Protein AF-A0A948ZBV7-F1 (afdb_monomer_lite)

Foldseek 3Di:
DKKKKKWQDDFDWDFDDDDPDDDDDFDFDDDPPDDDWDWDQDPVGGTITIDMGDGDDDPPDPDDDGDGDGDPPDDDDIDIDDTDDDDFDCLDVVDTFRKDWDFVPDLDDPDQWDADLVRDTTHTFIWTQNDADDPVDDRSHRPDTGTDLDDVPGFDFPVWDQDDDPFWKAQLEKEDFPKAKKFADAKDFQAWDWPPDQQRPFKDKDKPPRDRGLADRPQWDKDWAFADDPPPTGTITIITGGDPVQDALQPRIGGDPQMFMWIDGDRDTDTRVVVAMWMARRVPSDTHHLQCVQQPMFRFKMFGAAANSGQHFFQSQAQDVQHPDAQPPLRFPQPAQAGGRFIWDAWPVRHDQQQLFQDQPPVPRTGSRGAGAWGDPDNVVRNVDGHNGDYQAYDDPLVFWAAKPPNRTIAGHNDHDDDDDDDDDRPRNCGHPHPPPIDRPDRSPRQPSVRSVLRVCNGGVWTPFMWGDPPTGTDTDPPSTGAQALAAAVNPLDDDQDDPPRNRHHRAKDKADWDKQNHQAEAEAEFKDKIKTWIFIGGPSRQADWAKKKKDFLLNDIDIDGSYGHHGGNDPVDTDIDMDMDGFVSLVVSQCDQPDSPPDFRSKFWDAAQAFTAGNVRDGPVDGHHNVFIKIKGKMFMWTATSSGAINPRHRNGRDDPDDTHIRNYIHIYTHD

Structure (mmCIF, N/CA/C/O backbone):
data_AF-A0A948ZBV7-F1
#
_entry.id   AF-A0A948ZBV7-F1
#
loop_
_atom_site.group_PDB
_atom_site.id
_atom_site.type_symbol
_atom_site.label_atom_id
_atom_site.label_alt_id
_atom_site.label_comp_id
_atom_site.label_asym_id
_atom_site.label_entity_id
_atom_site.label_seq_id
_atom_site.pdbx_PDB_ins_code
_atom_site.Cartn_x
_atom_site.Cartn_y
_atom_site.Cartn_z
_atom_site.occupancy
_atom_site.B_iso_or_equiv
_atom_site.auth_seq_id
_atom_site.auth_comp_id
_atom_site.auth_asym_id
_atom_site.auth_atom_id
_atom_site.pdbx_PDB_model_num
ATOM 1 N N . GLY A 1 1 ? -1.376 -25.090 22.538 1.00 29.19 1 GLY A N 1
ATOM 2 C CA . GLY A 1 1 ? -1.210 -23.803 23.245 1.00 29.19 1 GLY A CA 1
ATOM 3 C C . GLY A 1 1 ? -0.607 -24.062 24.604 1.00 29.19 1 GLY A C 1
ATOM 4 O O . GLY A 1 1 ? -0.369 -25.227 24.921 1.00 29.19 1 GLY A O 1
ATOM 5 N N . ILE A 1 2 ? -0.354 -23.006 25.374 1.00 29.78 2 ILE A N 1
ATOM 6 C CA . ILE A 1 2 ? 0.236 -23.113 26.708 1.00 29.78 2 ILE A CA 1
ATOM 7 C C . ILE A 1 2 ? -0.680 -22.495 27.767 1.00 29.78 2 ILE A C 1
ATOM 9 O O . ILE A 1 2 ? -1.201 -21.413 27.514 1.00 29.78 2 ILE A O 1
ATOM 13 N N . ILE A 1 3 ? -0.891 -23.175 28.903 1.00 31.34 3 ILE A N 1
ATOM 14 C CA . ILE A 1 3 ? -1.724 -22.705 30.030 1.00 31.34 3 ILE A CA 1
ATOM 15 C C . ILE A 1 3 ? -0.840 -22.223 31.185 1.00 31.34 3 ILE A C 1
ATOM 17 O O . ILE A 1 3 ? 0.122 -22.906 31.536 1.00 31.34 3 ILE A O 1
ATOM 21 N N . TYR A 1 4 ? -1.203 -21.072 31.754 1.00 33.53 4 TYR A N 1
ATOM 22 C CA . TYR A 1 4 ? -0.563 -20.416 32.898 1.00 33.53 4 TYR A CA 1
ATOM 23 C C . TYR A 1 4 ? -1.325 -20.765 34.182 1.00 33.53 4 TYR A C 1
ATOM 25 O O . TYR A 1 4 ? -2.555 -20.681 34.189 1.00 33.53 4 TYR A O 1
ATOM 33 N N . LEU A 1 5 ? -0.628 -21.158 35.249 1.00 32.19 5 LEU A N 1
ATOM 34 C CA . LEU A 1 5 ? -1.220 -21.305 36.585 1.00 32.19 5 LEU A CA 1
ATOM 35 C C . LEU A 1 5 ? -0.276 -20.723 37.640 1.00 32.19 5 LEU A C 1
ATOM 37 O O . LEU A 1 5 ? 0.931 -20.937 37.564 1.00 32.19 5 LEU A O 1
ATOM 41 N N . PHE A 1 6 ? -0.831 -20.014 38.621 1.00 32.81 6 PHE A N 1
ATOM 42 C CA . PHE A 1 6 ? -0.108 -19.569 39.808 1.00 32.81 6 PHE A CA 1
ATOM 43 C C . PHE A 1 6 ? -0.562 -20.382 41.032 1.00 32.81 6 PHE A C 1
ATOM 45 O O . PHE A 1 6 ? -1.764 -20.501 41.261 1.00 32.81 6 PHE A O 1
ATOM 52 N N . GLU A 1 7 ? 0.366 -20.978 41.794 1.00 37.44 7 GLU A N 1
ATOM 53 C CA . GLU A 1 7 ? 0.036 -21.891 42.908 1.00 37.44 7 GLU A CA 1
ATOM 54 C C . GLU A 1 7 ? 0.831 -21.589 44.196 1.00 37.44 7 GLU A C 1
ATOM 56 O O . GLU A 1 7 ? 1.955 -21.088 44.133 1.00 37.44 7 GLU A O 1
ATOM 61 N N . HIS A 1 8 ? 0.257 -21.919 45.363 1.00 30.12 8 HIS A N 1
ATOM 62 C CA . HIS A 1 8 ? 0.851 -21.699 46.691 1.00 30.12 8 HIS A CA 1
ATOM 63 C C . HIS A 1 8 ? 1.314 -22.994 47.417 1.00 30.12 8 HIS A C 1
ATOM 65 O O . HIS A 1 8 ? 1.961 -22.884 48.459 1.00 30.12 8 HIS A O 1
ATOM 71 N N . LYS A 1 9 ? 1.040 -24.218 46.912 1.00 27.92 9 LYS A N 1
ATOM 72 C CA . LYS A 1 9 ? 1.627 -25.520 47.349 1.00 27.92 9 LYS A CA 1
ATOM 73 C C . LYS A 1 9 ? 1.418 -26.632 46.306 1.00 27.92 9 LYS A C 1
ATOM 75 O O . LYS A 1 9 ? 0.358 -26.676 45.716 1.00 27.92 9 LYS A O 1
ATOM 80 N N . TRP A 1 10 ? 2.369 -27.569 46.207 1.00 25.72 10 TRP A N 1
ATOM 81 C CA . TRP A 1 10 ? 2.420 -28.706 45.267 1.00 25.72 10 TRP A CA 1
ATOM 82 C C . TRP A 1 10 ? 1.099 -29.483 45.062 1.00 25.72 10 TRP A C 1
ATOM 84 O O . TRP A 1 10 ? 0.679 -30.218 45.961 1.00 25.72 10 TRP A O 1
ATOM 94 N N . ILE A 1 11 ? 0.526 -29.411 43.851 1.00 25.36 11 ILE A N 1
ATOM 95 C CA . ILE A 1 11 ? -0.490 -30.339 43.317 1.00 25.36 11 ILE A CA 1
ATOM 96 C C . ILE A 1 11 ? -0.170 -30.709 41.860 1.00 25.36 11 ILE A C 1
ATOM 98 O O . ILE A 1 11 ? 0.235 -29.876 41.055 1.00 25.36 11 ILE A O 1
ATOM 102 N N . ASP A 1 12 ? -0.413 -31.970 41.493 1.00 29.27 12 ASP A N 1
ATOM 103 C CA . ASP A 1 12 ? -0.405 -32.411 40.096 1.00 29.27 12 ASP A CA 1
ATOM 104 C C . ASP A 1 12 ? -1.666 -31.922 39.356 1.00 29.27 12 ASP A C 1
ATOM 106 O O . ASP A 1 12 ? -2.793 -32.312 39.680 1.00 29.27 12 ASP A O 1
ATOM 110 N N . VAL A 1 13 ? -1.486 -31.104 38.318 1.00 32.44 13 VAL A N 1
ATOM 111 C CA . VAL A 1 13 ? -2.573 -30.603 37.463 1.00 32.44 13 VAL A CA 1
ATOM 112 C C . VAL A 1 13 ? -2.845 -31.592 36.324 1.00 32.44 13 VAL A C 1
ATOM 114 O O . VAL A 1 13 ? -2.001 -31.786 35.450 1.00 32.44 13 VAL A O 1
ATOM 117 N N . PHE A 1 14 ? -4.043 -32.187 36.277 1.00 31.95 14 PHE A N 1
ATOM 118 C CA . PHE A 1 14 ? -4.480 -33.008 35.137 1.00 31.95 14 PHE A CA 1
ATOM 119 C C . PHE A 1 14 ? -5.470 -32.247 34.249 1.00 31.95 14 PHE A C 1
ATOM 121 O O . PHE A 1 14 ? -6.342 -31.517 34.719 1.00 31.95 14 PHE A O 1
ATOM 128 N N . PHE A 1 15 ? -5.399 -32.479 32.940 1.00 33.28 15 PHE A N 1
ATOM 129 C CA . PHE A 1 15 ? -6.343 -31.929 31.967 1.00 33.28 15 PHE A CA 1
ATOM 130 C C . PHE A 1 15 ? -7.401 -32.983 31.624 1.00 33.28 15 PHE A C 1
ATOM 132 O O . PHE A 1 15 ? -7.061 -34.090 31.209 1.00 33.28 15 PHE A O 1
ATOM 139 N N . LYS A 1 16 ? -8.693 -32.663 31.782 1.00 30.70 16 LYS A N 1
ATOM 140 C CA . LYS A 1 16 ? -9.795 -33.584 31.453 1.00 30.70 16 LYS A CA 1
ATOM 141 C C . LYS A 1 16 ? -10.760 -32.950 30.449 1.00 30.70 16 LYS A C 1
ATOM 143 O O . LYS A 1 16 ? -11.452 -31.985 30.764 1.00 30.70 16 LYS A O 1
ATOM 148 N N . CYS A 1 17 ? -10.829 -33.513 29.244 1.00 30.52 17 CYS A N 1
ATOM 149 C CA . CYS A 1 17 ? -11.824 -33.168 28.227 1.00 30.52 17 CYS A CA 1
ATOM 150 C C . CYS A 1 17 ? -13.082 -34.022 28.448 1.00 30.52 17 CYS A C 1
ATOM 152 O O . CYS A 1 17 ? -12.991 -35.245 28.465 1.00 30.52 17 CYS A O 1
ATOM 154 N N . ASN A 1 18 ? -14.250 -33.400 28.621 1.00 25.91 18 ASN A N 1
ATOM 155 C CA . ASN A 1 18 ? -15.523 -34.117 28.756 1.00 25.91 18 ASN A CA 1
ATOM 156 C C . ASN A 1 18 ? -16.397 -33.898 27.513 1.00 25.91 18 ASN A C 1
ATOM 158 O O . ASN A 1 18 ? -16.680 -32.752 27.165 1.00 25.91 18 ASN A O 1
ATOM 162 N N . TYR A 1 19 ? -16.904 -34.991 26.935 1.00 31.80 19 TYR A N 1
ATOM 163 C CA . TYR A 1 19 ? -18.207 -35.021 26.269 1.00 31.80 19 TYR A CA 1
ATOM 164 C C . TYR A 1 19 ? -18.965 -36.285 26.679 1.00 31.80 19 TYR A C 1
ATOM 166 O O . TYR A 1 19 ? -18.375 -37.309 27.019 1.00 31.80 19 TYR A O 1
ATOM 174 N N . SER A 1 20 ? -20.287 -36.172 26.700 1.00 36.53 20 SER A N 1
ATOM 175 C CA . SER A 1 20 ? -21.220 -37.248 27.003 1.00 36.53 20 SER A CA 1
ATOM 176 C C . SER A 1 20 ? -21.166 -38.340 25.931 1.00 36.53 20 SER A C 1
ATOM 178 O O . SER A 1 20 ? -21.392 -38.051 24.760 1.00 36.53 20 SER A O 1
ATOM 180 N N . TYR A 1 21 ? -20.961 -39.572 26.402 1.00 33.84 21 TYR A N 1
ATOM 181 C CA . TYR A 1 21 ? -20.968 -40.862 25.703 1.00 33.84 21 TYR A CA 1
ATOM 182 C C . TYR A 1 21 ? -19.701 -41.231 24.901 1.00 33.84 21 TYR A C 1
ATOM 184 O O . TYR A 1 21 ? -19.419 -40.691 23.841 1.00 33.84 21 TYR A O 1
ATOM 192 N N . ALA A 1 22 ? -19.029 -42.265 25.426 1.00 30.27 22 ALA A N 1
ATOM 193 C CA . ALA A 1 22 ? -17.912 -43.046 24.884 1.00 30.27 22 ALA A CA 1
ATOM 194 C C . ALA A 1 22 ? -16.509 -42.393 24.859 1.00 30.27 22 ALA A C 1
ATOM 196 O O . ALA A 1 22 ? -16.306 -41.238 24.513 1.00 30.27 22 ALA A O 1
ATOM 197 N N . PHE A 1 23 ? -15.545 -43.193 25.317 1.00 34.72 23 PHE A N 1
ATOM 198 C CA . PHE A 1 23 ? -14.182 -42.861 25.729 1.00 34.72 23 PHE A CA 1
ATOM 199 C C . PHE A 1 23 ? -13.270 -42.257 24.632 1.00 34.72 23 PHE A C 1
ATOM 201 O O . PHE A 1 23 ? -13.202 -42.779 23.526 1.00 34.72 23 PHE A O 1
ATOM 208 N N . LEU A 1 24 ? -12.472 -41.262 25.067 1.00 37.62 24 LEU A N 1
ATOM 209 C CA . LEU A 1 24 ? -11.233 -40.668 24.506 1.00 37.62 24 LEU A CA 1
ATOM 210 C C . LEU A 1 24 ? -11.342 -39.746 23.274 1.00 37.62 24 LEU A C 1
ATOM 212 O O . LEU A 1 24 ? -11.604 -40.199 22.164 1.00 37.62 24 LEU A O 1
ATOM 216 N N . PRO A 1 25 ? -10.992 -38.452 23.454 1.00 36.47 25 PRO A N 1
ATOM 217 C CA . PRO A 1 25 ? -9.933 -37.872 22.616 1.00 36.47 25 PRO A CA 1
ATOM 218 C C . PRO A 1 25 ? -9.145 -36.728 23.303 1.00 36.47 25 PRO A C 1
ATOM 220 O O . PRO A 1 25 ? -9.623 -35.598 23.338 1.00 36.47 25 PRO A O 1
ATOM 223 N N . CYS A 1 26 ? -7.949 -37.016 23.831 1.00 31.11 26 CYS A N 1
ATOM 224 C CA . CYS A 1 26 ? -6.810 -36.093 24.033 1.00 31.11 26 CYS A CA 1
ATOM 225 C C . CYS A 1 26 ? -5.651 -36.886 24.674 1.00 31.11 26 CYS A C 1
ATOM 227 O O . CYS A 1 26 ? -5.839 -37.459 25.745 1.00 31.11 26 CYS A O 1
ATOM 229 N N . GLN A 1 27 ? -4.466 -36.922 24.053 1.00 32.69 27 GLN A N 1
ATOM 230 C CA . GLN A 1 27 ? -3.232 -37.355 24.724 1.00 32.69 27 GLN A CA 1
ATOM 231 C C . GLN A 1 27 ? -2.487 -36.119 25.236 1.00 32.69 27 GLN A C 1
ATOM 233 O O . GLN A 1 27 ? -2.191 -35.204 24.467 1.00 32.69 27 GLN A O 1
ATOM 238 N N . VAL A 1 28 ? -2.208 -36.106 26.538 1.00 33.81 28 VAL A N 1
ATOM 239 C CA . VAL A 1 28 ? -1.289 -35.168 27.185 1.00 33.81 28 VAL A CA 1
ATOM 240 C C . VAL A 1 28 ? 0.059 -35.883 27.282 1.00 33.81 28 VAL A C 1
ATOM 242 O O . VAL A 1 28 ? 0.157 -36.890 27.979 1.00 33.81 28 VAL A O 1
ATOM 245 N N . ASP A 1 29 ? 1.078 -35.383 26.586 1.00 32.31 29 ASP A N 1
ATOM 246 C CA . ASP A 1 29 ? 2.457 -35.859 26.733 1.00 32.31 29 ASP A CA 1
ATOM 247 C C . ASP A 1 29 ? 3.163 -34.963 27.766 1.00 32.31 29 ASP A C 1
ATOM 249 O O . ASP A 1 29 ? 3.607 -33.867 27.428 1.00 32.31 29 ASP A O 1
ATOM 253 N N . LEU A 1 30 ? 3.246 -35.393 29.030 1.00 27.69 30 LEU A N 1
ATOM 254 C CA . LEU A 1 30 ? 4.077 -34.727 30.044 1.00 27.69 30 LEU A CA 1
ATOM 255 C C . LEU A 1 30 ? 5.475 -35.359 30.080 1.00 27.69 30 LEU A C 1
ATOM 257 O O . LEU A 1 30 ? 5.595 -36.566 30.295 1.00 27.69 30 LEU A O 1
ATOM 261 N N . PRO A 1 31 ? 6.532 -34.536 30.031 1.00 31.11 31 PRO A N 1
ATOM 262 C CA . PRO A 1 31 ? 7.638 -34.701 30.957 1.00 31.11 31 PRO A CA 1
ATOM 263 C C . PRO A 1 31 ? 7.758 -33.448 31.834 1.00 31.11 31 PRO A C 1
ATOM 265 O O . PRO A 1 31 ? 8.073 -32.358 31.359 1.00 31.11 31 PRO A O 1
ATOM 268 N N . LEU A 1 32 ? 7.520 -33.616 33.138 1.00 33.81 32 LEU A N 1
ATOM 269 C CA . LEU A 1 32 ? 7.804 -32.628 34.185 1.00 33.81 32 LEU A CA 1
ATOM 270 C C . LEU A 1 32 ? 9.318 -32.558 34.444 1.00 33.81 32 LEU A C 1
ATOM 272 O O . LEU A 1 32 ? 9.809 -32.986 35.485 1.00 33.81 32 LEU A O 1
ATOM 276 N N . SER A 1 33 ? 10.089 -32.052 33.486 1.00 31.06 33 SER A N 1
ATOM 277 C CA . SER A 1 33 ? 11.514 -31.796 33.700 1.00 31.06 33 SER A CA 1
ATOM 278 C C . SER A 1 33 ? 11.943 -30.534 32.964 1.00 31.06 33 SER A C 1
ATOM 280 O O . SER A 1 33 ? 12.223 -30.582 31.768 1.00 31.06 33 SER A O 1
ATOM 282 N N . GLY A 1 34 ? 12.002 -29.408 33.683 1.00 30.86 34 GLY A N 1
ATOM 283 C CA . GLY A 1 34 ? 12.627 -28.191 33.158 1.00 30.86 34 GLY A CA 1
ATOM 284 C C . GLY A 1 34 ? 12.118 -26.843 33.668 1.00 30.86 34 GLY A C 1
ATOM 285 O O . GLY A 1 34 ? 12.390 -25.851 33.011 1.00 30.86 34 GLY A O 1
ATOM 286 N N . ILE A 1 35 ? 11.395 -26.743 34.788 1.00 33.19 35 ILE A N 1
ATOM 287 C CA . ILE A 1 35 ? 10.917 -25.432 35.264 1.00 33.19 35 ILE A CA 1
ATOM 288 C C . ILE A 1 35 ? 11.952 -24.807 36.208 1.00 33.19 35 ILE A C 1
ATOM 290 O O . ILE A 1 35 ? 12.263 -25.370 37.256 1.00 33.19 35 ILE A O 1
ATOM 294 N N . VAL A 1 36 ? 12.465 -23.626 35.845 1.00 33.62 36 VAL A N 1
ATOM 295 C CA . VAL A 1 36 ? 13.046 -22.682 36.812 1.00 33.62 36 VAL A CA 1
ATOM 296 C C . VAL A 1 36 ? 11.865 -21.962 37.470 1.00 33.62 36 VAL A C 1
ATOM 298 O O . VAL A 1 36 ? 11.099 -21.315 36.756 1.00 33.62 36 VAL A O 1
ATOM 301 N N . PRO A 1 37 ? 11.660 -22.082 38.791 1.00 34.38 37 PRO A N 1
ATOM 302 C CA . PRO A 1 37 ? 10.574 -21.388 39.465 1.00 34.38 37 PRO A CA 1
ATOM 303 C C . PRO A 1 37 ? 10.858 -19.881 39.462 1.00 34.38 37 PRO A C 1
ATOM 305 O O . PRO A 1 37 ? 11.739 -19.421 40.184 1.00 34.38 37 PRO A O 1
ATOM 308 N N . GLN A 1 38 ? 10.113 -19.106 38.669 1.00 38.47 38 GLN A N 1
ATOM 309 C CA . GLN A 1 38 ? 10.021 -17.664 38.895 1.00 38.47 38 GLN A CA 1
ATOM 310 C C . GLN A 1 38 ? 9.086 -17.446 40.087 1.00 38.47 38 GLN A C 1
ATOM 312 O O . GLN A 1 38 ? 7.908 -17.805 40.037 1.00 38.47 38 GLN A O 1
ATOM 317 N N . ARG A 1 39 ? 9.641 -16.933 41.190 1.00 37.78 39 ARG A N 1
ATOM 318 C CA . ARG A 1 39 ? 8.884 -16.568 42.393 1.00 37.78 39 ARG A CA 1
ATOM 319 C C . ARG A 1 39 ? 8.401 -15.130 42.256 1.00 37.78 39 ARG A C 1
ATOM 321 O O . ARG A 1 39 ? 9.218 -14.236 42.056 1.00 37.78 39 ARG A O 1
ATOM 328 N N . GLY A 1 40 ? 7.098 -14.916 42.403 1.00 41.06 40 GLY A N 1
ATOM 329 C CA . GLY A 1 40 ? 6.504 -13.589 42.579 1.00 41.06 40 GLY A CA 1
ATOM 330 C C . GLY A 1 40 ? 5.911 -13.453 43.982 1.00 41.06 40 GLY A C 1
ATOM 331 O O . GLY A 1 40 ? 5.395 -14.433 44.516 1.00 41.06 40 GLY A O 1
ATOM 332 N N . MET A 1 41 ? 5.993 -12.260 44.577 1.00 32.78 41 MET A N 1
ATOM 333 C CA . MET A 1 41 ? 5.310 -11.916 45.833 1.00 32.78 41 MET A CA 1
ATOM 334 C C . MET A 1 41 ? 4.074 -11.064 45.533 1.00 32.78 41 MET A C 1
ATOM 336 O O . MET A 1 41 ? 4.158 -10.145 44.721 1.00 32.78 41 MET A O 1
ATOM 340 N N . ASP A 1 42 ? 2.941 -11.341 46.182 1.00 42.16 42 ASP A N 1
ATOM 341 C CA . ASP A 1 42 ? 1.785 -10.433 46.146 1.00 42.16 42 ASP A CA 1
ATOM 342 C C . ASP A 1 42 ? 1.936 -9.246 47.119 1.00 42.16 42 ASP A C 1
ATOM 344 O O . ASP A 1 42 ? 2.879 -9.166 47.909 1.00 42.16 42 ASP A O 1
ATOM 348 N N . LEU A 1 43 ? 0.965 -8.323 47.089 1.00 33.41 43 LEU A N 1
ATOM 349 C CA . LEU A 1 43 ? 0.880 -7.152 47.979 1.00 33.41 43 LEU A CA 1
ATOM 350 C C . LEU A 1 43 ? 0.793 -7.504 49.480 1.00 33.41 43 LEU A C 1
ATOM 352 O O . LEU A 1 43 ? 0.897 -6.611 50.321 1.00 33.41 43 LEU A O 1
ATOM 356 N N . PHE A 1 44 ? 0.611 -8.782 49.824 1.00 36.12 44 PHE A N 1
ATOM 357 C CA . PHE A 1 44 ? 0.547 -9.298 51.190 1.00 36.12 44 PHE A CA 1
ATOM 358 C C . PHE A 1 44 ? 1.754 -10.186 51.555 1.00 36.12 44 PHE A C 1
ATOM 360 O O . PHE A 1 44 ? 1.807 -10.700 52.672 1.00 36.12 44 PHE A O 1
ATOM 367 N N . GLY A 1 45 ? 2.742 -10.327 50.661 1.00 37.81 45 GLY A N 1
ATOM 368 C CA . GLY A 1 45 ? 3.975 -11.087 50.885 1.00 37.81 45 GLY A CA 1
ATOM 369 C C . GLY A 1 45 ? 3.861 -12.600 50.665 1.00 37.81 45 GLY A C 1
ATOM 370 O O . GLY A 1 45 ? 4.735 -13.337 51.121 1.00 37.81 45 GLY A O 1
ATOM 371 N N . ASN A 1 46 ? 2.815 -13.083 49.990 1.00 47.25 46 ASN A N 1
ATOM 372 C CA . ASN A 1 46 ? 2.648 -14.506 49.680 1.00 47.25 46 ASN A CA 1
ATOM 373 C C . ASN A 1 46 ? 3.435 -14.898 48.418 1.00 47.25 46 ASN A C 1
ATOM 375 O O . ASN A 1 46 ? 3.397 -14.183 47.415 1.00 47.25 46 ASN A O 1
ATOM 379 N N . GLU A 1 47 ? 4.127 -16.043 48.454 1.00 50.19 47 GLU A N 1
ATOM 380 C CA . GLU A 1 47 ? 4.889 -16.581 47.318 1.00 50.19 47 GLU A CA 1
ATOM 381 C C . GLU A 1 47 ? 3.962 -17.315 46.333 1.00 50.19 47 GLU A C 1
ATOM 383 O O . GLU A 1 47 ? 3.356 -18.337 46.664 1.00 50.19 47 GLU A O 1
ATOM 388 N N . TRP A 1 48 ? 3.901 -16.830 45.094 1.00 50.66 48 TRP A N 1
ATOM 389 C CA . TRP A 1 48 ? 3.210 -17.474 43.979 1.00 50.66 48 TRP A CA 1
ATOM 390 C C . TRP A 1 48 ? 4.198 -18.235 43.090 1.00 50.66 48 TRP A C 1
ATOM 392 O O . TRP A 1 48 ? 5.288 -17.741 42.787 1.00 50.66 48 TRP A O 1
ATOM 402 N N . THR A 1 49 ? 3.812 -19.434 42.641 1.00 51.47 49 THR A N 1
ATOM 403 C CA . THR A 1 49 ? 4.633 -20.266 41.742 1.00 51.47 49 THR A CA 1
ATOM 404 C C . THR A 1 49 ? 4.070 -20.299 40.329 1.00 51.47 49 THR A C 1
ATOM 406 O O . THR A 1 49 ? 2.922 -20.678 40.134 1.00 51.47 49 THR A O 1
ATOM 409 N N . TYR A 1 50 ? 4.888 -19.919 39.348 1.00 55.44 50 TYR A N 1
ATOM 410 C CA . TYR A 1 50 ? 4.529 -19.927 37.931 1.00 55.44 50 TYR A CA 1
ATOM 411 C C . TYR A 1 50 ? 4.568 -21.341 37.333 1.00 55.44 50 TYR A C 1
ATOM 413 O O . TYR A 1 50 ? 5.593 -22.023 37.407 1.00 55.44 50 TYR A O 1
ATOM 421 N N . GLN A 1 51 ? 3.476 -21.757 36.692 1.00 59.53 51 GLN A N 1
ATOM 422 C CA . GLN A 1 51 ? 3.337 -23.060 36.042 1.00 59.53 51 GLN A CA 1
ATOM 423 C C . GLN A 1 51 ? 2.976 -22.915 34.566 1.00 59.53 51 GLN A C 1
ATOM 425 O O . GLN A 1 51 ? 2.198 -22.041 34.174 1.00 59.53 51 GLN A O 1
ATOM 430 N N . LEU A 1 52 ? 3.521 -23.824 33.757 1.00 58.31 52 LEU A N 1
ATOM 431 C CA . LEU A 1 52 ? 3.407 -23.811 32.306 1.00 58.31 52 LEU A CA 1
ATOM 432 C C . LEU A 1 52 ? 3.124 -25.226 31.776 1.00 58.31 52 LEU A C 1
ATOM 434 O O . LEU A 1 52 ? 3.874 -26.154 32.067 1.00 58.31 52 LEU A O 1
ATOM 438 N N . GLY A 1 53 ? 2.060 -25.402 30.985 1.00 60.94 53 GLY A N 1
ATOM 439 C CA . GLY A 1 53 ? 1.693 -26.709 30.413 1.00 60.94 53 GLY A CA 1
ATOM 440 C C . GLY A 1 53 ? 1.357 -26.641 28.926 1.00 60.94 53 GLY A C 1
ATOM 441 O O . GLY A 1 53 ? 0.714 -25.689 28.498 1.00 60.94 53 GLY A O 1
ATOM 442 N N . ASN A 1 54 ? 1.759 -27.639 28.131 1.00 60.31 54 ASN A N 1
ATOM 443 C CA . ASN A 1 54 ? 1.441 -27.724 26.702 1.00 60.31 54 ASN A CA 1
ATOM 444 C C . ASN A 1 54 ? 0.199 -28.599 26.440 1.00 60.31 54 ASN A C 1
ATOM 446 O O . ASN A 1 54 ? -0.093 -29.556 27.149 1.00 60.31 54 ASN A O 1
ATOM 450 N N . PHE A 1 55 ? -0.541 -28.283 25.378 1.00 61.72 55 PHE A N 1
ATOM 451 C CA . PHE A 1 55 ? -1.636 -29.131 24.903 1.00 61.72 55 PHE A CA 1
ATOM 452 C C . PHE A 1 55 ? -1.718 -29.141 23.376 1.00 61.72 55 PHE A C 1
ATOM 454 O O . PHE A 1 55 ? -1.434 -28.131 22.714 1.00 61.72 55 PHE A O 1
ATOM 461 N N . LYS A 1 56 ? -2.155 -30.276 22.821 1.00 55.50 56 LYS A N 1
ATOM 462 C CA . LYS A 1 56 ? -2.506 -30.443 21.406 1.00 55.50 56 LYS A CA 1
ATOM 463 C C . LYS A 1 56 ? -4.021 -30.566 21.276 1.00 55.50 56 LYS A C 1
ATOM 465 O O . LYS A 1 56 ? -4.646 -31.318 22.018 1.00 55.50 56 LYS A O 1
ATOM 470 N N . THR A 1 57 ? -4.606 -29.834 20.335 1.00 49.12 57 THR A N 1
ATOM 471 C CA . THR A 1 57 ? -6.015 -29.986 19.958 1.00 49.12 57 THR A CA 1
ATOM 472 C C . THR A 1 57 ? -6.128 -30.886 18.735 1.00 49.12 57 THR A C 1
ATOM 474 O O . THR A 1 57 ? -5.247 -30.901 17.875 1.00 49.12 57 THR A O 1
ATOM 477 N N . LEU A 1 58 ? -7.223 -31.639 18.638 1.00 49.81 58 LEU A N 1
ATOM 478 C CA . LEU A 1 58 ? -7.591 -32.298 17.387 1.00 49.81 58 LEU A CA 1
ATOM 479 C C . LEU A 1 58 ? -8.065 -31.256 16.370 1.00 49.81 58 LEU A C 1
ATOM 481 O O . LEU A 1 58 ? -8.648 -30.241 16.748 1.00 49.81 58 LEU A O 1
ATOM 485 N N . ALA A 1 59 ? -7.885 -31.543 15.081 1.00 45.16 59 ALA A N 1
ATOM 486 C CA . ALA A 1 59 ? -8.255 -30.636 13.991 1.00 45.16 59 ALA A CA 1
ATOM 487 C C . ALA A 1 59 ? -9.745 -30.221 13.992 1.00 45.16 59 ALA A C 1
ATOM 489 O O . ALA A 1 59 ? -10.079 -29.157 13.486 1.00 45.16 59 ALA A O 1
ATOM 490 N N . ALA A 1 60 ? -10.633 -31.030 14.582 1.00 42.44 60 ALA A N 1
ATOM 491 C CA . ALA A 1 60 ? -12.074 -30.767 14.664 1.00 42.44 60 ALA A CA 1
ATOM 492 C C . ALA A 1 60 ? -12.523 -30.051 15.959 1.00 42.44 60 ALA A C 1
ATOM 494 O O . ALA A 1 60 ? -13.720 -29.871 16.186 1.00 42.44 60 ALA A O 1
ATOM 495 N N . ALA A 1 61 ? -11.599 -29.684 16.854 1.00 46.91 61 ALA A N 1
ATOM 496 C CA . ALA A 1 61 ? -11.954 -29.076 18.133 1.00 46.91 61 ALA A CA 1
ATOM 497 C C . ALA A 1 61 ? -12.417 -27.619 17.952 1.00 46.91 61 ALA A C 1
ATOM 499 O O . ALA A 1 61 ? -11.618 -26.739 17.650 1.00 46.91 61 ALA A O 1
ATOM 500 N N . ALA A 1 62 ? -13.705 -27.354 18.195 1.00 41.06 62 ALA A N 1
ATOM 501 C CA . ALA A 1 62 ? -14.284 -26.009 18.105 1.00 41.06 62 ALA A CA 1
ATOM 502 C C . ALA A 1 62 ? -14.205 -25.200 19.417 1.00 41.06 62 ALA A C 1
ATOM 504 O O . ALA A 1 62 ? -14.474 -24.001 19.422 1.00 41.06 62 ALA A O 1
ATOM 505 N N . ARG A 1 63 ? -13.909 -25.849 20.553 1.00 46.75 63 ARG A N 1
ATOM 506 C CA . ARG A 1 63 ? -13.868 -25.224 21.888 1.00 46.75 63 ARG A CA 1
ATOM 507 C C . ARG A 1 63 ? -12.809 -25.880 22.768 1.00 46.75 63 ARG A C 1
ATOM 509 O O . ARG A 1 63 ? -12.603 -27.089 22.692 1.00 46.75 63 ARG A O 1
ATOM 516 N N . ILE A 1 64 ? -12.197 -25.088 23.646 1.00 54.34 64 ILE A N 1
ATOM 517 C CA . ILE A 1 64 ? -11.246 -25.547 24.665 1.00 54.34 64 ILE A CA 1
ATOM 518 C C . ILE A 1 64 ? -11.882 -25.306 26.036 1.00 54.34 64 ILE A C 1
ATOM 520 O O . ILE A 1 64 ? -12.323 -24.197 26.326 1.00 54.34 64 ILE A O 1
ATOM 524 N N . LYS A 1 65 ? -11.942 -26.343 26.880 1.00 53.91 65 LYS A N 1
ATOM 525 C CA . LYS A 1 65 ? -12.385 -26.237 28.276 1.00 53.91 65 LYS A CA 1
ATOM 526 C C . LYS A 1 65 ? -11.198 -26.507 29.194 1.00 53.91 65 LYS A C 1
ATOM 528 O O . LYS A 1 65 ? -10.670 -27.616 29.191 1.00 53.91 65 LYS A O 1
ATOM 533 N N . ILE A 1 66 ? -10.820 -25.517 29.995 1.00 59.59 66 ILE A N 1
ATOM 534 C CA . ILE A 1 66 ? -9.843 -25.679 31.076 1.00 59.59 66 ILE A CA 1
ATOM 535 C C . ILE A 1 66 ? -10.617 -26.088 32.332 1.00 59.59 66 ILE A C 1
ATOM 537 O O . ILE A 1 66 ? -11.660 -25.514 32.638 1.00 59.59 66 ILE A O 1
ATOM 541 N N . THR A 1 67 ? -10.176 -27.136 33.026 1.00 56.34 67 THR A N 1
ATOM 542 C CA . THR A 1 67 ? -10.785 -27.582 34.287 1.00 56.34 67 THR A CA 1
ATOM 543 C C . THR A 1 67 ? -9.686 -27.785 35.309 1.00 56.34 67 THR A C 1
ATOM 545 O O . THR A 1 67 ? -8.853 -28.672 35.149 1.00 56.34 67 THR A O 1
ATOM 548 N N . LEU A 1 68 ? -9.706 -26.960 36.349 1.00 64.12 68 LEU A N 1
ATOM 549 C CA . LEU A 1 68 ? -8.793 -27.047 37.479 1.00 64.12 68 LEU A CA 1
ATOM 550 C C . LEU A 1 68 ? -9.442 -27.935 38.536 1.00 64.12 68 LEU A C 1
ATOM 552 O O . LEU A 1 68 ? -10.614 -27.751 38.865 1.00 64.12 68 LEU A O 1
ATOM 556 N N . HIS A 1 69 ? -8.715 -28.933 39.019 1.00 58.09 69 HIS A N 1
ATOM 557 C CA . HIS A 1 69 ? -9.194 -29.819 40.070 1.00 58.09 69 HIS A CA 1
ATOM 558 C C . HIS A 1 69 ? -8.051 -30.183 41.002 1.00 58.09 69 HIS A C 1
ATOM 560 O O . HIS A 1 69 ? -6.903 -30.282 40.578 1.00 58.09 69 HIS A O 1
ATOM 566 N N . SER A 1 70 ? -8.386 -30.400 42.267 1.00 55.97 70 SER A N 1
ATOM 567 C CA . SER A 1 70 ? -7.467 -30.941 43.253 1.00 55.97 70 SER A CA 1
ATOM 568 C C . SER A 1 70 ? -7.592 -32.470 43.303 1.00 55.97 70 SER A C 1
ATOM 570 O O . SER A 1 70 ? -8.651 -33.035 43.015 1.00 55.97 70 SER A O 1
ATOM 572 N N . GLN A 1 71 ? -6.501 -33.167 43.627 1.00 58.66 71 GLN A N 1
ATOM 573 C CA . GLN A 1 71 ? -6.536 -34.614 43.857 1.00 58.66 71 GLN A CA 1
ATOM 574 C C . GLN A 1 71 ? -7.268 -34.948 45.170 1.00 58.66 71 GLN A C 1
ATOM 576 O O . GLN A 1 71 ? -7.333 -34.128 46.084 1.00 58.66 71 GLN A O 1
ATOM 581 N N . ASN A 1 72 ? -7.756 -36.189 45.300 1.00 49.72 72 ASN A N 1
ATOM 582 C CA . ASN A 1 72 ? -8.537 -36.671 46.454 1.00 49.72 72 ASN A CA 1
ATOM 583 C C . ASN A 1 72 ? -7.834 -36.555 47.828 1.00 49.72 72 ASN A C 1
ATOM 585 O O . ASN A 1 72 ? -8.477 -36.763 48.852 1.00 49.72 72 ASN A O 1
ATOM 589 N N . SER A 1 73 ? -6.535 -36.250 47.868 1.00 54.62 73 SER A N 1
ATOM 590 C CA . SER A 1 73 ? -5.724 -36.069 49.081 1.00 54.62 73 SER A CA 1
ATOM 591 C C . SER A 1 73 ? -5.375 -34.607 49.395 1.00 54.62 73 SER A C 1
ATOM 593 O O . SER A 1 73 ? -4.643 -34.345 50.347 1.00 54.62 73 SER A O 1
ATOM 595 N N . ALA A 1 74 ? -5.860 -33.650 48.604 1.00 53.22 74 ALA A N 1
ATOM 596 C CA . ALA A 1 74 ? -5.545 -32.237 48.767 1.00 53.22 74 ALA A CA 1
ATOM 597 C C . ALA A 1 74 ? -6.431 -31.589 49.849 1.00 53.22 74 ALA A C 1
ATOM 599 O O . ALA A 1 74 ? -7.657 -31.582 49.741 1.00 53.22 74 ALA A O 1
ATOM 600 N N . VAL A 1 75 ? -5.809 -31.028 50.891 1.00 54.75 75 VAL A N 1
ATOM 601 C CA . VAL A 1 75 ? -6.490 -30.369 52.020 1.00 54.75 75 VAL A CA 1
ATOM 602 C C . VAL A 1 75 ? -6.116 -28.885 52.042 1.00 54.75 75 VAL A C 1
ATOM 604 O O . VAL A 1 75 ? -4.934 -28.558 52.140 1.00 54.75 75 VAL A O 1
ATOM 607 N N . GLY A 1 76 ? -7.109 -27.991 51.985 1.00 64.44 76 GLY A N 1
ATOM 608 C CA . GLY A 1 76 ? -6.918 -26.538 52.077 1.00 64.44 76 GLY A CA 1
ATOM 609 C C . GLY A 1 76 ? -7.683 -25.740 51.017 1.00 64.44 76 GLY A C 1
ATOM 610 O O . GLY A 1 76 ? -8.446 -26.302 50.234 1.00 64.44 76 GLY A O 1
ATOM 611 N N . ASN A 1 77 ? -7.470 -24.420 51.016 1.00 54.97 77 ASN A N 1
ATOM 612 C CA . ASN A 1 77 ? -7.952 -23.517 49.970 1.00 54.97 77 ASN A CA 1
ATOM 613 C C . ASN A 1 77 ? -6.899 -23.414 48.860 1.00 54.97 77 ASN A C 1
ATOM 615 O O . ASN A 1 77 ? -5.711 -23.277 49.155 1.00 54.97 77 ASN A O 1
ATOM 619 N N . PHE A 1 78 ? -7.348 -23.436 47.606 1.00 60.47 78 PHE A N 1
ATOM 620 C CA . PHE A 1 78 ? -6.505 -23.277 46.422 1.00 60.47 78 PHE A CA 1
ATOM 621 C C . PHE A 1 78 ? -6.902 -21.999 45.703 1.00 60.47 78 PHE A C 1
ATOM 623 O O . PHE A 1 78 ? -8.087 -21.767 45.458 1.00 60.47 78 PHE A O 1
ATOM 630 N N . TYR A 1 79 ? -5.908 -21.185 45.375 1.00 58.41 79 TYR A N 1
ATOM 631 C CA . TYR A 1 79 ? -6.086 -19.947 44.635 1.00 58.41 79 TYR A CA 1
ATOM 632 C C . TYR A 1 79 ? -5.347 -20.092 43.314 1.00 58.41 79 TYR A C 1
ATOM 634 O O . TYR A 1 79 ? -4.214 -20.565 43.292 1.00 58.41 79 TYR A O 1
ATOM 642 N N . PHE A 1 80 ? -6.017 -19.714 42.233 1.00 61.31 80 PHE A N 1
ATOM 643 C CA . PHE A 1 80 ? -5.457 -19.674 40.893 1.00 61.31 80 PHE A CA 1
ATOM 644 C C . PHE A 1 80 ? -5.679 -18.269 40.368 1.00 61.31 80 PHE A C 1
ATOM 646 O O . PHE A 1 80 ? -6.785 -17.741 40.496 1.00 61.31 80 PHE A O 1
ATOM 653 N N . ASP A 1 81 ? -4.652 -17.702 39.759 1.00 50.44 81 ASP A N 1
ATOM 654 C CA . ASP A 1 81 ? -4.739 -16.415 39.090 1.00 50.44 81 ASP A CA 1
ATOM 655 C C . ASP A 1 81 ? -4.110 -16.510 37.694 1.00 50.44 81 ASP A C 1
ATOM 657 O O . ASP A 1 81 ? -3.389 -17.462 37.382 1.00 50.44 81 ASP A O 1
ATOM 661 N N . ASP A 1 82 ? -4.446 -15.549 36.841 1.00 56.12 82 ASP A N 1
ATOM 662 C CA . ASP A 1 82 ? -3.882 -15.321 35.511 1.00 56.12 82 ASP A CA 1
ATOM 663 C C . ASP A 1 82 ? -3.923 -16.506 34.521 1.00 56.12 82 ASP A C 1
ATOM 665 O O . ASP A 1 82 ? -3.013 -16.725 33.717 1.00 56.12 82 ASP A O 1
ATOM 669 N N . VAL A 1 83 ? -5.010 -17.283 34.531 1.00 60.97 83 VAL A N 1
ATOM 670 C CA . VAL A 1 83 ? -5.157 -18.448 33.643 1.00 60.97 83 VAL A CA 1
ATOM 671 C C . VAL A 1 83 ? -5.384 -18.015 32.195 1.00 60.97 83 VAL A C 1
ATOM 673 O O . VAL A 1 83 ? -6.479 -17.607 31.806 1.00 60.97 83 VAL A O 1
ATOM 676 N N . LYS A 1 84 ? -4.349 -18.146 31.365 1.00 59.22 84 LYS A N 1
ATOM 677 C CA . LYS A 1 84 ? -4.361 -17.710 29.959 1.00 59.22 84 LYS A CA 1
ATOM 678 C C . LYS A 1 84 ? -3.955 -18.835 29.011 1.00 59.22 84 LYS A C 1
ATOM 680 O O . LYS A 1 84 ? -3.286 -19.779 29.413 1.00 59.22 84 LYS A O 1
ATOM 685 N N . ILE A 1 85 ? -4.351 -18.734 27.740 1.00 60.81 85 ILE A N 1
ATOM 686 C CA . ILE A 1 85 ? -3.795 -19.544 26.648 1.00 60.81 85 ILE A CA 1
ATOM 687 C C . ILE A 1 85 ? -3.010 -18.606 25.740 1.00 60.81 85 ILE A C 1
ATOM 689 O O . ILE A 1 85 ? -3.601 -17.703 25.154 1.00 60.81 85 ILE A O 1
ATOM 693 N N . ARG A 1 86 ? -1.699 -18.824 25.607 1.00 59.53 86 ARG A N 1
ATOM 694 C CA . ARG A 1 86 ? -0.841 -18.035 24.705 1.00 59.53 86 ARG A CA 1
ATOM 695 C C . ARG A 1 86 ? 0.043 -18.936 23.837 1.00 59.53 86 ARG A C 1
ATOM 697 O O . ARG A 1 86 ? 0.293 -20.091 24.214 1.00 59.53 86 ARG A O 1
ATOM 704 N N . PRO A 1 87 ? 0.478 -18.470 22.655 1.00 59.34 87 PRO A N 1
ATOM 705 C CA . PRO A 1 87 ? 1.555 -19.121 21.926 1.00 59.34 87 PRO A CA 1
ATOM 706 C C . PRO A 1 87 ? 2.879 -18.948 22.683 1.00 59.34 87 PRO A C 1
ATOM 708 O O . PRO A 1 87 ? 3.095 -17.978 23.406 1.00 59.34 87 PRO A O 1
ATOM 711 N N . ALA A 1 88 ? 3.776 -19.915 22.525 1.00 65.50 88 ALA A N 1
ATOM 712 C CA . ALA A 1 88 ? 5.084 -19.907 23.165 1.00 65.50 88 ALA A CA 1
ATOM 713 C C . ALA A 1 88 ? 6.148 -20.379 22.179 1.00 65.50 88 ALA A C 1
ATOM 715 O O . ALA A 1 88 ? 5.872 -21.212 21.310 1.00 65.50 88 ALA A O 1
ATOM 716 N N . LEU A 1 89 ? 7.363 -19.864 22.339 1.00 66.44 89 LEU A N 1
ATOM 717 C CA . LEU A 1 89 ? 8.495 -20.224 21.503 1.00 66.44 89 LEU A CA 1
ATOM 718 C C . LEU A 1 89 ? 9.141 -21.499 22.040 1.00 66.44 89 LEU A C 1
ATOM 720 O O . LEU A 1 89 ? 9.573 -21.546 23.188 1.00 66.44 89 LEU A O 1
ATOM 724 N N . ASN A 1 90 ? 9.249 -22.525 21.200 1.00 70.94 90 ASN A N 1
ATOM 725 C CA . ASN A 1 90 ? 10.099 -23.678 21.483 1.00 70.94 90 ASN A CA 1
ATOM 726 C C . ASN A 1 90 ? 11.565 -23.257 21.293 1.00 70.94 90 ASN A C 1
ATOM 728 O O . ASN A 1 90 ? 12.093 -23.335 20.186 1.00 70.94 90 ASN A O 1
ATOM 732 N N . SER A 1 91 ? 12.178 -22.711 22.342 1.00 66.81 91 SER A N 1
ATOM 733 C CA . SER A 1 91 ? 13.504 -22.091 22.266 1.00 66.81 91 SER A CA 1
ATOM 734 C C . SER A 1 91 ? 14.638 -23.104 22.441 1.00 66.81 91 SER A C 1
ATOM 736 O O . SER A 1 91 ? 15.743 -22.866 21.955 1.00 66.81 91 SER A O 1
ATOM 738 N N . LYS A 1 92 ? 14.378 -24.243 23.102 1.00 67.38 92 LYS A N 1
ATOM 739 C CA . LYS A 1 92 ? 15.287 -25.400 23.250 1.00 67.38 92 LYS A CA 1
ATOM 740 C C . LYS A 1 92 ? 14.459 -26.686 23.340 1.00 67.38 92 LYS A C 1
ATOM 742 O O . LYS A 1 92 ? 13.269 -26.625 23.616 1.00 67.38 92 LYS A O 1
ATOM 747 N N . ALA A 1 93 ? 15.064 -27.860 23.145 1.00 63.28 93 ALA A N 1
ATOM 748 C CA . ALA A 1 93 ? 14.348 -29.140 23.218 1.00 63.28 93 ALA A CA 1
ATOM 749 C C . ALA A 1 93 ? 13.526 -29.271 24.521 1.00 63.28 93 ALA A C 1
ATOM 751 O O . ALA A 1 93 ? 14.088 -29.233 25.614 1.00 63.28 93 ALA A O 1
ATOM 752 N N . SER A 1 94 ? 12.202 -29.409 24.386 1.00 58.28 94 SER A N 1
ATOM 753 C CA . SER A 1 94 ? 11.232 -29.472 25.496 1.00 58.28 94 SER A CA 1
ATOM 754 C C . SER A 1 94 ? 11.194 -28.233 26.406 1.00 58.28 94 SER A C 1
ATOM 756 O O . SER A 1 94 ? 10.671 -28.303 27.515 1.00 58.28 94 SER A O 1
ATOM 758 N N . TRP A 1 95 ? 11.708 -27.094 25.936 1.00 64.25 95 TRP A N 1
ATOM 759 C CA . TRP A 1 95 ? 11.701 -25.820 26.645 1.00 64.25 95 TRP A CA 1
ATOM 760 C C . TRP A 1 95 ? 10.858 -24.799 25.885 1.00 64.25 95 TRP A C 1
ATOM 762 O O . TRP A 1 95 ? 11.180 -24.404 24.761 1.00 64.25 95 TRP A O 1
ATOM 772 N N . TYR A 1 96 ? 9.789 -24.338 26.525 1.00 66.25 96 TYR A N 1
ATOM 773 C CA . TYR A 1 96 ? 8.891 -23.345 25.955 1.00 66.25 96 TYR A CA 1
ATOM 774 C C . TYR A 1 96 ? 9.073 -22.014 26.671 1.00 66.25 96 TYR A C 1
ATOM 776 O O . TYR A 1 96 ? 8.780 -21.888 27.857 1.00 66.25 96 TYR A O 1
ATOM 784 N N . THR A 1 97 ? 9.554 -21.019 25.937 1.00 70.19 97 THR A N 1
ATOM 785 C CA . THR A 1 97 ? 9.679 -19.648 26.420 1.00 70.19 97 THR A CA 1
ATOM 786 C C . THR A 1 97 ? 8.355 -18.917 26.174 1.00 70.19 97 THR A C 1
ATOM 788 O O . THR A 1 97 ? 7.939 -18.799 25.014 1.00 70.19 97 THR A O 1
ATOM 791 N N . PRO A 1 98 ? 7.667 -18.434 27.224 1.00 66.62 98 PRO A N 1
ATOM 792 C CA . PRO A 1 98 ? 6.478 -17.607 27.062 1.00 66.62 98 PRO A CA 1
ATOM 793 C C . PRO A 1 98 ? 6.850 -16.238 26.485 1.00 66.62 98 PRO A C 1
ATOM 795 O O . PRO A 1 98 ? 7.968 -15.755 26.663 1.00 66.62 98 PRO A O 1
ATOM 798 N N . GLN A 1 99 ? 5.902 -15.608 25.794 1.00 66.50 99 GLN A N 1
ATOM 799 C CA . GLN A 1 99 ? 6.067 -14.231 25.340 1.00 66.50 99 GLN A CA 1
ATOM 800 C C . GLN A 1 99 ? 6.074 -13.295 26.556 1.00 66.50 99 GLN A C 1
ATOM 802 O O . GLN A 1 99 ? 5.244 -13.422 27.461 1.00 66.50 99 GLN A O 1
ATOM 807 N N . THR A 1 100 ? 7.007 -12.357 26.556 1.00 68.69 100 THR A N 1
ATOM 808 C CA . THR A 1 100 ? 7.208 -11.342 27.587 1.00 68.69 100 THR A CA 1
ATOM 809 C C . THR A 1 100 ? 7.142 -9.958 26.944 1.00 68.69 100 THR A C 1
ATOM 811 O O . THR A 1 100 ? 7.363 -9.808 25.740 1.00 68.69 100 THR A O 1
ATOM 814 N N . CYS A 1 101 ? 6.836 -8.932 27.734 1.00 65.75 101 CYS A N 1
ATOM 815 C CA . CYS A 1 101 ? 6.879 -7.554 27.267 1.00 65.75 101 CYS A CA 1
ATOM 816 C C . CYS A 1 101 ? 8.153 -6.853 27.735 1.00 65.75 101 CYS A C 1
ATOM 818 O O . CYS A 1 101 ? 8.525 -7.004 28.894 1.00 65.75 101 CYS A O 1
ATOM 820 N N . ARG A 1 102 ? 8.796 -6.067 26.863 1.00 63.19 102 ARG A N 1
ATOM 821 C CA . ARG A 1 102 ? 9.897 -5.179 27.248 1.00 63.19 102 ARG A CA 1
ATOM 822 C C . ARG A 1 102 ? 9.541 -3.739 26.913 1.00 63.19 102 ARG A C 1
ATOM 824 O O . ARG A 1 102 ? 9.391 -3.396 25.737 1.00 63.19 102 ARG A O 1
ATOM 831 N N . LEU A 1 103 ? 9.435 -2.899 27.937 1.00 55.22 103 LEU A N 1
ATOM 832 C CA . LEU A 1 103 ? 9.405 -1.453 27.780 1.00 55.22 103 LEU A CA 1
ATOM 833 C C . LEU A 1 103 ? 10.822 -0.912 28.020 1.00 55.22 103 LEU A C 1
ATOM 835 O O . LEU A 1 103 ? 11.532 -1.369 28.907 1.00 55.22 103 LEU A O 1
ATOM 839 N N . TYR A 1 104 ? 11.279 0.044 27.217 1.00 50.22 104 TYR A N 1
ATOM 840 C CA . TYR A 1 104 ? 12.466 0.821 27.582 1.00 50.22 104 TYR A CA 1
ATOM 841 C C . TYR A 1 104 ? 11.978 2.053 28.357 1.00 50.22 104 TYR A C 1
ATOM 843 O O . TYR A 1 104 ? 11.199 2.806 27.771 1.00 50.22 104 TYR A O 1
ATOM 851 N N . PRO A 1 105 ? 12.392 2.297 29.621 1.00 42.78 105 PRO A N 1
ATOM 852 C CA . PRO A 1 105 ? 13.503 1.683 30.367 1.00 42.78 105 PRO A CA 1
ATOM 853 C C . PRO A 1 105 ? 13.132 0.609 31.421 1.00 42.78 105 PRO A C 1
ATOM 855 O O . PRO A 1 105 ? 14.034 0.138 32.111 1.00 42.78 105 PRO A O 1
ATOM 858 N N . GLU A 1 106 ? 11.864 0.218 31.573 1.00 47.94 106 GLU A N 1
ATOM 859 C CA . GLU A 1 106 ? 11.400 -0.652 32.673 1.00 47.94 106 GLU A CA 1
ATOM 860 C C . GLU A 1 106 ? 11.215 -2.126 32.258 1.00 47.94 106 GLU A C 1
ATOM 862 O O . GLU A 1 106 ? 10.483 -2.465 31.327 1.00 47.94 106 GLU A O 1
ATOM 867 N N . SER A 1 107 ? 11.892 -3.034 32.967 1.00 45.28 107 SER A N 1
ATOM 868 C CA . SER A 1 107 ? 11.855 -4.482 32.708 1.00 45.28 107 SER A CA 1
ATOM 869 C C . SER A 1 107 ? 10.649 -5.204 33.322 1.00 45.28 107 SER A C 1
ATOM 871 O O . SER A 1 107 ? 10.444 -6.379 33.030 1.00 45.28 107 SER A O 1
ATOM 873 N N . ASP A 1 108 ? 9.877 -4.534 34.175 1.00 48.09 108 ASP A N 1
ATOM 874 C CA . ASP A 1 108 ? 8.819 -5.090 35.027 1.00 48.09 108 ASP A CA 1
ATOM 875 C C . ASP A 1 108 ? 7.413 -4.557 34.696 1.00 48.09 108 ASP A C 1
ATOM 877 O O . ASP A 1 108 ? 6.479 -4.695 35.485 1.00 48.09 108 ASP A O 1
ATOM 881 N N . SER A 1 109 ? 7.223 -3.991 33.501 1.00 47.25 109 SER A N 1
ATOM 882 C CA . SER A 1 109 ? 5.920 -3.478 33.077 1.00 47.25 109 SER A CA 1
ATOM 883 C C . SER A 1 109 ? 4.846 -4.581 33.036 1.00 47.25 109 SER A C 1
ATOM 885 O O . SER A 1 109 ? 4.927 -5.535 32.260 1.00 47.25 109 SER A O 1
ATOM 887 N N . LEU A 1 110 ? 3.785 -4.407 33.834 1.00 43.38 110 LEU A N 1
ATOM 888 C CA . LEU A 1 110 ? 2.646 -5.335 33.966 1.00 43.38 110 LEU A CA 1
ATOM 889 C C . LEU A 1 110 ? 1.816 -5.503 32.674 1.00 43.38 110 LEU A C 1
ATOM 891 O O . LEU A 1 110 ? 1.047 -6.456 32.542 1.00 43.38 110 LEU A O 1
ATOM 895 N N . SER A 1 111 ? 1.956 -4.588 31.712 1.00 53.47 111 SER A N 1
ATOM 896 C CA . SER A 1 111 ? 1.283 -4.625 30.412 1.00 53.47 111 SER A CA 1
ATOM 897 C C . SER A 1 111 ? 2.197 -4.091 29.312 1.00 53.47 111 SER A C 1
ATOM 899 O O . SER A 1 111 ? 3.034 -3.224 29.547 1.00 53.47 111 SER A O 1
ATOM 901 N N . CYS A 1 112 ? 1.997 -4.592 28.090 1.00 54.06 112 CYS A N 1
ATOM 902 C CA . CYS A 1 112 ? 2.735 -4.160 26.901 1.00 54.06 112 CYS A CA 1
ATOM 903 C C . CYS A 1 112 ? 2.180 -2.913 26.221 1.00 54.06 112 CYS A C 1
ATOM 905 O O . CYS A 1 112 ? 2.780 -2.357 25.303 1.00 54.06 112 CYS A O 1
ATOM 907 N N . ASP A 1 113 ? 1.038 -2.460 26.709 1.00 54.69 113 ASP A N 1
ATOM 908 C CA . ASP A 1 113 ? 0.441 -1.189 26.365 1.00 54.69 113 ASP A CA 1
ATOM 909 C C . ASP A 1 113 ? -0.171 -0.658 27.656 1.00 54.69 113 ASP A C 1
ATOM 911 O O . ASP A 1 113 ? -1.120 -1.245 28.189 1.00 54.69 113 ASP A O 1
ATOM 915 N N . TYR A 1 114 ? 0.431 0.380 28.220 1.00 53.53 114 TYR A N 1
ATOM 916 C CA . TYR A 1 114 ? -0.127 1.058 29.380 1.00 53.53 114 TYR A CA 1
ATOM 917 C C . TYR A 1 114 ? 0.098 2.557 29.281 1.00 53.53 114 TYR A C 1
ATOM 919 O O . TYR A 1 114 ? 0.910 3.056 28.503 1.00 53.53 114 TYR A O 1
ATOM 927 N N . TYR A 1 115 ? -0.684 3.286 30.058 1.00 52.19 115 TYR A N 1
ATOM 928 C CA . TYR A 1 115 ? -0.531 4.717 30.214 1.00 52.19 115 TYR A CA 1
ATOM 929 C C . TYR A 1 115 ? 0.179 4.952 31.538 1.00 52.19 115 TYR A C 1
ATOM 931 O O . TYR A 1 115 ? -0.286 4.474 32.570 1.00 52.19 115 TYR A O 1
ATOM 939 N N . GLU A 1 116 ? 1.303 5.660 31.508 1.00 54.81 116 GLU A N 1
ATOM 940 C CA . GLU A 1 116 ? 1.912 6.163 32.739 1.00 54.81 116 GLU A CA 1
ATOM 941 C C . GLU A 1 116 ? 1.017 7.232 33.382 1.00 54.81 116 GLU A C 1
ATOM 943 O O . GLU A 1 116 ? 0.182 7.842 32.708 1.00 54.81 116 GLU A O 1
ATOM 948 N N . ASP A 1 117 ? 1.272 7.547 34.655 1.00 43.84 117 ASP A N 1
ATOM 949 C CA . ASP A 1 117 ? 0.604 8.622 35.413 1.00 43.84 117 ASP A CA 1
ATOM 950 C C . ASP A 1 117 ? 0.640 9.984 34.687 1.00 43.84 117 ASP A C 1
ATOM 952 O O . ASP A 1 117 ? -0.239 10.834 34.849 1.00 43.84 117 ASP A O 1
ATOM 956 N N . SER A 1 118 ? 1.642 10.175 33.821 1.00 44.59 118 SER A N 1
ATOM 957 C CA . SER A 1 118 ? 1.806 11.346 32.955 1.00 44.59 118 SER A CA 1
ATOM 958 C C . SER A 1 118 ? 0.842 11.395 31.754 1.00 44.59 118 SER A C 1
ATOM 960 O O . SER A 1 118 ? 0.867 12.358 30.986 1.00 44.59 118 SER A O 1
ATOM 962 N N . GLY A 1 119 ? 0.011 10.366 31.551 1.00 41.53 119 GLY A N 1
ATOM 963 C CA . GLY A 1 119 ? -0.873 10.209 30.392 1.00 41.53 119 GLY A CA 1
ATOM 964 C C . GLY A 1 119 ? -0.145 9.824 29.100 1.00 41.53 119 GLY A C 1
ATOM 965 O O . GLY A 1 119 ? -0.773 9.703 28.045 1.00 41.53 119 GLY A O 1
ATOM 966 N N . LYS A 1 120 ? 1.177 9.616 29.153 1.00 41.94 120 LYS A N 1
ATOM 967 C CA . LYS A 1 120 ? 1.951 9.101 28.024 1.00 41.94 120 LYS A CA 1
ATOM 968 C C . LYS A 1 120 ? 1.686 7.611 27.871 1.00 41.94 120 LYS A C 1
ATOM 970 O O . LYS A 1 120 ? 1.893 6.826 28.792 1.00 41.94 120 LYS A O 1
ATOM 975 N N . ARG A 1 121 ? 1.225 7.235 26.679 1.00 57.25 121 ARG A N 1
ATOM 976 C CA . ARG A 1 121 ? 1.097 5.838 26.275 1.00 57.25 121 ARG A CA 1
ATOM 977 C C . ARG A 1 121 ? 2.490 5.259 26.087 1.00 57.25 121 ARG A C 1
ATOM 979 O O . ARG A 1 121 ? 3.196 5.656 25.161 1.00 57.25 121 ARG A O 1
ATOM 986 N N . GLN A 1 122 ? 2.841 4.312 26.933 1.00 50.22 122 GLN A N 1
ATOM 987 C CA . GLN A 1 122 ? 4.033 3.508 26.793 1.00 50.22 122 GLN A CA 1
ATOM 988 C C . GLN A 1 122 ? 3.664 2.212 26.088 1.00 50.22 122 GLN A C 1
ATOM 990 O O . GLN A 1 122 ? 2.889 1.395 26.588 1.00 50.22 122 GLN A O 1
ATOM 995 N N . LYS A 1 123 ? 4.200 2.055 24.878 1.00 56.09 123 LYS A N 1
ATOM 996 C CA . LYS A 1 123 ? 4.042 0.840 24.089 1.00 56.09 123 LYS A CA 1
ATOM 997 C C . LYS A 1 123 ? 5.337 0.043 24.180 1.00 56.09 123 LYS A C 1
ATOM 999 O O . LYS A 1 123 ? 6.355 0.442 23.615 1.00 56.09 123 LYS A O 1
ATOM 1004 N N . GLY A 1 124 ? 5.278 -1.069 24.901 1.00 62.78 124 GLY A N 1
ATOM 1005 C CA . GLY A 1 124 ? 6.356 -2.042 24.961 1.00 62.78 124 GLY A CA 1
ATOM 1006 C C . GLY A 1 124 ? 6.453 -2.849 23.670 1.00 62.78 124 GLY A C 1
ATOM 1007 O O . GLY A 1 124 ? 5.532 -2.885 22.849 1.00 62.78 124 GLY A O 1
ATOM 1008 N N . TRP A 1 125 ? 7.594 -3.503 23.491 1.00 60.25 125 TRP A N 1
ATOM 1009 C CA . TRP A 1 125 ? 7.815 -4.449 22.407 1.00 60.25 125 TRP A CA 1
ATOM 1010 C C . TRP A 1 125 ? 7.561 -5.858 22.932 1.00 60.25 125 TRP A C 1
ATOM 1012 O O . TRP A 1 125 ? 8.152 -6.275 23.934 1.00 60.25 125 TRP A O 1
ATOM 1022 N N . LEU A 1 126 ? 6.678 -6.592 22.255 1.00 66.12 126 LEU A N 1
ATOM 1023 C CA . LEU A 1 126 ? 6.478 -8.010 22.526 1.00 66.12 126 LEU A CA 1
ATOM 1024 C C . LEU A 1 126 ? 7.704 -8.792 22.049 1.00 66.12 126 LEU A C 1
ATOM 1026 O O . LEU A 1 126 ? 8.350 -8.453 21.055 1.00 66.12 126 LEU A O 1
ATOM 1030 N N . GLY A 1 127 ? 8.069 -9.829 22.793 1.00 69.25 127 GLY A N 1
ATOM 1031 C CA . GLY A 1 127 ? 9.234 -10.635 22.471 1.00 69.25 127 GLY A CA 1
ATOM 1032 C C . GLY A 1 127 ? 9.359 -11.885 23.323 1.00 69.25 127 GLY A C 1
ATOM 1033 O O . GLY A 1 127 ? 8.518 -12.175 24.170 1.00 69.25 127 GLY A O 1
ATOM 1034 N N . TYR A 1 128 ? 10.431 -12.629 23.094 1.00 74.31 128 TYR A N 1
ATOM 1035 C CA . TYR A 1 128 ? 10.815 -13.788 23.884 1.00 74.31 128 TYR A CA 1
ATOM 1036 C C . TYR A 1 128 ? 12.159 -13.518 24.548 1.00 74.31 128 TYR A C 1
ATOM 1038 O O . TYR A 1 128 ? 13.147 -13.248 23.859 1.00 74.31 128 TYR A O 1
ATOM 1046 N N . CYS A 1 129 ? 12.219 -13.625 25.876 1.00 73.06 129 CYS A N 1
ATOM 1047 C CA . CYS A 1 129 ? 13.500 -13.624 26.566 1.00 73.06 129 CYS A CA 1
ATOM 1048 C C . CYS A 1 129 ? 14.192 -14.985 26.412 1.00 73.06 129 CYS A C 1
ATOM 1050 O O . CYS A 1 129 ? 13.752 -15.994 26.967 1.00 73.06 129 CYS A O 1
ATOM 1052 N N . LEU A 1 130 ? 15.273 -15.020 25.640 1.00 77.25 130 LEU A N 1
ATOM 1053 C CA . LEU A 1 130 ? 16.027 -16.240 25.354 1.00 77.25 130 LEU A CA 1
ATOM 1054 C C . LEU A 1 130 ? 17.099 -16.521 26.413 1.00 77.25 130 LEU A C 1
ATOM 1056 O O . LEU A 1 130 ? 17.439 -17.683 26.648 1.00 77.25 130 LEU A O 1
ATOM 1060 N N . GLU A 1 131 ? 17.601 -15.474 27.068 1.00 73.38 131 GLU A N 1
ATOM 1061 C CA . GLU A 1 131 ? 18.620 -15.575 28.110 1.00 73.38 131 GLU A CA 1
ATOM 1062 C C . GLU A 1 131 ? 18.417 -14.501 29.179 1.00 73.38 131 GLU A C 1
ATOM 1064 O O . GLU A 1 131 ? 18.405 -13.307 28.873 1.00 73.38 131 GLU A O 1
ATOM 1069 N N . HIS A 1 132 ? 18.255 -14.946 30.425 1.00 70.75 132 HIS A N 1
ATOM 1070 C CA . HIS A 1 132 ? 18.232 -14.081 31.601 1.00 70.75 132 HIS A CA 1
ATOM 1071 C C . HIS A 1 132 ? 19.643 -13.971 32.182 1.00 70.75 132 HIS A C 1
ATOM 1073 O O . HIS A 1 132 ? 20.432 -14.918 32.099 1.00 70.75 132 HIS A O 1
ATOM 1079 N N . ASP A 1 133 ? 19.935 -12.811 32.753 1.00 70.75 133 ASP A N 1
ATOM 1080 C CA . ASP A 1 133 ? 21.168 -12.510 33.466 1.00 70.75 133 ASP A CA 1
ATOM 1081 C C . ASP A 1 133 ? 21.307 -13.447 34.676 1.00 70.75 133 ASP A C 1
ATOM 1083 O O . ASP A 1 133 ? 20.317 -13.918 35.233 1.00 70.75 133 ASP A O 1
ATOM 1087 N N . ARG A 1 134 ? 22.544 -13.791 35.037 1.00 73.12 134 ARG A N 1
ATOM 1088 C CA . ARG A 1 134 ? 22.851 -14.730 36.128 1.00 73.12 134 ARG A CA 1
ATOM 1089 C C . ARG A 1 134 ? 23.820 -14.077 37.103 1.00 73.12 134 ARG A C 1
ATOM 1091 O O . ARG A 1 134 ? 24.590 -13.199 36.722 1.00 73.12 134 ARG A O 1
ATOM 1098 N N . TYR A 1 135 ? 23.825 -14.544 38.353 1.00 49.50 135 TYR A N 1
ATOM 1099 C CA . TYR A 1 135 ? 24.692 -14.021 39.418 1.00 49.50 135 TYR A CA 1
ATOM 1100 C C . TYR A 1 135 ? 26.138 -13.734 38.939 1.00 49.50 135 TYR A C 1
ATOM 1102 O O . TYR A 1 135 ? 26.770 -14.631 38.368 1.00 49.50 135 TYR A O 1
ATOM 1110 N N . PRO A 1 136 ? 26.694 -12.527 39.190 1.00 58.28 136 PRO A N 1
ATOM 1111 C CA . PRO A 1 136 ? 26.248 -11.504 40.151 1.00 58.28 136 PRO A CA 1
ATOM 1112 C C . PRO A 1 136 ? 25.145 -10.546 39.659 1.00 58.28 136 PRO A C 1
ATOM 1114 O O . PRO A 1 136 ? 24.852 -9.569 40.346 1.00 58.28 136 PRO A O 1
ATOM 1117 N N . GLY A 1 137 ? 24.556 -10.808 38.491 1.00 62.22 137 GLY A N 1
ATOM 1118 C CA . GLY A 1 137 ? 23.473 -10.029 37.894 1.00 62.22 137 GLY A CA 1
ATOM 1119 C C . GLY A 1 137 ? 22.069 -10.294 38.457 1.00 62.22 137 GLY A C 1
ATOM 1120 O O . GLY A 1 137 ? 21.905 -10.972 39.472 1.00 62.22 137 GLY A O 1
ATOM 1121 N N . SER A 1 138 ? 21.047 -9.733 37.803 1.00 64.81 138 SER A N 1
ATOM 1122 C CA . SER A 1 138 ? 19.636 -9.850 38.214 1.00 64.81 138 SER A CA 1
ATOM 1123 C C . SER A 1 138 ? 18.925 -10.949 37.430 1.00 64.81 138 SER A C 1
ATOM 1125 O O . SER A 1 138 ? 18.745 -10.807 36.228 1.00 64.81 138 SER A O 1
ATOM 1127 N N . ASP A 1 139 ? 18.408 -11.982 38.096 1.00 62.53 139 ASP A N 1
ATOM 1128 C CA . ASP A 1 139 ? 17.697 -13.091 37.430 1.00 62.53 139 ASP A CA 1
ATOM 1129 C C . ASP A 1 139 ? 16.436 -12.647 36.640 1.00 62.53 139 ASP A C 1
ATOM 1131 O O . ASP A 1 139 ? 15.930 -13.392 35.799 1.00 62.53 139 ASP A O 1
ATOM 1135 N N . ASN A 1 140 ? 15.943 -11.421 36.868 1.00 59.69 140 ASN A N 1
ATOM 1136 C CA . ASN A 1 140 ? 14.827 -10.815 36.128 1.00 59.69 140 ASN A CA 1
ATOM 1137 C C . ASN A 1 140 ? 15.273 -9.991 34.904 1.00 59.69 140 ASN A C 1
ATOM 1139 O O . ASN A 1 140 ? 14.437 -9.568 34.105 1.00 59.69 140 ASN A O 1
ATOM 1143 N N . ALA A 1 141 ? 16.570 -9.728 34.738 1.00 62.31 141 ALA A N 1
ATOM 1144 C CA . ALA A 1 141 ? 17.079 -8.947 33.619 1.00 62.31 141 ALA A CA 1
ATOM 1145 C C . ALA A 1 141 ? 17.280 -9.842 32.390 1.00 62.31 141 ALA A C 1
ATOM 1147 O O . ALA A 1 141 ? 18.062 -10.788 32.411 1.00 62.31 141 ALA A O 1
ATOM 1148 N N . CYS A 1 142 ? 16.595 -9.537 31.287 1.00 67.69 142 CYS A N 1
ATOM 1149 C CA . CYS A 1 142 ? 16.799 -10.261 30.036 1.00 67.69 142 CYS A CA 1
ATOM 1150 C C . CYS A 1 142 ? 17.999 -9.715 29.248 1.00 67.69 142 CYS A C 1
ATOM 1152 O O . CYS A 1 142 ? 17.975 -8.571 28.778 1.00 67.69 142 CYS A O 1
ATOM 1154 N N . VAL A 1 143 ? 19.015 -10.554 29.048 1.00 74.75 143 VAL A N 1
ATOM 1155 C CA . VAL A 1 143 ? 20.238 -10.224 28.300 1.00 74.75 143 VAL A CA 1
ATOM 1156 C C . VAL A 1 143 ? 20.023 -10.419 26.802 1.00 74.75 143 VAL A C 1
ATOM 1158 O O . VAL A 1 143 ? 20.395 -9.555 26.010 1.00 74.75 143 VAL A O 1
ATOM 1161 N N . LEU A 1 144 ? 19.361 -11.512 26.409 1.00 74.44 144 LEU A N 1
ATOM 1162 C CA . LEU A 1 144 ? 19.066 -11.819 25.010 1.00 74.44 144 LEU A CA 1
ATOM 1163 C C . LEU A 1 144 ? 17.559 -11.805 24.764 1.00 74.44 144 LEU A C 1
ATOM 1165 O O . LEU A 1 144 ? 16.841 -12.727 25.152 1.00 74.44 144 LEU A O 1
ATOM 1169 N N . TRP A 1 145 ? 17.088 -10.759 24.088 1.00 69.50 145 TRP A N 1
ATOM 1170 C CA . TRP A 1 145 ? 15.674 -10.550 23.791 1.00 69.50 145 TRP A CA 1
ATOM 1171 C C . TRP A 1 145 ? 15.396 -10.679 22.297 1.00 69.50 145 TRP A C 1
ATOM 1173 O O . TRP A 1 145 ? 16.018 -9.990 21.490 1.00 69.50 145 TRP A O 1
ATOM 1183 N N . TRP A 1 146 ? 14.430 -11.520 21.937 1.00 67.44 146 TRP A N 1
ATOM 1184 C CA . TRP A 1 146 ? 13.982 -11.697 20.561 1.00 67.44 146 TRP A CA 1
ATOM 1185 C C . TRP A 1 146 ? 12.641 -10.981 20.337 1.00 67.44 146 TRP A C 1
ATOM 1187 O O . TRP A 1 146 ? 11.622 -11.466 20.833 1.00 67.44 146 TRP A O 1
ATOM 1197 N N . PRO A 1 147 ? 12.596 -9.843 19.623 1.00 59.12 147 PRO A N 1
ATOM 1198 C CA . PRO A 1 147 ? 11.350 -9.117 19.388 1.00 59.12 147 PRO A CA 1
ATOM 1199 C C . PRO A 1 147 ? 10.435 -9.876 18.415 1.00 59.12 147 PRO A C 1
ATOM 1201 O O . PRO A 1 147 ? 10.892 -10.422 17.411 1.00 59.12 147 PRO A O 1
ATOM 1204 N N . VAL A 1 148 ? 9.131 -9.895 18.696 1.00 61.66 148 VAL A N 1
ATOM 1205 C CA . VAL A 1 148 ? 8.093 -10.396 17.785 1.00 61.66 148 VAL A CA 1
ATOM 1206 C C . VAL A 1 148 ? 6.882 -9.473 17.805 1.00 61.66 148 VAL A C 1
ATOM 1208 O O . VAL A 1 148 ? 6.331 -9.199 18.863 1.00 61.66 148 VAL A O 1
ATOM 1211 N N . ASP A 1 149 ? 6.428 -9.043 16.629 1.00 49.88 149 ASP A N 1
ATOM 1212 C CA . ASP A 1 149 ? 5.160 -8.309 16.490 1.00 49.88 149 ASP A CA 1
ATOM 1213 C C . ASP A 1 149 ? 3.956 -9.256 16.324 1.00 49.88 149 ASP A C 1
ATOM 1215 O O . ASP A 1 149 ? 2.832 -8.889 16.659 1.00 49.88 149 ASP A O 1
ATOM 1219 N N . LYS A 1 150 ? 4.172 -10.465 15.781 1.00 47.34 150 LYS A N 1
ATOM 1220 C CA . LYS A 1 150 ? 3.105 -11.406 15.410 1.00 47.34 150 LYS A CA 1
ATOM 1221 C C . LYS A 1 150 ? 3.604 -12.849 15.452 1.00 47.34 150 LYS A C 1
ATOM 1223 O O . LYS A 1 150 ? 4.548 -13.202 14.745 1.00 47.34 150 LYS A O 1
ATOM 1228 N N . VAL A 1 151 ? 2.960 -13.703 16.245 1.00 45.59 151 VAL A N 1
ATOM 1229 C CA . VAL A 1 151 ? 3.234 -15.147 16.279 1.00 45.59 151 VAL A CA 1
ATOM 1230 C C . VAL A 1 151 ? 2.075 -15.872 15.603 1.00 45.59 151 VAL A C 1
ATOM 1232 O O . VAL A 1 151 ? 0.911 -15.586 15.868 1.00 45.59 151 VAL A O 1
ATOM 1235 N N . LYS A 1 152 ? 2.362 -16.815 14.701 1.00 37.81 152 LYS A N 1
ATOM 1236 C CA . LYS A 1 152 ? 1.321 -17.584 14.000 1.00 37.81 152 LYS A CA 1
ATOM 1237 C C . LYS A 1 152 ? 0.401 -18.281 15.017 1.00 37.81 152 LYS A C 1
ATOM 1239 O O . LYS A 1 152 ? 0.865 -19.126 15.782 1.00 37.81 152 LYS A O 1
ATOM 1244 N N . GLY A 1 153 ? -0.891 -17.943 15.003 1.00 37.97 153 GLY A N 1
ATOM 1245 C CA . GLY A 1 153 ? -1.890 -18.435 15.965 1.00 37.97 153 GLY A CA 1
ATOM 1246 C C . GLY A 1 153 ? -2.145 -17.518 17.172 1.00 37.97 153 GLY A C 1
ATOM 1247 O O . GLY A 1 153 ? -2.910 -17.892 18.060 1.00 37.97 153 GLY A O 1
ATOM 1248 N N . GLU A 1 154 ? -1.529 -16.336 17.216 1.00 39.22 154 GLU A N 1
ATOM 1249 C CA . GLU A 1 154 ? -1.841 -15.269 18.165 1.00 39.22 154 GLU A CA 1
ATOM 1250 C C . GLU A 1 154 ? -2.960 -14.393 17.575 1.00 39.22 154 GLU A C 1
ATOM 1252 O O . GLU A 1 154 ? -2.723 -13.534 16.732 1.00 39.22 154 GLU A O 1
ATOM 1257 N N . GLY A 1 155 ? -4.209 -14.682 17.960 1.00 41.38 155 GLY A N 1
ATOM 1258 C CA . GLY A 1 155 ? -5.397 -13.958 17.497 1.00 41.38 155 GLY A CA 1
ATOM 1259 C C . GLY A 1 155 ? -6.394 -14.787 16.688 1.00 41.38 155 GLY A C 1
ATOM 1260 O O . GLY A 1 155 ? -6.075 -15.848 16.153 1.00 41.38 155 GLY A O 1
ATOM 1261 N N . VAL A 1 156 ? -7.633 -14.294 16.604 1.00 44.16 156 VAL A N 1
ATOM 1262 C CA . VAL A 1 156 ? -8.645 -14.818 15.677 1.00 44.16 156 VAL A CA 1
ATOM 1263 C C . VAL A 1 156 ? -8.309 -14.270 14.287 1.00 44.16 156 VAL A C 1
ATOM 1265 O O . VAL A 1 156 ? -8.759 -13.192 13.914 1.00 44.16 156 VAL A O 1
ATOM 1268 N N . GLU A 1 157 ? -7.451 -14.969 13.542 1.00 51.28 157 GLU A N 1
ATOM 1269 C CA . GLU A 1 157 ? -7.184 -14.637 12.139 1.00 51.28 157 GLU A CA 1
ATOM 1270 C C . GLU A 1 157 ? -8.317 -15.174 11.262 1.00 51.28 157 GLU A C 1
ATOM 1272 O O . GLU A 1 157 ? -8.391 -16.366 10.967 1.00 51.28 157 GLU A O 1
ATOM 1277 N N . GLU A 1 158 ? -9.205 -14.288 10.813 1.00 55.66 158 GLU A N 1
ATOM 1278 C CA . GLU A 1 158 ? -10.305 -14.644 9.903 1.00 55.66 158 GLU A CA 1
ATOM 1279 C C . GLU A 1 158 ? -9.875 -14.590 8.416 1.00 55.66 158 GLU A C 1
ATOM 1281 O O . GLU A 1 158 ? -10.713 -14.558 7.512 1.00 55.66 158 GLU A O 1
ATOM 1286 N N . GLY A 1 159 ? -8.561 -14.552 8.145 1.00 56.06 159 GLY A N 1
ATOM 1287 C CA . GLY A 1 159 ? -7.996 -14.481 6.791 1.00 56.06 159 GLY A CA 1
ATOM 1288 C C . GLY A 1 159 ? -8.326 -13.181 6.048 1.00 56.06 159 GLY A C 1
ATOM 1289 O O . GLY A 1 159 ? -8.460 -13.191 4.828 1.00 56.06 159 GLY A O 1
ATOM 1290 N N . ALA A 1 160 ? -8.522 -12.079 6.778 1.00 60.62 160 ALA A N 1
ATOM 1291 C CA . ALA A 1 160 ? -8.964 -10.785 6.248 1.00 60.62 160 ALA A CA 1
ATOM 1292 C C . ALA A 1 160 ? -7.816 -9.801 5.934 1.00 60.62 160 ALA A C 1
ATOM 1294 O O . ALA A 1 160 ? -8.070 -8.633 5.645 1.00 60.62 160 ALA A O 1
ATOM 1295 N N . GLY A 1 161 ? -6.565 -10.248 6.053 1.00 72.25 161 GLY A N 1
ATOM 1296 C CA . GLY A 1 161 ? -5.357 -9.446 5.857 1.00 72.25 161 GLY A CA 1
ATOM 1297 C C . GLY A 1 161 ? -4.797 -9.468 4.439 1.00 72.25 161 GLY A C 1
ATOM 1298 O O . GLY A 1 161 ? -5.291 -10.170 3.558 1.00 72.25 161 GLY A O 1
ATOM 1299 N N . TYR A 1 162 ? -3.718 -8.717 4.238 1.00 82.50 162 TYR A N 1
ATOM 1300 C CA . TYR A 1 162 ? -2.917 -8.794 3.018 1.00 82.50 162 TYR A CA 1
ATOM 1301 C C . TYR A 1 162 ? -2.113 -10.102 3.025 1.00 82.50 162 TYR A C 1
ATOM 1303 O O . TYR A 1 162 ? -1.342 -10.358 3.948 1.00 82.50 162 TYR A O 1
ATOM 1311 N N . LEU A 1 163 ? -2.310 -10.942 2.006 1.00 81.00 163 LEU A N 1
ATOM 1312 C CA . LEU A 1 163 ? -1.753 -12.304 1.938 1.00 81.00 163 LEU A CA 1
ATOM 1313 C C . LEU A 1 163 ? -0.736 -12.498 0.804 1.00 81.00 163 LEU A C 1
ATOM 1315 O O . LEU A 1 163 ? -0.381 -13.631 0.480 1.00 81.00 163 LEU A O 1
ATOM 1319 N N . ASP A 1 164 ? -0.319 -11.413 0.162 1.00 83.62 164 ASP A N 1
ATOM 1320 C CA . ASP A 1 164 ? 0.567 -11.448 -1.002 1.00 83.62 164 ASP A CA 1
ATOM 1321 C C . ASP A 1 164 ? 2.029 -11.149 -0.595 1.00 83.62 164 ASP A C 1
ATOM 1323 O O . ASP A 1 164 ? 2.368 -11.176 0.590 1.00 83.62 164 ASP A O 1
ATOM 1327 N N . ARG A 1 165 ? 2.928 -10.932 -1.562 1.00 86.38 165 ARG A N 1
ATOM 1328 C CA . ARG A 1 165 ? 4.381 -10.818 -1.346 1.00 86.38 165 ARG A CA 1
ATOM 1329 C C . ARG A 1 165 ? 4.758 -9.733 -0.336 1.00 86.38 165 ARG A C 1
ATOM 1331 O O . ARG A 1 165 ? 4.204 -8.633 -0.352 1.00 86.38 165 ARG A O 1
ATOM 1338 N N . PHE A 1 166 ? 5.771 -10.031 0.474 1.00 87.62 166 PHE A N 1
ATOM 1339 C CA . PHE A 1 166 ? 6.467 -9.085 1.340 1.00 87.62 166 PHE A CA 1
ATOM 1340 C C . PHE A 1 166 ? 7.965 -9.462 1.448 1.00 87.62 166 PHE A C 1
ATOM 1342 O O . PHE A 1 166 ? 8.268 -10.656 1.414 1.00 87.62 166 PHE A O 1
ATOM 1349 N N . PRO A 1 167 ? 8.893 -8.488 1.563 1.00 91.38 167 PRO A N 1
ATOM 1350 C CA . PRO A 1 167 ? 8.643 -7.059 1.383 1.00 91.38 167 PRO A CA 1
ATOM 1351 C C . PRO A 1 167 ? 8.192 -6.752 -0.053 1.00 91.38 167 PRO A C 1
ATOM 1353 O O . PRO A 1 167 ? 8.439 -7.530 -0.977 1.00 91.38 167 PRO A O 1
ATOM 1356 N N . LEU A 1 168 ? 7.482 -5.639 -0.230 1.00 93.56 168 LEU A N 1
ATOM 1357 C CA . LEU A 1 168 ? 6.979 -5.216 -1.536 1.00 93.56 168 LEU A CA 1
ATOM 1358 C C . LEU A 1 168 ? 7.363 -3.772 -1.820 1.00 93.56 168 LEU A C 1
ATOM 1360 O O . LEU A 1 168 ? 7.021 -2.854 -1.064 1.00 93.56 168 LEU A O 1
ATOM 1364 N N . TYR A 1 169 ? 8.018 -3.593 -2.962 1.00 95.12 169 TYR A N 1
ATOM 1365 C CA . TYR A 1 169 ? 8.430 -2.304 -3.487 1.00 95.12 169 TYR A CA 1
ATOM 1366 C C . TYR A 1 169 ? 7.771 -2.044 -4.839 1.00 95.12 169 TYR A C 1
ATOM 1368 O O . TYR A 1 169 ? 7.442 -2.977 -5.570 1.00 95.12 169 TYR A O 1
ATOM 1376 N N . TYR A 1 170 ? 7.618 -0.770 -5.178 1.00 95.19 170 TYR A N 1
ATOM 1377 C CA . TYR A 1 170 ? 7.169 -0.326 -6.493 1.00 95.19 170 TYR A CA 1
ATOM 1378 C C . TYR A 1 170 ? 8.143 0.687 -7.066 1.00 95.19 170 TYR A C 1
ATOM 1380 O O . TYR A 1 170 ? 8.636 1.560 -6.342 1.00 95.19 170 TYR A O 1
ATOM 1388 N N . CYS A 1 171 ? 8.374 0.600 -8.375 1.00 93.69 171 CYS A N 1
ATOM 1389 C CA . CYS A 1 171 ? 9.108 1.623 -9.091 1.00 93.69 171 CYS A CA 1
ATOM 1390 C C . CYS A 1 171 ? 8.218 2.855 -9.303 1.00 93.69 171 CYS A C 1
ATOM 1392 O O . CYS A 1 171 ? 7.378 2.887 -10.205 1.00 93.69 171 CYS A O 1
ATOM 1394 N N . LYS A 1 172 ? 8.398 3.878 -8.457 1.00 92.31 172 LYS A N 1
ATOM 1395 C CA . LYS A 1 172 ? 7.676 5.154 -8.561 1.00 92.31 172 LYS A CA 1
ATOM 1396 C C . LYS A 1 172 ? 8.005 5.848 -9.869 1.00 92.31 172 LYS A C 1
ATOM 1398 O O . LYS A 1 172 ? 7.093 6.331 -10.522 1.00 92.31 172 LYS A O 1
ATOM 1403 N N . GLN A 1 173 ? 9.285 5.909 -10.223 1.00 90.38 173 GLN A N 1
ATOM 1404 C CA . GLN A 1 173 ? 9.758 6.615 -11.406 1.00 90.38 173 GLN A CA 1
ATOM 1405 C C . GLN A 1 173 ? 11.006 5.947 -11.969 1.00 90.38 173 GLN A C 1
ATOM 1407 O O . GLN A 1 173 ? 11.863 5.489 -11.216 1.00 90.38 173 GLN A O 1
ATOM 1412 N N . PHE A 1 174 ? 11.116 5.940 -13.292 1.00 89.06 174 PHE A N 1
ATOM 1413 C CA . PHE A 1 174 ? 12.316 5.537 -14.015 1.00 89.06 174 PHE A CA 1
ATOM 1414 C C . PHE A 1 174 ? 12.765 6.654 -14.962 1.00 89.06 174 PHE A C 1
ATOM 1416 O O . PHE A 1 174 ? 11.958 7.497 -15.362 1.00 89.06 174 PHE A O 1
ATOM 1423 N N . THR A 1 175 ? 14.038 6.632 -15.354 1.00 84.31 175 THR A N 1
ATOM 1424 C CA . THR A 1 175 ? 14.563 7.557 -16.366 1.00 84.31 175 THR A CA 1
ATOM 1425 C C . THR A 1 175 ? 14.654 6.857 -17.716 1.00 84.31 175 THR A C 1
ATOM 1427 O O . THR A 1 175 ? 15.411 5.902 -17.890 1.00 84.31 175 THR A O 1
ATOM 1430 N N . ALA A 1 176 ? 13.901 7.356 -18.694 1.00 78.81 176 ALA A N 1
ATOM 1431 C CA . ALA A 1 176 ? 14.035 6.967 -20.087 1.00 78.81 176 ALA A CA 1
ATOM 1432 C C . ALA A 1 176 ? 15.222 7.710 -20.715 1.00 78.81 176 ALA A C 1
ATOM 1434 O O . ALA A 1 176 ? 15.147 8.917 -20.973 1.00 78.81 176 ALA A O 1
ATOM 1435 N N . ARG A 1 177 ? 16.310 6.979 -20.981 1.00 80.81 177 ARG A N 1
ATOM 1436 C CA . ARG A 1 177 ? 17.470 7.493 -21.722 1.00 80.81 177 ARG A CA 1
ATOM 1437 C C . ARG A 1 177 ? 17.108 7.806 -23.173 1.00 80.81 177 ARG A C 1
ATOM 1439 O O . ARG A 1 177 ? 16.211 7.182 -23.758 1.00 80.81 177 ARG A O 1
ATOM 1446 N N . ARG A 1 178 ? 17.832 8.754 -23.772 1.00 81.12 178 ARG A N 1
ATOM 1447 C CA . ARG A 1 178 ? 17.680 9.113 -25.183 1.00 81.12 178 ARG A CA 1
ATOM 1448 C C . ARG A 1 178 ? 18.487 8.152 -26.049 1.00 81.12 178 ARG A C 1
ATOM 1450 O O . ARG A 1 178 ? 19.596 8.451 -26.473 1.00 81.12 178 ARG A O 1
ATOM 1457 N N . LEU A 1 179 ? 17.913 6.976 -26.280 1.00 80.94 179 LEU A N 1
ATOM 1458 C CA . LEU A 1 179 ? 18.563 5.898 -27.012 1.00 80.94 179 LEU A CA 1
ATOM 1459 C C . LEU A 1 179 ? 18.203 5.970 -28.495 1.00 80.94 179 LEU A C 1
ATOM 1461 O O . LEU A 1 179 ? 17.042 6.154 -28.861 1.00 80.94 179 LEU A O 1
ATOM 1465 N N . ALA A 1 180 ? 19.204 5.792 -29.348 1.00 80.38 180 ALA A N 1
ATOM 1466 C CA . ALA A 1 180 ? 19.006 5.586 -30.772 1.00 80.38 180 ALA A CA 1
ATOM 1467 C C . ALA A 1 180 ? 19.741 4.334 -31.223 1.00 80.38 180 ALA A C 1
ATOM 1469 O O . ALA A 1 180 ? 20.831 4.022 -30.744 1.00 80.38 180 ALA A O 1
ATOM 1470 N N . LEU A 1 181 ? 19.142 3.631 -32.174 1.00 81.50 181 LEU A N 1
ATOM 1471 C CA . LEU A 1 181 ? 19.838 2.572 -32.872 1.00 81.50 181 LEU A CA 1
ATOM 1472 C C . LEU A 1 181 ? 20.804 3.197 -33.877 1.00 81.50 181 LEU A C 1
ATOM 1474 O O . LEU A 1 181 ? 20.440 4.114 -34.619 1.00 81.50 181 LEU A O 1
ATOM 1478 N N . VAL A 1 182 ? 22.033 2.702 -33.880 1.00 84.31 182 VAL A N 1
ATOM 1479 C CA . VAL A 1 182 ? 23.105 3.182 -34.741 1.00 84.31 182 VAL A CA 1
ATOM 1480 C C . VAL A 1 182 ? 23.810 2.028 -35.443 1.00 84.31 182 VAL A C 1
ATOM 1482 O O . VAL A 1 182 ? 23.850 0.906 -34.938 1.00 84.31 182 VAL A O 1
ATOM 1485 N N . GLU A 1 183 ? 24.395 2.312 -36.598 1.00 86.00 183 GLU A N 1
ATOM 1486 C CA . GLU A 1 183 ? 25.223 1.392 -37.378 1.00 86.00 183 GLU A CA 1
ATOM 1487 C C . GLU A 1 183 ? 26.577 2.009 -37.714 1.00 86.00 183 GLU A C 1
ATOM 1489 O O . GLU A 1 183 ? 26.749 3.233 -37.747 1.00 86.00 183 GLU A O 1
ATOM 1494 N N . SER A 1 184 ? 27.560 1.143 -37.935 1.00 87.75 184 SER A N 1
ATOM 1495 C CA . SER A 1 184 ? 28.868 1.575 -38.400 1.00 87.75 184 SER A CA 1
ATOM 1496 C C . SER A 1 184 ? 28.812 1.718 -39.911 1.00 87.75 184 SER A C 1
ATOM 1498 O O . SER A 1 184 ? 28.447 0.773 -40.600 1.00 87.75 184 SER A O 1
ATOM 1500 N N . ARG A 1 185 ? 29.198 2.888 -40.417 1.00 85.62 185 ARG A N 1
ATOM 1501 C CA . ARG A 1 185 ? 29.365 3.129 -41.850 1.00 85.62 185 ARG A CA 1
ATOM 1502 C C . ARG A 1 185 ? 30.776 3.598 -42.121 1.00 85.62 185 ARG A C 1
ATOM 1504 O O . ARG A 1 185 ? 31.345 4.370 -41.345 1.00 85.62 185 ARG A O 1
ATOM 1511 N N . GLN A 1 186 ? 31.323 3.173 -43.247 1.00 85.31 186 GLN A N 1
ATOM 1512 C CA . GLN A 1 186 ? 32.648 3.575 -43.690 1.00 85.31 186 GLN A CA 1
ATOM 1513 C C . GLN A 1 186 ? 32.602 3.917 -45.171 1.00 85.31 186 GLN A C 1
ATOM 1515 O O . GLN A 1 186 ? 31.902 3.264 -45.933 1.00 85.31 186 GLN A O 1
ATOM 1520 N N . SER A 1 187 ? 33.368 4.922 -45.597 1.00 82.38 187 SER A N 1
ATOM 1521 C CA . SER A 1 187 ? 33.553 5.172 -47.024 1.00 82.38 187 SER A CA 1
ATOM 1522 C C . SER A 1 187 ? 34.206 3.964 -47.690 1.00 82.38 187 SER A C 1
ATOM 1524 O O . SER A 1 187 ? 35.331 3.597 -47.339 1.00 82.38 187 SER A O 1
ATOM 1526 N N . VAL A 1 188 ? 33.514 3.360 -48.655 1.00 78.44 188 VAL A N 1
ATOM 1527 C CA . VAL A 1 188 ? 34.007 2.187 -49.385 1.00 78.44 188 VAL A CA 1
ATOM 1528 C C . VAL A 1 188 ? 34.309 2.572 -50.823 1.00 78.44 188 VAL A C 1
ATOM 1530 O O . VAL A 1 188 ? 33.529 3.268 -51.477 1.00 78.44 188 VAL A O 1
ATOM 1533 N N . ASN A 1 189 ? 35.453 2.104 -51.314 1.00 76.75 189 ASN A N 1
ATOM 1534 C CA . ASN A 1 189 ? 35.777 2.155 -52.730 1.00 76.75 189 ASN A CA 1
ATOM 1535 C C . ASN A 1 189 ? 34.929 1.106 -53.463 1.00 76.75 189 ASN A C 1
ATOM 1537 O O . ASN A 1 189 ? 35.108 -0.096 -53.276 1.00 76.75 189 ASN A O 1
ATOM 1541 N N . PHE A 1 190 ? 33.991 1.593 -54.265 1.00 66.88 190 PHE A N 1
ATOM 1542 C CA . PHE A 1 190 ? 32.970 0.828 -54.971 1.00 66.88 190 PHE A CA 1
ATOM 1543 C C . PHE A 1 190 ? 33.445 0.387 -56.371 1.00 66.88 190 PHE A C 1
ATOM 1545 O O . PHE A 1 190 ? 32.642 -0.042 -57.192 1.00 66.88 190 PHE A O 1
ATOM 1552 N N . GLY A 1 191 ? 34.750 0.482 -56.659 1.00 68.19 191 GLY A N 1
ATOM 1553 C CA . GLY A 1 191 ? 35.368 0.020 -57.901 1.00 68.19 191 GLY A CA 1
ATOM 1554 C C . GLY A 1 191 ? 35.736 1.149 -58.865 1.00 68.19 191 GLY A C 1
ATOM 1555 O O . GLY A 1 191 ? 35.970 2.293 -58.468 1.00 68.19 191 GLY A O 1
ATOM 1556 N N . TYR A 1 192 ? 35.818 0.795 -60.147 1.00 64.69 192 TYR A N 1
ATOM 1557 C CA . TYR A 1 192 ? 36.149 1.716 -61.228 1.00 64.69 192 TYR A CA 1
ATOM 1558 C C . TYR A 1 192 ? 34.977 1.847 -62.199 1.00 64.69 192 TYR A C 1
ATOM 1560 O O . TYR A 1 192 ? 34.339 0.851 -62.548 1.00 64.69 192 TYR A O 1
ATOM 1568 N N . ALA A 1 193 ? 34.730 3.073 -62.653 1.00 62.56 193 ALA A N 1
ATOM 1569 C CA . ALA A 1 193 ? 33.880 3.342 -63.803 1.00 62.56 193 ALA A CA 1
ATOM 1570 C C . ALA A 1 193 ? 34.765 3.516 -65.047 1.00 62.56 193 ALA A C 1
ATOM 1572 O O . ALA A 1 193 ? 35.633 4.399 -65.074 1.00 62.56 193 ALA A O 1
ATOM 1573 N N . ASP A 1 194 ? 34.552 2.675 -66.061 1.00 57.88 194 ASP A N 1
ATOM 1574 C CA . ASP A 1 194 ? 35.184 2.841 -67.369 1.00 57.88 194 ASP A CA 1
ATOM 1575 C C . ASP A 1 194 ? 34.569 4.045 -68.090 1.00 57.88 194 ASP A C 1
ATOM 1577 O O . ASP A 1 194 ? 33.364 4.302 -68.027 1.00 57.88 194 ASP A O 1
ATOM 1581 N N . SER A 1 195 ? 35.408 4.812 -68.786 1.00 53.06 195 SER A N 1
ATOM 1582 C CA . SER A 1 195 ? 34.990 5.998 -69.528 1.00 53.06 195 SER A CA 1
ATOM 1583 C C . SER A 1 195 ? 34.051 5.615 -70.682 1.00 53.06 195 SER A C 1
ATOM 1585 O O . SER A 1 195 ? 34.514 5.347 -71.791 1.00 53.06 195 SER A O 1
ATOM 1587 N N . GLY A 1 196 ? 32.740 5.582 -70.429 1.00 51.47 196 GLY A N 1
ATOM 1588 C CA . GLY A 1 196 ? 31.710 5.380 -71.455 1.00 51.47 196 GLY A CA 1
ATOM 1589 C C . GLY A 1 196 ? 30.594 4.380 -71.133 1.00 51.47 196 GLY A C 1
ATOM 1590 O O . GLY A 1 196 ? 29.684 4.259 -71.950 1.00 51.47 196 GLY A O 1
ATOM 1591 N N . SER A 1 197 ? 30.616 3.699 -69.984 1.00 52.22 197 SER A N 1
ATOM 1592 C CA . SER A 1 197 ? 29.525 2.818 -69.536 1.00 52.22 197 SER A CA 1
ATOM 1593 C C . SER A 1 197 ? 29.110 3.149 -68.102 1.00 52.22 197 SER A C 1
ATOM 1595 O O . SER A 1 197 ? 29.965 3.195 -67.223 1.00 52.22 197 SER A O 1
ATOM 1597 N N . ASP A 1 198 ? 27.805 3.285 -67.834 1.00 52.22 198 ASP A N 1
ATOM 1598 C CA . ASP A 1 198 ? 27.231 3.393 -66.472 1.00 52.22 198 ASP A CA 1
ATOM 1599 C C . ASP A 1 198 ? 27.358 2.078 -65.658 1.00 52.22 198 ASP A C 1
ATOM 1601 O O . ASP A 1 198 ? 26.708 1.884 -64.628 1.00 52.22 198 ASP A O 1
ATOM 1605 N N . GLU A 1 199 ? 28.186 1.144 -66.132 1.00 54.81 199 GLU A N 1
ATOM 1606 C CA . GLU A 1 199 ? 28.409 -0.177 -65.563 1.00 54.81 199 GLU A CA 1
ATOM 1607 C C . GLU A 1 199 ? 29.645 -0.150 -64.654 1.00 54.81 199 GLU A C 1
ATOM 1609 O O . GLU A 1 199 ? 30.792 -0.093 -65.101 1.00 54.81 199 GLU A O 1
ATOM 1614 N N . CYS A 1 200 ? 29.399 -0.193 -63.345 1.00 59.66 200 CYS A N 1
ATOM 1615 C CA . CYS A 1 200 ? 30.432 -0.380 -62.334 1.00 59.66 200 CYS A CA 1
ATOM 1616 C C . CYS A 1 200 ? 30.987 -1.817 -62.426 1.00 59.66 200 CYS A C 1
ATOM 1618 O O . CYS A 1 200 ? 30.308 -2.784 -62.075 1.00 59.66 200 CYS A O 1
ATOM 1620 N N . SER A 1 201 ? 32.228 -1.974 -62.896 1.00 55.75 201 SER A N 1
ATOM 1621 C CA . SER A 1 201 ? 32.841 -3.293 -63.100 1.00 55.75 201 SER A CA 1
ATOM 1622 C C . SER A 1 201 ? 33.451 -3.851 -61.806 1.00 55.75 201 SER A C 1
ATOM 1624 O O . SER A 1 201 ? 34.440 -3.329 -61.292 1.00 55.75 201 SER A O 1
ATOM 1626 N N . GLY A 1 202 ? 32.897 -4.960 -61.298 1.00 54.88 202 GLY A N 1
ATOM 1627 C CA . GLY A 1 202 ? 33.509 -5.766 -60.227 1.00 54.88 202 GLY A CA 1
ATOM 1628 C C . GLY A 1 202 ? 33.126 -5.403 -58.787 1.00 54.88 202 GLY A C 1
ATOM 1629 O O . GLY A 1 202 ? 33.802 -5.853 -57.861 1.00 54.88 202 GLY A O 1
ATOM 1630 N N . ALA A 1 203 ? 32.058 -4.629 -58.589 1.00 54.97 203 ALA A N 1
ATOM 1631 C CA . ALA A 1 203 ? 31.517 -4.312 -57.270 1.00 54.97 203 ALA A CA 1
ATOM 1632 C C . ALA A 1 203 ? 30.084 -4.822 -57.121 1.00 54.97 203 ALA A C 1
ATOM 1634 O O . ALA A 1 203 ? 29.273 -4.728 -58.041 1.00 54.97 203 ALA A O 1
ATOM 1635 N N . TYR A 1 204 ? 29.776 -5.366 -55.950 1.00 62.38 204 TYR A N 1
ATOM 1636 C CA . TYR A 1 204 ? 28.432 -5.800 -55.595 1.00 62.38 204 TYR A CA 1
ATOM 1637 C C . TYR A 1 204 ? 28.111 -5.304 -54.186 1.00 62.38 204 TYR A C 1
ATOM 1639 O O . TYR A 1 204 ? 28.897 -5.491 -53.254 1.00 62.38 204 TYR A O 1
ATOM 1647 N N . CYS A 1 205 ? 26.951 -4.663 -54.038 1.00 62.50 205 CYS A N 1
ATOM 1648 C CA . CYS A 1 205 ? 26.327 -4.452 -52.739 1.00 62.50 205 CYS A CA 1
ATOM 1649 C C . CYS A 1 205 ? 25.155 -5.417 -52.597 1.00 62.50 205 CYS A C 1
ATOM 1651 O O . CYS A 1 205 ? 24.366 -5.597 -53.526 1.00 62.50 205 CYS A O 1
ATOM 1653 N N . ASN A 1 206 ? 25.073 -6.062 -51.439 1.00 61.62 206 ASN A N 1
ATOM 1654 C CA . ASN A 1 206 ? 23.922 -6.866 -51.055 1.00 61.62 206 ASN A CA 1
ATOM 1655 C C . ASN A 1 206 ? 23.190 -6.127 -49.924 1.00 61.62 206 ASN A C 1
ATOM 1657 O O . ASN A 1 206 ? 23.792 -5.902 -48.875 1.00 61.62 206 ASN A O 1
ATOM 1661 N N . GLY A 1 207 ? 21.929 -5.748 -50.174 1.00 57.50 207 GLY A N 1
ATOM 1662 C CA . GLY A 1 207 ? 21.071 -4.938 -49.295 1.00 57.50 207 GLY A CA 1
ATOM 1663 C C . GLY A 1 207 ? 19.830 -4.399 -50.032 1.00 57.50 207 GLY A C 1
ATOM 1664 O O . GLY A 1 207 ? 19.673 -4.595 -51.242 1.00 57.50 207 GLY A O 1
ATOM 1665 N N . CYS A 1 208 ? 18.922 -3.730 -49.325 1.00 55.00 208 CYS A N 1
ATOM 1666 C CA . CYS A 1 208 ? 17.786 -3.007 -49.895 1.00 55.00 208 CYS A CA 1
ATOM 1667 C C . CYS A 1 208 ? 18.233 -1.698 -50.581 1.00 55.00 208 CYS A C 1
ATOM 1669 O O . CYS A 1 208 ? 19.001 -0.904 -50.052 1.00 55.00 208 CYS A O 1
ATOM 1671 N N . GLY A 1 209 ? 17.722 -1.443 -51.791 1.00 55.62 209 GLY A N 1
ATOM 1672 C CA . GLY A 1 209 ? 18.058 -0.240 -52.574 1.00 55.62 209 GLY A CA 1
ATOM 1673 C C . GLY A 1 209 ? 19.277 -0.382 -53.495 1.00 55.62 209 GLY A C 1
ATOM 1674 O O . GLY A 1 209 ? 19.512 0.493 -54.326 1.00 55.62 209 GLY A O 1
ATOM 1675 N N . CYS A 1 210 ? 19.995 -1.506 -53.434 1.00 59.88 210 CYS A N 1
ATOM 1676 C CA . CYS A 1 210 ? 21.007 -1.888 -54.418 1.00 59.88 210 CYS A CA 1
ATOM 1677 C C . CYS A 1 210 ? 20.334 -2.225 -55.762 1.00 59.88 210 CYS A C 1
ATOM 1679 O O . CYS A 1 210 ? 19.760 -3.302 -55.921 1.00 59.88 210 CYS A O 1
ATOM 1681 N N . SER A 1 211 ? 20.361 -1.302 -56.730 1.00 53.88 211 SER A N 1
ATOM 1682 C CA . SER A 1 211 ? 19.647 -1.441 -58.010 1.00 53.88 211 SER A CA 1
ATOM 1683 C C . SER A 1 211 ? 20.570 -1.387 -59.228 1.00 53.88 211 SER A C 1
ATOM 1685 O O . SER A 1 211 ? 20.385 -0.550 -60.095 1.00 53.88 211 SER A O 1
ATOM 1687 N N . GLY A 1 212 ? 21.561 -2.284 -59.317 1.00 52.75 212 GLY A N 1
ATOM 1688 C CA . GLY A 1 212 ? 22.274 -2.631 -60.567 1.00 52.75 212 GLY A CA 1
ATOM 1689 C C . GLY A 1 212 ? 23.019 -1.517 -61.330 1.00 52.75 212 GLY A C 1
ATOM 1690 O O . GLY A 1 212 ? 23.707 -1.820 -62.296 1.00 52.75 212 GLY A O 1
ATOM 1691 N N . ALA A 1 213 ? 22.912 -0.262 -60.905 1.00 55.28 213 ALA A N 1
ATOM 1692 C CA . ALA A 1 213 ? 23.619 0.907 -61.402 1.00 55.28 213 ALA A CA 1
ATOM 1693 C C . ALA A 1 213 ? 24.570 1.419 -60.311 1.00 55.28 213 ALA A C 1
ATOM 1695 O O . ALA A 1 213 ? 24.467 1.007 -59.154 1.00 55.28 213 ALA A O 1
ATOM 1696 N N . CYS A 1 214 ? 25.483 2.327 -60.663 1.00 61.56 214 CYS A N 1
ATOM 1697 C CA . CYS A 1 214 ? 26.423 2.990 -59.752 1.00 61.56 214 CYS A CA 1
ATOM 1698 C C . CYS A 1 214 ? 25.727 3.928 -58.727 1.00 61.56 214 CYS A C 1
ATOM 1700 O O . CYS A 1 214 ? 26.077 5.096 -58.585 1.00 61.56 214 CYS A O 1
ATOM 1702 N N . THR A 1 215 ? 24.706 3.440 -58.022 1.00 69.38 215 THR A N 1
ATOM 1703 C CA . THR A 1 215 ? 23.952 4.137 -56.978 1.00 69.38 215 THR A CA 1
ATOM 1704 C C . THR A 1 215 ? 24.341 3.585 -55.619 1.00 69.38 215 THR A C 1
ATOM 1706 O O . THR A 1 215 ? 24.267 2.376 -55.393 1.00 69.38 215 THR A O 1
ATOM 1709 N N . CYS A 1 216 ? 24.710 4.470 -54.699 1.00 74.62 216 CYS A N 1
ATOM 1710 C CA . CYS A 1 216 ? 24.944 4.077 -53.319 1.00 74.62 216 CYS A CA 1
ATOM 1711 C C . CYS A 1 216 ? 23.613 3.770 -52.607 1.00 74.62 216 CYS A C 1
ATOM 1713 O O . CYS A 1 216 ? 22.605 4.420 -52.902 1.00 74.62 216 CYS A O 1
ATOM 1715 N N . PRO A 1 217 ? 23.595 2.795 -51.682 1.00 76.81 217 PRO A N 1
ATOM 1716 C CA . PRO A 1 217 ? 22.415 2.493 -50.879 1.00 76.81 217 PRO A CA 1
ATOM 1717 C C . PRO A 1 217 ? 22.057 3.664 -49.950 1.00 76.81 217 PRO A C 1
ATOM 1719 O O . PRO A 1 217 ? 22.833 4.607 -49.770 1.00 76.81 217 PRO A O 1
ATOM 1722 N N . SER A 1 218 ? 20.867 3.601 -49.345 1.00 77.75 218 SER A N 1
ATOM 1723 C CA . SER A 1 218 ? 20.423 4.603 -48.367 1.00 77.75 218 SER A CA 1
ATOM 1724 C C . SER A 1 218 ? 21.479 4.806 -47.275 1.00 77.75 218 SER A C 1
ATOM 1726 O O . SER A 1 218 ? 22.107 3.854 -46.822 1.00 77.75 218 SER A O 1
ATOM 1728 N N . GLY A 1 219 ? 21.687 6.050 -46.844 1.00 78.06 219 GLY A N 1
ATOM 1729 C CA . GLY A 1 219 ? 22.717 6.385 -45.859 1.00 78.06 219 GLY A CA 1
ATOM 1730 C C . GLY A 1 219 ? 24.121 6.638 -46.423 1.00 78.06 219 GLY A C 1
ATOM 1731 O O . GLY A 1 219 ? 25.024 7.006 -45.660 1.00 78.06 219 GLY A O 1
ATOM 1732 N N . TYR A 1 220 ? 24.293 6.508 -47.740 1.00 82.69 220 TYR A N 1
ATOM 1733 C CA . TYR A 1 220 ? 25.520 6.818 -48.465 1.00 82.69 220 TYR A CA 1
ATOM 1734 C C . TYR A 1 220 ? 25.259 7.785 -49.627 1.00 82.69 220 TYR A C 1
ATOM 1736 O O . TYR A 1 220 ? 24.183 7.791 -50.225 1.00 82.69 220 TYR A O 1
ATOM 1744 N N . TRP A 1 221 ? 26.271 8.571 -49.991 1.00 85.19 221 TRP A N 1
ATOM 1745 C CA . TRP A 1 221 ? 26.272 9.421 -51.177 1.00 85.19 221 TRP A CA 1
ATOM 1746 C C . TRP A 1 221 ? 27.426 9.056 -52.111 1.00 85.19 221 TRP A C 1
ATOM 1748 O O . TRP A 1 221 ? 28.491 8.594 -51.693 1.00 85.19 221 TRP A O 1
ATOM 1758 N N . PHE A 1 222 ? 27.184 9.258 -53.401 1.00 81.94 222 PHE A N 1
ATOM 1759 C CA . PHE A 1 222 ? 28.083 8.872 -54.480 1.00 81.94 222 PHE A CA 1
ATOM 1760 C C . PHE A 1 222 ? 29.144 9.944 -54.750 1.00 81.94 222 PHE A C 1
ATOM 1762 O O . PHE A 1 222 ? 28.808 11.112 -54.954 1.00 81.94 222 PHE A O 1
ATOM 1769 N N . GLN A 1 223 ? 30.413 9.541 -54.834 1.00 83.06 223 GLN A N 1
ATOM 1770 C CA . GLN A 1 223 ? 31.521 10.396 -55.261 1.00 83.06 223 GLN A CA 1
ATOM 1771 C C . GLN A 1 223 ? 32.365 9.700 -56.331 1.00 83.06 223 GLN A C 1
ATOM 1773 O O . GLN A 1 223 ? 32.824 8.581 -56.126 1.00 83.06 223 GLN A O 1
ATOM 1778 N N . SER A 1 224 ? 32.654 10.392 -57.432 1.00 76.31 224 SER A N 1
ATOM 1779 C CA . SER A 1 224 ? 33.650 9.965 -58.421 1.00 76.31 224 SER A CA 1
ATOM 1780 C C . SER A 1 224 ? 34.907 10.828 -58.324 1.00 76.31 224 SER A C 1
ATOM 1782 O O . SER A 1 224 ? 34.806 12.056 -58.276 1.00 76.31 224 SER A O 1
ATOM 1784 N N . VAL A 1 225 ? 36.082 10.204 -58.338 1.00 75.25 225 VAL A N 1
ATOM 1785 C CA . VAL A 1 225 ? 37.382 10.886 -58.360 1.00 75.25 225 VAL A CA 1
ATOM 1786 C C . VAL A 1 225 ? 38.164 10.418 -59.583 1.00 75.25 225 VAL A C 1
ATOM 1788 O O . VAL A 1 225 ? 38.330 9.217 -59.793 1.00 75.25 225 VAL A O 1
ATOM 1791 N N . GLU A 1 226 ? 38.651 11.358 -60.391 1.00 71.81 226 GLU A N 1
ATOM 1792 C CA . GLU A 1 226 ? 39.470 11.038 -61.563 1.00 71.81 226 GLU A CA 1
ATOM 1793 C C . GLU A 1 226 ? 40.793 10.395 -61.129 1.00 71.81 226 GLU A C 1
ATOM 1795 O O . GLU A 1 226 ? 41.590 10.992 -60.400 1.00 71.81 226 GLU A O 1
ATOM 1800 N N . GLY A 1 227 ? 41.031 9.156 -61.566 1.00 63.25 227 GLY A N 1
ATOM 1801 C CA . GLY A 1 227 ? 42.324 8.501 -61.419 1.00 63.25 227 GLY A CA 1
ATOM 1802 C C . GLY A 1 227 ? 43.262 8.906 -62.553 1.00 63.25 227 GLY A C 1
ATOM 1803 O O . GLY A 1 227 ? 42.892 8.816 -63.721 1.00 63.25 227 GLY A O 1
ATOM 1804 N N . SER A 1 228 ? 44.498 9.296 -62.236 1.00 56.66 228 SER A N 1
ATOM 1805 C CA . SER A 1 228 ? 45.559 9.399 -63.240 1.00 56.66 228 SER A CA 1
ATOM 1806 C C . SER A 1 228 ? 46.183 8.019 -63.451 1.00 56.66 228 SER A C 1
ATOM 1808 O O . SER A 1 228 ? 46.866 7.491 -62.573 1.00 56.66 228 SER A O 1
ATOM 1810 N N . SER A 1 229 ? 45.944 7.401 -64.612 1.00 54.38 229 SER A N 1
ATOM 1811 C CA . SER A 1 229 ? 46.674 6.189 -65.002 1.00 54.38 229 SER A CA 1
ATOM 1812 C C . SER A 1 229 ? 47.746 6.511 -66.038 1.00 54.38 229 SER A C 1
ATOM 1814 O O . SER A 1 229 ? 47.542 7.284 -66.974 1.00 54.38 229 SER A O 1
ATOM 1816 N N . SER A 1 230 ? 48.907 5.881 -65.892 1.00 53.22 230 SER A N 1
ATOM 1817 C CA . SER A 1 230 ? 50.046 6.036 -66.803 1.00 53.22 230 SER A CA 1
ATOM 1818 C C . SER A 1 230 ? 49.845 5.345 -68.163 1.00 53.22 230 SER A C 1
ATOM 1820 O O . SER A 1 230 ? 50.733 5.423 -69.009 1.00 53.22 230 SER A O 1
ATOM 1822 N N . TRP A 1 231 ? 48.720 4.645 -68.374 1.00 52.28 231 TRP A N 1
ATOM 1823 C CA . TRP A 1 231 ? 48.518 3.691 -69.476 1.00 52.28 231 TRP A CA 1
ATOM 1824 C C . TRP A 1 231 ? 47.305 3.998 -70.376 1.00 52.28 231 TRP A C 1
ATOM 1826 O O . TRP A 1 231 ? 46.830 3.118 -71.087 1.00 52.28 231 TRP A O 1
ATOM 1836 N N . GLY A 1 232 ? 46.826 5.247 -70.407 1.00 49.88 232 GLY A N 1
ATOM 1837 C CA . GLY A 1 232 ? 45.920 5.720 -71.468 1.00 49.88 232 GLY A CA 1
ATOM 1838 C C . GLY A 1 232 ? 44.419 5.474 -71.266 1.00 49.88 232 GLY A C 1
ATOM 1839 O O . GLY A 1 232 ? 43.653 5.700 -72.197 1.00 49.88 232 GLY A O 1
ATOM 1840 N N . GLY A 1 233 ? 43.985 5.084 -70.066 1.00 56.06 233 GLY A N 1
ATOM 1841 C CA . GLY A 1 233 ? 42.594 5.227 -69.611 1.00 56.06 233 GLY A CA 1
ATOM 1842 C C . GLY A 1 233 ? 42.558 6.039 -68.316 1.00 56.06 233 GLY A C 1
ATOM 1843 O O . GLY A 1 233 ? 43.454 5.878 -67.494 1.00 56.06 233 GLY A O 1
ATOM 1844 N N . ASN A 1 234 ? 41.578 6.918 -68.116 1.00 56.47 234 ASN A N 1
ATOM 1845 C CA . ASN A 1 234 ? 41.334 7.553 -66.812 1.00 56.47 234 ASN A CA 1
ATOM 1846 C C . ASN A 1 234 ? 40.222 6.765 -66.117 1.00 56.47 234 ASN A C 1
ATOM 1848 O O . ASN A 1 234 ? 39.052 7.101 -66.309 1.00 56.47 234 ASN A O 1
ATOM 1852 N N . PRO A 1 235 ? 40.528 5.685 -65.375 1.00 62.19 235 PRO A N 1
ATOM 1853 C CA . PRO A 1 235 ? 39.487 5.004 -64.639 1.00 62.19 235 PRO A CA 1
ATOM 1854 C C . PRO A 1 235 ? 39.069 5.919 -63.480 1.00 62.19 235 PRO A C 1
ATOM 1856 O O . PRO A 1 235 ? 39.894 6.334 -62.659 1.00 62.19 235 PRO A O 1
ATOM 1859 N N . ASN A 1 236 ? 37.789 6.284 -63.443 1.00 69.12 236 ASN A N 1
ATOM 1860 C CA . ASN A 1 236 ? 37.243 7.064 -62.341 1.00 69.12 236 ASN A CA 1
ATOM 1861 C C . ASN A 1 236 ? 37.053 6.126 -61.155 1.00 69.12 236 ASN A C 1
ATOM 1863 O O . ASN A 1 236 ? 36.339 5.127 -61.253 1.00 69.12 236 ASN A O 1
ATOM 1867 N N . TRP A 1 237 ? 37.691 6.448 -60.036 1.00 73.00 237 TRP A N 1
ATOM 1868 C CA . TRP A 1 237 ? 37.448 5.758 -58.780 1.00 73.00 237 TRP A CA 1
ATOM 1869 C C . TRP A 1 237 ? 36.095 6.184 -58.237 1.00 73.00 237 TRP A C 1
ATOM 1871 O O . TRP A 1 237 ? 35.820 7.380 -58.110 1.00 73.00 237 TRP A O 1
ATOM 1881 N N . VAL A 1 238 ? 35.258 5.207 -57.916 1.00 75.25 238 VAL A N 1
ATOM 1882 C CA . VAL A 1 238 ? 33.922 5.449 -57.380 1.00 75.25 238 VAL A CA 1
ATOM 1883 C C . VAL A 1 238 ? 33.916 5.130 -55.893 1.00 75.25 238 VAL A C 1
ATOM 1885 O O . VAL A 1 238 ? 34.365 4.068 -55.470 1.00 75.25 238 VAL A O 1
ATOM 1888 N N . TYR A 1 239 ? 33.378 6.042 -55.092 1.00 79.31 239 TYR A N 1
ATOM 1889 C CA . TYR A 1 239 ? 33.226 5.882 -53.653 1.00 79.31 239 TYR A CA 1
ATOM 1890 C C . TYR A 1 239 ? 31.763 6.020 -53.259 1.00 79.31 239 TYR A C 1
ATOM 1892 O O . TYR A 1 239 ? 31.066 6.935 -53.705 1.00 79.31 239 TYR A O 1
ATOM 1900 N N . CYS A 1 240 ? 31.334 5.150 -52.350 1.00 81.62 240 CYS A N 1
ATOM 1901 C CA . CYS A 1 240 ? 30.153 5.391 -51.538 1.00 81.62 240 CYS A CA 1
ATOM 1902 C C . CYS A 1 240 ? 30.617 5.909 -50.185 1.00 81.62 240 CYS A C 1
ATOM 1904 O O . CYS A 1 240 ? 31.210 5.176 -49.395 1.00 81.62 240 CYS A O 1
ATOM 1906 N N . ASN A 1 241 ? 30.381 7.195 -49.944 1.00 84.88 241 ASN A N 1
ATOM 1907 C CA . ASN A 1 241 ? 30.736 7.859 -48.699 1.00 84.88 241 ASN A CA 1
ATOM 1908 C C . ASN A 1 241 ? 29.531 7.889 -47.771 1.00 84.88 241 ASN A C 1
ATOM 1910 O O . ASN A 1 241 ? 28.417 8.155 -48.215 1.00 84.88 241 ASN A O 1
ATOM 1914 N N . ALA A 1 242 ? 29.748 7.654 -46.481 1.00 86.56 242 ALA A N 1
ATOM 1915 C CA . ALA A 1 242 ? 28.671 7.754 -45.507 1.00 86.56 242 ALA A CA 1
ATOM 1916 C C . ALA A 1 242 ? 28.094 9.185 -45.474 1.00 86.56 242 ALA A C 1
ATOM 1918 O O . ALA A 1 242 ? 28.828 10.177 -45.566 1.00 86.56 242 ALA A O 1
ATOM 1919 N N . ASN A 1 243 ? 26.772 9.300 -45.349 1.00 84.38 243 ASN A N 1
ATOM 1920 C CA . ASN A 1 243 ? 26.083 10.586 -45.272 1.00 84.38 243 ASN A CA 1
ATOM 1921 C C . ASN A 1 243 ? 26.466 11.340 -43.992 1.00 84.38 243 ASN A C 1
ATOM 1923 O O . ASN A 1 243 ? 26.053 10.977 -42.892 1.00 84.38 243 ASN A O 1
ATOM 1927 N N . ALA A 1 244 ? 27.185 12.456 -44.139 1.00 78.88 244 ALA A N 1
ATOM 1928 C CA . ALA A 1 244 ? 27.594 13.297 -43.010 1.00 78.88 244 ALA A CA 1
ATOM 1929 C C . ALA A 1 244 ? 26.404 13.895 -42.226 1.00 78.88 244 ALA A C 1
ATOM 1931 O O . ALA A 1 244 ? 26.547 14.235 -41.056 1.00 78.88 244 ALA A O 1
ATOM 1932 N N . GLY A 1 245 ? 25.225 14.005 -42.851 1.00 77.12 245 GLY A N 1
ATOM 1933 C CA . GLY A 1 245 ? 23.992 14.461 -42.198 1.00 77.12 245 GLY A CA 1
ATOM 1934 C C . GLY A 1 245 ? 23.326 13.424 -41.285 1.00 77.12 245 GLY A C 1
ATOM 1935 O O . GLY A 1 245 ? 22.393 13.770 -40.569 1.00 77.12 245 GLY A O 1
ATOM 1936 N N . GLU A 1 246 ? 23.792 12.173 -41.296 1.00 80.38 246 GLU A N 1
ATOM 1937 C CA . GLU A 1 246 ? 23.233 11.065 -40.505 1.00 80.38 246 GLU A CA 1
ATOM 1938 C C . GLU A 1 246 ? 24.171 10.619 -39.371 1.00 80.38 246 GLU A C 1
ATOM 1940 O O . GLU A 1 246 ? 23.961 9.572 -38.756 1.00 80.38 246 GLU A O 1
ATOM 1945 N N . VAL A 1 247 ? 25.216 11.406 -39.095 1.00 83.50 247 VAL A N 1
ATOM 1946 C CA . VAL A 1 247 ? 26.180 11.143 -38.021 1.00 83.50 247 VAL A CA 1
ATOM 1947 C C . VAL A 1 247 ? 25.476 11.225 -36.670 1.00 83.50 247 VAL A C 1
ATOM 1949 O O . VAL A 1 247 ? 24.804 12.209 -36.355 1.00 83.50 247 VAL A O 1
ATOM 1952 N N . SER A 1 248 ? 25.649 10.184 -35.860 1.00 84.31 248 SER A N 1
ATOM 1953 C CA . SER A 1 248 ? 25.171 10.171 -34.483 1.00 84.31 248 SER A CA 1
ATOM 1954 C C . SER A 1 248 ? 26.184 10.847 -33.539 1.00 84.31 248 SER A C 1
ATOM 1956 O O . SER A 1 248 ? 27.364 10.961 -33.873 1.00 84.31 248 SER A O 1
ATOM 1958 N N . PRO A 1 249 ? 25.768 11.252 -32.326 1.00 85.25 249 PRO A N 1
ATOM 1959 C CA . PRO A 1 249 ? 26.675 11.684 -31.259 1.00 85.25 249 PRO A CA 1
ATOM 1960 C C . PRO A 1 249 ? 27.716 10.630 -30.847 1.00 85.25 249 PRO A C 1
ATOM 1962 O O . PRO A 1 249 ? 28.760 10.986 -30.305 1.00 85.25 249 PRO A O 1
ATOM 1965 N N . CYS A 1 250 ? 27.463 9.344 -31.113 1.00 86.50 250 CYS A N 1
ATOM 1966 C CA . CYS A 1 250 ? 28.433 8.283 -30.883 1.00 86.50 250 CYS A CA 1
ATOM 1967 C C . CYS A 1 250 ? 29.490 8.300 -31.995 1.00 86.50 250 CYS A C 1
ATOM 1969 O O . CYS A 1 250 ? 29.204 8.009 -33.158 1.00 86.50 250 CYS A O 1
ATOM 1971 N N . ALA A 1 251 ? 30.723 8.663 -31.637 1.00 83.31 251 ALA A N 1
ATOM 1972 C CA . ALA A 1 251 ? 31.804 8.891 -32.592 1.00 83.31 251 ALA A CA 1
ATOM 1973 C C . ALA A 1 251 ? 32.022 7.688 -33.531 1.00 83.31 251 ALA A C 1
ATOM 1975 O O . ALA A 1 251 ? 32.316 6.580 -33.085 1.00 83.31 251 ALA A O 1
ATOM 1976 N N . GLY A 1 252 ? 31.901 7.923 -34.842 1.00 82.38 252 GLY A N 1
ATOM 1977 C CA . GLY A 1 252 ? 32.074 6.898 -35.880 1.00 82.38 252 GLY A CA 1
ATOM 1978 C C . GLY A 1 252 ? 30.833 6.045 -36.175 1.00 82.38 252 GLY A C 1
ATOM 1979 O O . GLY A 1 252 ? 30.942 5.072 -36.919 1.00 82.38 252 GLY A O 1
ATOM 1980 N N . TRP A 1 253 ? 29.671 6.402 -35.617 1.00 89.62 253 TRP A N 1
ATOM 1981 C CA . TRP A 1 253 ? 28.401 5.699 -35.810 1.00 89.62 253 TRP A CA 1
ATOM 1982 C C . TRP A 1 253 ? 27.327 6.618 -36.398 1.00 89.62 253 TRP A C 1
ATOM 1984 O O . TRP A 1 253 ? 27.297 7.821 -36.126 1.00 89.62 253 TRP A O 1
ATOM 1994 N N . TYR A 1 254 ? 26.426 6.037 -37.185 1.00 88.88 254 TYR A N 1
ATOM 1995 C CA . TYR A 1 254 ? 25.366 6.724 -37.923 1.00 88.88 254 TYR A CA 1
ATOM 1996 C C . TYR A 1 254 ? 24.006 6.201 -37.479 1.00 88.88 254 TYR A C 1
ATOM 1998 O O . TYR A 1 254 ? 23.908 5.057 -37.043 1.00 88.88 254 TYR A O 1
ATOM 2006 N N . TYR A 1 255 ? 22.956 7.015 -37.576 1.00 85.81 255 TYR A N 1
ATOM 2007 C CA . TYR A 1 255 ? 21.602 6.552 -37.265 1.00 85.81 255 TYR A CA 1
ATOM 2008 C C . TYR A 1 255 ? 21.224 5.355 -38.138 1.00 85.81 255 TYR A C 1
ATOM 2010 O O . TYR A 1 255 ? 21.375 5.396 -39.358 1.00 85.81 255 TYR A O 1
ATOM 2018 N N . TYR A 1 256 ? 20.723 4.298 -37.502 1.00 82.25 256 TYR A N 1
ATOM 2019 C CA . TYR A 1 256 ? 20.333 3.080 -38.196 1.00 82.25 256 TYR A CA 1
ATOM 2020 C C . TYR A 1 256 ? 19.200 3.359 -39.178 1.00 82.25 256 TYR A C 1
ATOM 2022 O O . TYR A 1 256 ? 18.136 3.848 -38.792 1.00 82.25 256 TYR A O 1
ATOM 2030 N N . ASN A 1 257 ? 19.424 3.037 -40.448 1.00 75.19 257 ASN A N 1
ATOM 2031 C CA . ASN A 1 257 ? 18.472 3.325 -41.522 1.00 75.19 257 ASN A CA 1
ATOM 2032 C C . ASN A 1 257 ? 17.499 2.163 -41.808 1.00 75.19 257 ASN A C 1
ATOM 2034 O O . ASN A 1 257 ? 16.570 2.331 -42.603 1.00 75.19 257 ASN A O 1
ATOM 2038 N N . GLY A 1 258 ? 17.672 1.014 -41.146 1.00 70.94 258 GLY A N 1
ATOM 2039 C CA . GLY A 1 258 ? 16.870 -0.187 -41.384 1.00 70.94 258 GLY A CA 1
ATOM 2040 C C . GLY A 1 258 ? 17.578 -1.297 -42.149 1.00 70.94 258 GLY A C 1
ATOM 2041 O O . GLY A 1 258 ? 16.952 -2.334 -42.357 1.00 70.94 258 GLY A O 1
ATOM 2042 N N . ASP A 1 259 ? 18.824 -1.099 -42.589 1.00 73.88 259 ASP A N 1
ATOM 2043 C CA . ASP A 1 259 ? 19.457 -2.016 -43.530 1.00 73.88 259 ASP A CA 1
ATOM 2044 C C . ASP A 1 259 ? 20.991 -2.023 -43.450 1.00 73.88 259 ASP A C 1
ATOM 2046 O O . ASP A 1 259 ? 21.647 -1.045 -43.803 1.00 73.88 259 ASP A O 1
ATOM 2050 N N . LEU A 1 260 ? 21.546 -3.170 -43.044 1.00 77.69 260 LEU A N 1
ATOM 2051 C CA . LEU A 1 260 ? 22.990 -3.372 -42.929 1.00 77.69 260 LEU A CA 1
ATOM 2052 C C . LEU A 1 260 ? 23.566 -3.832 -44.272 1.00 77.69 260 LEU A C 1
ATOM 2054 O O . LEU A 1 260 ? 23.354 -4.968 -44.701 1.00 77.69 260 LEU A O 1
ATOM 2058 N N . GLN A 1 261 ? 24.344 -2.964 -44.904 1.00 79.38 261 GLN A N 1
ATOM 2059 C CA . GLN A 1 261 ? 24.963 -3.194 -46.201 1.00 79.38 261 GLN A CA 1
ATOM 2060 C C . GLN A 1 261 ? 26.184 -4.110 -46.111 1.00 79.38 261 GLN A C 1
ATOM 2062 O O . GLN A 1 261 ? 27.024 -4.013 -45.211 1.00 79.38 261 GLN A O 1
ATOM 2067 N N . ASN A 1 262 ? 26.340 -4.958 -47.125 1.00 80.19 262 ASN A N 1
ATOM 2068 C CA . ASN A 1 262 ? 27.581 -5.681 -47.365 1.00 80.19 262 ASN A CA 1
ATOM 2069 C C . ASN A 1 262 ? 28.196 -5.236 -48.692 1.00 80.19 262 ASN A C 1
ATOM 2071 O O . ASN A 1 262 ? 27.691 -5.573 -49.766 1.00 80.19 262 ASN A O 1
ATOM 2075 N N . PHE A 1 263 ? 29.289 -4.485 -48.598 1.00 77.62 263 PHE A N 1
ATOM 2076 C CA . PHE A 1 263 ? 30.063 -3.995 -49.728 1.00 77.62 263 PHE A CA 1
ATOM 2077 C C . PHE A 1 263 ? 31.204 -4.965 -50.053 1.00 77.62 263 PHE A C 1
ATOM 2079 O O . PHE A 1 263 ? 32.088 -5.198 -49.222 1.00 77.62 263 PHE A O 1
ATOM 2086 N N . GLY A 1 264 ? 31.212 -5.496 -51.279 1.00 69.00 264 GLY A N 1
ATOM 2087 C CA . GLY A 1 264 ? 32.304 -6.305 -51.824 1.00 69.00 264 GLY A CA 1
ATOM 2088 C C . GLY A 1 264 ? 32.931 -5.677 -53.073 1.00 69.00 264 GLY A C 1
ATOM 2089 O O . GLY A 1 264 ? 32.217 -5.175 -53.941 1.00 69.00 264 GLY A O 1
ATOM 2090 N N . GLY A 1 265 ? 34.266 -5.730 -53.178 1.00 63.75 265 GLY A N 1
ATOM 2091 C CA . GLY A 1 265 ? 35.017 -5.240 -54.339 1.00 63.75 265 GLY A CA 1
ATOM 2092 C C . GLY A 1 265 ? 36.541 -5.415 -54.222 1.00 63.75 265 GLY A C 1
ATOM 2093 O O . GLY A 1 265 ? 37.067 -5.770 -53.167 1.00 63.75 265 GLY A O 1
ATOM 2094 N N . ASN A 1 266 ? 37.266 -5.146 -55.316 1.00 55.56 266 ASN A N 1
ATOM 2095 C CA . ASN A 1 266 ? 38.714 -5.399 -55.458 1.00 55.56 266 ASN A CA 1
ATOM 2096 C C . ASN A 1 266 ? 39.639 -4.526 -54.579 1.00 55.56 266 ASN A C 1
ATOM 2098 O O . ASN A 1 266 ? 40.820 -4.841 -54.454 1.00 55.56 266 ASN A O 1
ATOM 2102 N N . ALA A 1 267 ? 39.139 -3.434 -53.989 1.00 57.47 267 ALA A N 1
ATOM 2103 C CA . ALA A 1 267 ? 39.942 -2.454 -53.241 1.00 57.47 267 ALA A CA 1
ATOM 2104 C C . ALA A 1 267 ? 39.494 -2.262 -51.777 1.00 57.47 267 ALA A C 1
ATOM 2106 O O . ALA A 1 267 ? 39.944 -1.331 -51.109 1.00 57.47 267 ALA A O 1
ATOM 2107 N N . GLY A 1 268 ? 38.624 -3.141 -51.272 1.00 64.00 268 GLY A N 1
ATOM 2108 C CA . GLY A 1 268 ? 38.149 -3.126 -49.890 1.00 64.00 268 GLY A CA 1
ATOM 2109 C C . GLY A 1 268 ? 36.751 -3.722 -49.769 1.00 64.00 268 GLY A C 1
ATOM 2110 O O . GLY A 1 268 ? 35.885 -3.462 -50.599 1.00 64.00 268 GLY A O 1
ATOM 2111 N N . SER A 1 269 ? 36.533 -4.522 -48.729 1.00 74.06 269 SER A N 1
ATOM 2112 C CA . SER A 1 269 ? 35.214 -5.034 -48.354 1.00 74.06 269 SER A CA 1
ATOM 2113 C C . SER A 1 269 ? 34.817 -4.458 -47.004 1.00 74.06 269 SER A C 1
ATOM 2115 O O . SER A 1 269 ? 35.621 -4.500 -46.069 1.00 74.06 269 SER A O 1
ATOM 2117 N N . PHE A 1 270 ? 33.587 -3.975 -46.881 1.00 82.38 270 PHE A N 1
ATOM 2118 C CA . PHE A 1 270 ? 33.033 -3.528 -45.610 1.00 82.38 270 PHE A CA 1
ATOM 2119 C C . PHE A 1 270 ? 31.670 -4.171 -45.421 1.00 82.38 270 PHE A C 1
ATOM 2121 O O . PHE A 1 270 ? 30.776 -4.012 -46.246 1.00 82.38 270 PHE A O 1
ATOM 2128 N N . ASN A 1 271 ? 31.536 -4.927 -44.340 1.00 83.06 271 ASN A N 1
ATOM 2129 C CA . ASN A 1 271 ? 30.301 -5.608 -44.008 1.00 83.06 271 ASN A CA 1
ATOM 2130 C C . ASN A 1 271 ? 29.750 -5.010 -42.718 1.00 83.06 271 ASN A C 1
ATOM 2132 O O . ASN A 1 271 ? 30.271 -5.287 -41.636 1.00 83.06 271 ASN A O 1
ATOM 2136 N N . GLU A 1 272 ? 28.691 -4.215 -42.832 1.00 82.00 272 GLU A N 1
ATOM 2137 C CA . GLU A 1 272 ? 28.018 -3.594 -41.691 1.00 82.00 272 GLU A CA 1
ATOM 2138 C C . GLU A 1 272 ? 27.477 -4.653 -40.727 1.00 82.00 272 GLU A C 1
ATOM 2140 O O . GLU A 1 272 ? 27.546 -4.489 -39.507 1.00 82.00 272 GLU A O 1
ATOM 2145 N N . ALA A 1 273 ? 27.052 -5.809 -41.249 1.00 78.12 273 ALA A N 1
ATOM 2146 C CA . ALA A 1 273 ? 26.587 -6.927 -40.434 1.00 78.12 273 ALA A CA 1
ATOM 2147 C C . ALA A 1 273 ? 27.679 -7.519 -39.526 1.00 78.12 273 ALA A C 1
ATOM 2149 O O . ALA A 1 273 ? 27.352 -8.093 -38.490 1.00 78.12 273 ALA A O 1
ATOM 2150 N N . SER A 1 274 ? 28.966 -7.354 -39.862 1.00 81.94 274 SER A N 1
ATOM 2151 C CA . SER A 1 274 ? 30.071 -7.777 -38.987 1.00 81.94 274 SER A CA 1
ATOM 2152 C C . SER A 1 274 ? 30.187 -6.917 -37.725 1.00 81.94 274 SER A C 1
ATOM 2154 O O . SER A 1 274 ? 30.695 -7.389 -36.711 1.00 81.94 274 SER A O 1
ATOM 2156 N N . TYR A 1 275 ? 29.731 -5.662 -37.782 1.00 80.69 275 TYR A N 1
ATOM 2157 C CA . TYR A 1 275 ? 29.697 -4.748 -36.636 1.00 80.69 275 TYR A CA 1
ATOM 2158 C C . TYR A 1 275 ? 28.347 -4.780 -35.918 1.00 80.69 275 TYR A C 1
ATOM 2160 O O . TYR A 1 275 ? 28.291 -4.544 -34.709 1.00 80.69 275 TYR A O 1
ATOM 2168 N N . GLY A 1 276 ? 27.285 -5.099 -36.663 1.00 78.25 276 GLY A N 1
ATOM 2169 C CA . GLY A 1 276 ? 25.913 -5.112 -36.183 1.00 78.25 276 GLY A CA 1
ATOM 2170 C C . GLY A 1 276 ? 25.396 -3.714 -35.840 1.00 78.25 276 GLY A C 1
ATOM 2171 O O . GLY A 1 276 ? 26.134 -2.727 -35.800 1.00 78.25 276 GLY A O 1
ATOM 2172 N N . ALA A 1 277 ? 24.099 -3.637 -35.564 1.00 80.81 277 ALA A N 1
ATOM 2173 C CA . ALA A 1 277 ? 23.509 -2.435 -34.998 1.00 80.81 277 ALA A CA 1
ATOM 2174 C C . ALA A 1 277 ? 23.808 -2.359 -33.489 1.00 80.81 277 ALA A C 1
ATOM 2176 O O . ALA A 1 277 ? 23.819 -3.383 -32.797 1.00 80.81 277 ALA A O 1
ATOM 2177 N N . LYS A 1 278 ? 24.025 -1.146 -32.977 1.00 83.25 278 LYS A N 1
ATOM 2178 C CA . LYS A 1 278 ? 24.282 -0.850 -31.560 1.00 83.25 278 LYS A CA 1
ATOM 2179 C C . LYS A 1 278 ? 23.323 0.199 -31.025 1.00 83.25 278 LYS A C 1
ATOM 2181 O O . LYS A 1 278 ? 22.692 0.930 -31.781 1.00 83.25 278 LYS A O 1
ATOM 2186 N N . LEU A 1 279 ? 23.229 0.287 -29.709 1.00 83.31 279 LEU A N 1
ATOM 2187 C CA . LEU A 1 279 ? 22.496 1.350 -29.037 1.00 83.31 279 LEU A CA 1
ATOM 2188 C C . LEU A 1 279 ? 23.457 2.480 -28.695 1.00 83.31 279 LEU A C 1
ATOM 2190 O O . LEU A 1 279 ? 24.491 2.243 -28.083 1.00 83.31 279 LEU A O 1
ATOM 2194 N N . CYS A 1 280 ? 23.103 3.694 -29.087 1.00 85.69 280 CYS A N 1
ATOM 2195 C CA . CYS A 1 280 ? 23.803 4.911 -28.716 1.00 85.69 280 CYS A CA 1
ATOM 2196 C C . CYS A 1 280 ? 22.977 5.652 -27.668 1.00 85.69 280 CYS A C 1
ATOM 2198 O O . CYS A 1 280 ? 21.816 5.987 -27.928 1.00 85.69 280 CYS A O 1
ATOM 2200 N N . ASP A 1 281 ? 23.570 5.920 -26.509 1.00 87.12 281 ASP A N 1
ATOM 2201 C CA . ASP A 1 281 ? 23.052 6.931 -25.594 1.00 87.12 281 ASP A CA 1
ATOM 2202 C C . ASP A 1 281 ? 23.414 8.304 -26.160 1.00 87.12 281 ASP A C 1
ATOM 2204 O O . ASP A 1 281 ? 24.575 8.704 -26.196 1.00 87.12 281 ASP A O 1
ATOM 2208 N N . LEU A 1 282 ? 22.411 9.017 -26.672 1.00 85.69 282 LEU A N 1
ATOM 2209 C CA . LEU A 1 282 ? 22.608 10.299 -27.341 1.00 85.69 282 LEU A CA 1
ATOM 2210 C C . LEU A 1 282 ? 23.019 11.417 -26.374 1.00 85.69 282 LEU A C 1
ATOM 2212 O O . LEU A 1 282 ? 23.370 12.503 -26.841 1.00 85.69 282 LEU A O 1
ATOM 2216 N N . ASP A 1 283 ? 22.936 11.189 -25.062 1.00 83.81 283 ASP A N 1
ATOM 2217 C CA . ASP A 1 283 ? 23.291 12.172 -24.042 1.00 83.81 283 ASP A CA 1
ATOM 2218 C C . ASP A 1 283 ? 24.747 11.998 -23.580 1.00 83.81 283 ASP A C 1
ATOM 2220 O O . ASP A 1 283 ? 25.437 12.998 -23.375 1.00 83.81 283 ASP A O 1
ATOM 2224 N N . THR A 1 284 ? 25.245 10.759 -23.484 1.00 86.06 284 THR A N 1
ATOM 2225 C CA . THR A 1 284 ? 26.642 10.467 -23.094 1.00 86.06 284 THR A CA 1
ATOM 2226 C C . THR A 1 284 ? 27.569 10.161 -24.273 1.00 86.06 284 THR A C 1
ATOM 2228 O O . THR A 1 284 ? 28.785 10.302 -24.151 1.00 86.06 284 THR A O 1
ATOM 2231 N N . GLY A 1 285 ? 27.021 9.758 -25.422 1.00 87.19 285 GLY A N 1
ATOM 2232 C CA . GLY A 1 285 ? 27.784 9.253 -26.567 1.00 87.19 285 GLY A CA 1
ATOM 2233 C C . GLY A 1 285 ? 28.312 7.826 -26.375 1.00 87.19 285 GLY A C 1
ATOM 2234 O O . GLY A 1 285 ? 29.160 7.379 -27.151 1.00 87.19 285 GLY A O 1
ATOM 2235 N N . GLU A 1 286 ? 27.844 7.112 -25.349 1.00 88.31 286 GLU A N 1
ATOM 2236 C CA . GLU A 1 286 ? 28.242 5.732 -25.070 1.00 88.31 286 GLU A CA 1
ATOM 2237 C C . GLU A 1 286 ? 27.502 4.732 -25.966 1.00 88.31 286 GLU A C 1
ATOM 2239 O O . GLU A 1 286 ? 26.329 4.904 -26.310 1.00 88.31 286 GLU A O 1
ATOM 2244 N N . LEU A 1 287 ? 28.209 3.660 -26.333 1.00 86.69 287 LEU A N 1
ATOM 2245 C CA . LEU A 1 287 ? 27.699 2.584 -27.176 1.00 86.69 287 LEU A CA 1
ATOM 2246 C C . LEU A 1 287 ? 27.474 1.319 -26.359 1.00 86.69 287 LEU A C 1
ATOM 2248 O O . LEU A 1 287 ? 28.388 0.839 -25.693 1.00 86.69 287 LEU A O 1
ATOM 2252 N N . PHE A 1 288 ? 26.301 0.728 -26.534 1.00 83.44 288 PHE A N 1
ATOM 2253 C CA . PHE A 1 288 ? 25.885 -0.506 -25.881 1.00 83.44 288 PHE A CA 1
ATOM 2254 C C . PHE A 1 288 ? 25.517 -1.560 -26.918 1.00 83.44 288 PHE A C 1
ATOM 2256 O O . PHE A 1 288 ? 25.068 -1.250 -28.032 1.00 83.44 288 PHE A O 1
ATOM 2263 N N . ALA A 1 289 ? 25.699 -2.826 -26.560 1.00 81.00 289 ALA A N 1
ATOM 2264 C CA . ALA A 1 289 ? 25.217 -3.916 -27.392 1.00 81.00 289 ALA A CA 1
ATOM 2265 C C . ALA A 1 289 ? 23.677 -3.988 -27.336 1.00 81.00 289 ALA A C 1
ATOM 2267 O O . ALA A 1 289 ? 23.045 -3.648 -26.338 1.00 81.00 289 ALA A O 1
ATOM 2268 N N . THR A 1 290 ? 23.028 -4.434 -28.415 1.00 72.50 290 THR A N 1
ATOM 2269 C CA . THR A 1 290 ? 21.550 -4.491 -28.506 1.00 72.50 290 THR A CA 1
ATOM 2270 C C . THR A 1 290 ? 20.902 -5.493 -27.544 1.00 72.50 290 THR A C 1
ATOM 2272 O O . THR A 1 290 ? 19.703 -5.396 -27.269 1.00 72.50 290 THR A O 1
ATOM 2275 N N . ASN A 1 291 ? 21.680 -6.430 -26.998 1.00 70.31 291 ASN A N 1
ATOM 2276 C CA . ASN A 1 291 ? 21.271 -7.352 -25.939 1.00 70.31 291 ASN A CA 1
ATOM 2277 C C . ASN A 1 291 ? 21.382 -6.748 -24.523 1.00 70.31 291 ASN A C 1
ATOM 2279 O O . ASN A 1 291 ? 20.772 -7.283 -23.604 1.00 70.31 291 ASN A O 1
ATOM 2283 N N . GLU A 1 292 ? 22.090 -5.630 -24.342 1.00 70.06 292 GLU A N 1
ATOM 2284 C CA . GLU A 1 292 ? 22.230 -4.917 -23.059 1.00 70.06 292 GLU A CA 1
ATOM 2285 C C . GLU A 1 292 ? 21.092 -3.918 -22.814 1.00 70.06 292 GLU A C 1
ATOM 2287 O O . GLU A 1 292 ? 21.054 -3.256 -21.782 1.00 70.06 292 GLU A O 1
ATOM 2292 N N . PHE A 1 293 ? 20.138 -3.809 -23.744 1.00 68.12 293 PHE A N 1
ATOM 2293 C CA . PHE A 1 293 ? 19.071 -2.807 -23.714 1.00 68.12 293 PHE A CA 1
ATOM 2294 C C . PHE A 1 293 ? 18.262 -2.793 -22.409 1.00 68.12 293 PHE A C 1
ATOM 2296 O O . PHE A 1 293 ? 17.933 -1.723 -21.900 1.00 68.12 293 PHE A O 1
ATOM 2303 N N . GLY A 1 294 ? 17.985 -3.975 -21.845 1.00 62.31 294 GLY A N 1
ATOM 2304 C CA . GLY A 1 294 ? 17.289 -4.109 -20.562 1.00 62.31 294 GLY A CA 1
ATOM 2305 C C . GLY A 1 294 ? 18.023 -3.431 -19.401 1.00 62.31 294 GLY A C 1
ATOM 2306 O O . GLY A 1 294 ? 17.375 -2.950 -18.482 1.00 62.31 294 GLY A O 1
ATOM 2307 N N . ASN A 1 295 ? 19.347 -3.292 -19.495 1.00 71.56 295 ASN A N 1
ATOM 2308 C CA . ASN A 1 295 ? 20.208 -2.729 -18.454 1.00 71.56 295 ASN A CA 1
ATOM 2309 C C . ASN A 1 295 ? 20.436 -1.213 -18.615 1.00 71.56 295 ASN A C 1
ATOM 2311 O O . ASN A 1 295 ? 21.262 -0.621 -17.923 1.00 71.56 295 ASN A O 1
ATOM 2315 N N . LEU A 1 296 ? 19.737 -0.561 -19.550 1.00 74.38 296 LEU A N 1
ATOM 2316 C CA . LEU A 1 296 ? 19.883 0.880 -19.801 1.00 74.38 296 LEU A CA 1
ATOM 2317 C C . LEU A 1 296 ? 18.769 1.705 -19.163 1.00 74.38 296 LEU A C 1
ATOM 2319 O O . LEU A 1 296 ? 18.955 2.891 -18.880 1.00 74.38 296 LEU A O 1
ATOM 2323 N N . ILE A 1 297 ? 17.622 1.078 -18.918 1.00 81.81 297 ILE A N 1
ATOM 2324 C CA . ILE A 1 297 ? 16.470 1.698 -18.277 1.00 81.81 297 ILE A CA 1
ATOM 2325 C C . ILE A 1 297 ? 16.416 1.174 -16.854 1.00 81.81 297 ILE A C 1
ATOM 2327 O O . ILE A 1 297 ? 16.348 -0.030 -16.642 1.00 81.81 297 ILE A O 1
ATOM 2331 N N . TYR A 1 298 ? 16.451 2.066 -15.875 1.00 86.19 298 TYR A N 1
ATOM 2332 C CA . TYR A 1 298 ? 16.444 1.690 -14.468 1.00 86.19 298 TYR A CA 1
ATOM 2333 C C . TYR A 1 298 ? 15.521 2.597 -13.671 1.00 86.19 298 TYR A C 1
ATOM 2335 O O . TYR A 1 298 ? 15.260 3.753 -14.023 1.00 86.19 298 TYR A O 1
ATOM 2343 N N . CYS A 1 299 ? 15.020 2.043 -12.578 1.00 90.69 299 CYS A N 1
ATOM 2344 C CA . CYS A 1 299 ? 14.180 2.750 -11.647 1.00 90.69 299 CYS A CA 1
ATOM 2345 C C . CYS A 1 299 ? 15.000 3.779 -10.871 1.00 90.69 299 CYS A C 1
ATOM 2347 O O . CYS A 1 299 ? 15.940 3.432 -10.159 1.00 90.69 299 CYS A O 1
ATOM 2349 N N . THR A 1 300 ? 14.635 5.050 -10.966 1.00 90.88 300 THR A N 1
ATOM 2350 C CA . THR A 1 300 ? 15.308 6.121 -10.231 1.00 90.88 300 THR A CA 1
ATOM 2351 C C . THR A 1 300 ? 14.688 6.379 -8.879 1.00 90.88 300 THR A C 1
ATOM 2353 O O . THR A 1 300 ? 15.386 6.877 -8.010 1.00 90.88 300 THR A O 1
ATOM 2356 N N . ASN A 1 301 ? 13.413 6.050 -8.673 1.00 92.62 301 ASN A N 1
ATOM 2357 C CA . ASN A 1 301 ? 12.752 6.186 -7.381 1.00 92.62 301 ASN A CA 1
ATOM 2358 C C . ASN A 1 301 ? 11.906 4.961 -7.061 1.00 92.62 301 ASN A C 1
ATOM 2360 O O . ASN A 1 301 ? 11.043 4.571 -7.848 1.00 92.62 301 ASN A O 1
ATOM 2364 N N . ILE A 1 302 ? 12.080 4.427 -5.859 1.00 94.06 302 ILE A N 1
ATOM 2365 C CA . ILE A 1 302 ? 11.327 3.287 -5.340 1.00 94.06 302 ILE A CA 1
ATOM 2366 C C . ILE A 1 302 ? 10.564 3.653 -4.071 1.00 94.06 302 ILE A C 1
ATOM 2368 O O . ILE A 1 302 ? 10.957 4.548 -3.322 1.00 94.06 302 ILE A O 1
ATOM 2372 N N . ALA A 1 303 ? 9.473 2.934 -3.817 1.00 95.00 303 ALA A N 1
ATOM 2373 C CA . ALA A 1 303 ? 8.727 3.008 -2.566 1.00 95.00 303 ALA A CA 1
ATOM 2374 C C . ALA A 1 303 ? 8.477 1.623 -1.990 1.00 95.00 303 ALA A C 1
ATOM 2376 O O . ALA A 1 303 ? 7.962 0.756 -2.696 1.00 95.00 303 ALA A O 1
ATOM 2377 N N . GLN A 1 304 ? 8.760 1.444 -0.701 1.00 94.75 304 GLN A N 1
ATOM 2378 C CA . GLN A 1 304 ? 8.321 0.269 0.044 1.00 94.75 304 GLN A CA 1
ATOM 2379 C C . GLN A 1 304 ? 6.879 0.478 0.504 1.00 94.75 304 GLN A C 1
ATOM 2381 O O . GLN A 1 304 ? 6.560 1.464 1.168 1.00 94.75 304 GLN A O 1
ATOM 2386 N N . THR A 1 305 ? 6.011 -0.468 0.170 1.00 95.69 305 THR A N 1
ATOM 2387 C CA . THR A 1 305 ? 4.581 -0.445 0.527 1.00 95.69 305 THR A CA 1
ATOM 2388 C C . THR A 1 305 ? 4.199 -1.564 1.489 1.00 95.69 305 THR A C 1
ATOM 2390 O O . THR A 1 305 ? 3.231 -1.428 2.239 1.00 95.69 305 THR A O 1
ATOM 2393 N N . VAL A 1 306 ? 5.001 -2.633 1.516 1.00 93.31 306 VAL A N 1
ATOM 2394 C CA . VAL A 1 306 ? 4.921 -3.704 2.508 1.00 93.31 306 VAL A CA 1
ATOM 2395 C C . VAL A 1 306 ? 6.314 -3.955 3.067 1.00 93.31 306 VAL A C 1
ATOM 2397 O O . VAL A 1 306 ? 7.259 -4.160 2.302 1.00 93.31 306 VAL A O 1
ATOM 2400 N N . THR A 1 307 ? 6.454 -3.921 4.390 1.00 86.50 307 THR A N 1
ATOM 2401 C CA . THR A 1 307 ? 7.747 -4.150 5.051 1.00 86.50 307 THR A CA 1
ATOM 2402 C C . THR A 1 307 ? 8.149 -5.624 5.014 1.00 86.50 307 THR A C 1
ATOM 2404 O O . THR A 1 307 ? 7.333 -6.497 4.726 1.00 86.50 307 THR A O 1
ATOM 2407 N N . SER A 1 308 ? 9.400 -5.933 5.362 1.00 81.81 308 SER A N 1
ATOM 2408 C CA . SER A 1 308 ? 9.901 -7.317 5.449 1.00 81.81 308 SER A CA 1
ATOM 2409 C C . SER A 1 308 ? 9.189 -8.164 6.509 1.00 81.81 308 SER A C 1
ATOM 2411 O O . SER A 1 308 ? 9.183 -9.388 6.422 1.00 81.81 308 SER A O 1
ATOM 2413 N N . VAL A 1 309 ? 8.543 -7.522 7.486 1.00 77.81 309 VAL A N 1
ATOM 2414 C CA . VAL A 1 309 ? 7.705 -8.176 8.505 1.00 77.81 309 VAL A CA 1
ATOM 2415 C C . VAL A 1 309 ? 6.213 -8.166 8.141 1.00 77.81 309 VAL A C 1
ATOM 2417 O O . VAL A 1 309 ? 5.372 -8.516 8.965 1.00 77.81 309 VAL A O 1
ATOM 2420 N N . GLY A 1 310 ? 5.864 -7.748 6.920 1.00 82.00 310 GLY A N 1
ATOM 2421 C CA . GLY A 1 310 ? 4.494 -7.765 6.407 1.00 82.00 310 GLY A CA 1
ATOM 2422 C C . GLY A 1 310 ? 3.620 -6.585 6.841 1.00 82.00 310 GLY A C 1
ATOM 2423 O O . GLY A 1 310 ? 2.416 -6.611 6.592 1.00 82.00 310 GLY A O 1
ATOM 2424 N N . GLN A 1 311 ? 4.172 -5.535 7.465 1.00 82.31 311 GLN A N 1
ATOM 2425 C CA . GLN A 1 311 ? 3.381 -4.344 7.803 1.00 82.31 311 GLN A CA 1
ATOM 2426 C C . GLN A 1 311 ? 2.951 -3.624 6.525 1.00 82.31 311 GLN A C 1
ATOM 2428 O O . GLN A 1 311 ? 3.769 -3.388 5.636 1.00 82.31 311 GLN A O 1
ATOM 2433 N N . ASN A 1 312 ? 1.667 -3.277 6.442 1.00 89.88 312 ASN A N 1
ATOM 2434 C CA . ASN A 1 312 ? 1.085 -2.633 5.272 1.00 89.88 312 ASN A CA 1
ATOM 2435 C C . ASN A 1 312 ? -0.173 -1.810 5.623 1.00 89.88 312 ASN A C 1
ATOM 2437 O O . ASN A 1 312 ? -0.788 -1.979 6.682 1.00 89.88 312 ASN A O 1
ATOM 2441 N N . LYS A 1 313 ? -0.564 -0.923 4.699 1.00 92.06 313 LYS A N 1
ATOM 2442 C CA . LYS A 1 313 ? -1.858 -0.213 4.681 1.00 92.06 313 LYS A CA 1
ATOM 2443 C C . LYS A 1 313 ? -2.480 -0.307 3.295 1.00 92.06 313 LYS A C 1
ATOM 2445 O O . LYS A 1 313 ? -2.629 0.685 2.594 1.00 92.06 313 LYS A O 1
ATOM 2450 N N . TYR A 1 314 ? -2.747 -1.526 2.858 1.00 93.50 314 TYR A N 1
ATOM 2451 C CA . TYR A 1 314 ? -3.313 -1.802 1.543 1.00 93.50 314 TYR A CA 1
ATOM 2452 C C . TYR A 1 314 ? -4.779 -1.363 1.401 1.00 93.50 314 TYR A C 1
ATOM 2454 O O . TYR A 1 314 ? -5.499 -1.186 2.387 1.00 93.50 314 TYR A O 1
ATOM 2462 N N . TRP A 1 315 ? -5.209 -1.204 0.153 1.00 94.50 315 TRP A N 1
ATOM 2463 C CA . TRP A 1 315 ? -6.615 -1.118 -0.227 1.00 94.50 315 TRP A CA 1
ATOM 2464 C C . TRP A 1 315 ? -7.183 -2.531 -0.358 1.00 94.50 315 TRP A C 1
ATOM 2466 O O . TRP A 1 315 ? -6.904 -3.227 -1.338 1.00 94.50 315 TRP A O 1
ATOM 2476 N N . SER A 1 316 ? -7.973 -2.975 0.616 1.00 90.19 316 SER A N 1
ATOM 2477 C CA . SER A 1 316 ? -8.408 -4.378 0.697 1.00 90.19 316 SER A CA 1
ATOM 2478 C C . SER A 1 316 ? -9.284 -4.824 -0.463 1.00 90.19 316 SER A C 1
ATOM 2480 O O . SER A 1 316 ? -9.086 -5.913 -0.997 1.00 90.19 316 SER A O 1
ATOM 2482 N N . GLY A 1 317 ? -10.169 -3.954 -0.943 1.00 87.38 317 GLY A N 1
ATOM 2483 C CA . GLY A 1 317 ? -10.958 -4.205 -2.146 1.00 87.38 317 GLY A CA 1
ATOM 2484 C C . GLY A 1 317 ? -10.188 -4.081 -3.469 1.00 87.38 317 GLY A C 1
ATOM 2485 O O . GLY A 1 317 ? -10.815 -4.205 -4.517 1.00 87.38 317 GLY A O 1
ATOM 2486 N N . ARG A 1 318 ? -8.871 -3.816 -3.456 1.00 91.62 318 ARG A N 1
ATOM 2487 C CA . ARG A 1 318 ? -8.041 -3.655 -4.670 1.00 91.62 318 ARG A CA 1
ATOM 2488 C C . ARG A 1 318 ? -6.851 -4.596 -4.728 1.00 91.62 318 ARG A C 1
ATOM 2490 O O . ARG A 1 318 ? -6.496 -5.029 -5.817 1.00 91.62 318 ARG A O 1
ATOM 2497 N N . VAL A 1 319 ? -6.227 -4.905 -3.594 1.00 90.69 319 VAL A N 1
ATOM 2498 C CA . VAL A 1 319 ? -4.973 -5.674 -3.542 1.00 90.69 319 VAL A CA 1
ATOM 2499 C C . VAL A 1 319 ? -5.216 -7.066 -2.965 1.00 90.69 319 VAL A C 1
ATOM 2501 O O . VAL A 1 319 ? -4.666 -7.449 -1.936 1.00 90.69 319 VAL A O 1
ATOM 2504 N N . TYR A 1 320 ? -6.070 -7.828 -3.643 1.00 85.25 320 TYR A N 1
ATOM 2505 C CA . TYR A 1 320 ? -6.244 -9.260 -3.416 1.00 85.25 320 TYR A CA 1
ATOM 2506 C C . TYR A 1 320 ? -5.858 -10.031 -4.677 1.00 85.25 320 TYR A C 1
ATOM 2508 O O . TYR A 1 320 ? -5.885 -9.497 -5.788 1.00 85.25 320 TYR A O 1
ATOM 2516 N N . LYS A 1 321 ? -5.482 -11.299 -4.507 1.00 86.25 321 LYS A N 1
ATOM 2517 C CA . LYS A 1 321 ? -5.060 -12.140 -5.626 1.00 86.25 321 LYS A CA 1
ATOM 2518 C C . LYS A 1 321 ? -6.176 -12.284 -6.658 1.00 86.25 321 LYS A C 1
ATOM 2520 O O . LYS A 1 321 ? -7.250 -12.777 -6.322 1.00 86.25 321 LYS A O 1
ATOM 2525 N N . GLY A 1 322 ? -5.886 -11.907 -7.904 1.00 83.31 322 GLY A N 1
ATOM 2526 C CA . GLY A 1 322 ? -6.867 -11.921 -8.993 1.00 83.31 322 GLY A CA 1
ATOM 2527 C C . GLY A 1 322 ? -7.848 -10.750 -8.954 1.00 83.31 322 GLY A C 1
ATOM 2528 O O . GLY A 1 322 ? -8.962 -10.890 -9.435 1.00 83.31 322 GLY A O 1
ATOM 2529 N N . SER A 1 323 ? -7.461 -9.629 -8.343 1.00 88.25 323 SER A N 1
ATOM 2530 C CA . SER A 1 323 ? -8.272 -8.414 -8.318 1.00 88.25 323 SER A CA 1
ATOM 2531 C C . SER A 1 323 ? -8.578 -7.874 -9.713 1.00 88.25 323 SER A C 1
ATOM 2533 O O . SER A 1 323 ? -7.669 -7.705 -10.525 1.00 88.25 323 SER A O 1
ATOM 2535 N N . ASP A 1 324 ? -9.847 -7.519 -9.926 1.00 89.44 324 ASP A N 1
ATOM 2536 C CA . ASP A 1 324 ? -10.343 -6.835 -11.129 1.00 89.44 324 ASP A CA 1
ATOM 2537 C C . ASP A 1 324 ? -10.076 -5.317 -11.105 1.00 89.44 324 ASP A C 1
ATOM 2539 O O . ASP A 1 324 ? -10.524 -4.576 -11.983 1.00 89.44 324 ASP A O 1
ATOM 2543 N N . TYR A 1 325 ? -9.399 -4.808 -10.070 1.00 92.25 325 TYR A N 1
ATOM 2544 C CA . TYR A 1 325 ? -9.033 -3.399 -10.013 1.00 92.25 325 TYR A CA 1
ATOM 2545 C C . TYR A 1 325 ? -8.030 -3.060 -11.119 1.00 92.25 325 TYR A C 1
ATOM 2547 O O . TYR A 1 325 ? -7.070 -3.790 -11.349 1.00 92.25 325 TYR A O 1
ATOM 2555 N N . ILE A 1 326 ? -8.232 -1.911 -11.759 1.00 90.81 326 ILE A N 1
ATOM 2556 C CA . ILE A 1 326 ? -7.348 -1.388 -12.797 1.00 90.81 326 ILE A CA 1
ATOM 2557 C C . ILE A 1 326 ? -6.785 -0.057 -12.307 1.00 90.81 326 ILE A C 1
ATOM 2559 O O . ILE A 1 326 ? -7.538 0.867 -11.988 1.00 90.81 326 ILE A O 1
ATOM 2563 N N . VAL A 1 327 ? -5.456 0.054 -12.251 1.00 91.31 327 VAL A N 1
ATOM 2564 C CA . VAL A 1 327 ? -4.786 1.306 -11.879 1.00 91.31 327 VAL A CA 1
ATOM 2565 C C . VAL A 1 327 ? -5.113 2.382 -12.927 1.00 91.31 327 VAL A C 1
ATOM 2567 O O . VAL A 1 327 ? -4.843 2.168 -14.113 1.00 91.31 327 VAL A O 1
ATOM 2570 N N . PRO A 1 328 ? -5.657 3.548 -12.526 1.00 88.31 328 PRO A N 1
ATOM 2571 C CA . PRO A 1 328 ? -5.971 4.635 -13.448 1.00 88.31 328 PRO A CA 1
ATOM 2572 C C . PRO A 1 328 ? -4.753 5.081 -14.263 1.00 88.31 328 PRO A C 1
ATOM 2574 O O . PRO A 1 328 ? -3.622 4.993 -13.792 1.00 88.31 328 PRO A O 1
ATOM 2577 N N . LEU A 1 329 ? -4.988 5.617 -15.465 1.00 83.75 329 LEU A N 1
ATOM 2578 C CA . LEU A 1 329 ? -3.979 6.124 -16.416 1.00 83.75 329 LEU A CA 1
ATOM 2579 C C . LEU A 1 329 ? -3.062 5.053 -17.035 1.00 83.75 329 LEU A C 1
ATOM 2581 O O . LEU A 1 329 ? -2.867 5.071 -18.246 1.00 83.75 329 LEU A O 1
ATOM 2585 N N . LEU A 1 330 ? -2.525 4.130 -16.235 1.00 83.75 330 LEU A N 1
ATOM 2586 C CA . LEU A 1 330 ? -1.599 3.081 -16.686 1.00 83.75 330 LEU A CA 1
ATOM 2587 C C . LEU A 1 330 ? -2.310 1.790 -17.097 1.00 83.75 330 LEU A C 1
ATOM 2589 O O . LEU A 1 330 ? -1.741 0.970 -17.810 1.00 83.75 330 LEU A O 1
ATOM 2593 N N . ASN A 1 331 ? -3.558 1.607 -16.662 1.00 85.75 331 ASN A N 1
ATOM 2594 C CA . ASN A 1 331 ? -4.331 0.385 -16.858 1.00 85.75 331 ASN A CA 1
ATOM 2595 C C . ASN A 1 331 ? -3.609 -0.876 -16.353 1.00 85.75 331 ASN A C 1
ATOM 2597 O O . ASN A 1 331 ? -3.693 -1.934 -16.976 1.00 85.75 331 ASN A O 1
ATOM 2601 N N . TYR A 1 332 ? -2.878 -0.769 -15.239 1.00 87.81 332 TYR A N 1
ATOM 2602 C CA . TYR A 1 332 ? -2.264 -1.940 -14.618 1.00 87.81 332 TYR A CA 1
ATOM 2603 C C . TYR A 1 332 ? -3.321 -2.793 -13.942 1.00 87.81 332 TYR A C 1
ATOM 2605 O O . TYR A 1 332 ? -4.009 -2.347 -13.024 1.00 87.81 332 TYR A O 1
ATOM 2613 N N . GLU A 1 333 ? -3.402 -4.030 -14.401 1.00 89.12 333 GLU A N 1
ATOM 2614 C CA . GLU A 1 333 ? -4.125 -5.113 -13.757 1.00 89.12 333 GLU A CA 1
ATOM 2615 C C . GLU A 1 333 ? -3.230 -5.792 -12.716 1.00 89.12 333 GLU A C 1
ATOM 2617 O O . GLU A 1 333 ? -2.016 -5.564 -12.656 1.00 89.12 333 GLU A O 1
ATOM 2622 N N . TYR A 1 334 ? -3.815 -6.676 -11.910 1.00 88.56 334 TYR A N 1
ATOM 2623 C CA . TYR A 1 334 ? -3.093 -7.394 -10.860 1.00 88.56 334 TYR A CA 1
ATOM 2624 C C . TYR A 1 334 ? -1.849 -8.139 -11.386 1.00 88.56 334 TYR A C 1
ATOM 2626 O O . TYR A 1 334 ? -0.838 -8.226 -10.690 1.00 88.56 334 TYR A O 1
ATOM 2634 N N . THR A 1 335 ? -1.894 -8.636 -12.625 1.00 85.25 335 THR A N 1
ATOM 2635 C CA . THR A 1 335 ? -0.811 -9.396 -13.270 1.00 85.25 335 THR A CA 1
ATOM 2636 C C . THR A 1 335 ? 0.184 -8.546 -14.061 1.00 85.25 335 THR A C 1
ATOM 2638 O O . THR A 1 335 ? 1.092 -9.118 -14.657 1.00 85.25 335 THR A O 1
ATOM 2641 N N . ALA A 1 336 ? 0.023 -7.220 -14.116 1.00 81.12 336 ALA A N 1
ATOM 2642 C CA . ALA A 1 336 ? 0.890 -6.354 -14.915 1.00 81.12 336 ALA A CA 1
ATOM 2643 C C . ALA A 1 336 ? 2.360 -6.484 -14.486 1.00 81.12 336 ALA A C 1
ATOM 2645 O O . ALA A 1 336 ? 2.663 -6.408 -13.294 1.00 81.12 336 ALA A O 1
ATOM 2646 N N . GLY A 1 337 ? 3.254 -6.689 -15.460 1.00 76.69 337 GLY A N 1
ATOM 2647 C CA . GLY A 1 337 ? 4.678 -6.945 -15.245 1.00 76.69 337 GLY A CA 1
ATOM 2648 C C . GLY A 1 337 ? 4.919 -8.099 -14.279 1.00 76.69 337 GLY A C 1
ATOM 2649 O O . GLY A 1 337 ? 4.838 -9.267 -14.654 1.00 76.69 337 GLY A O 1
ATOM 2650 N N . TYR A 1 338 ? 5.177 -7.758 -13.016 1.00 84.94 338 TYR A N 1
ATOM 2651 C CA . TYR A 1 338 ? 5.214 -8.725 -11.932 1.00 84.94 338 TYR A CA 1
ATOM 2652 C C . TYR A 1 338 ? 4.158 -8.427 -10.868 1.00 84.94 338 TYR A C 1
ATOM 2654 O O . TYR A 1 338 ? 4.044 -7.322 -10.343 1.00 84.94 338 TYR A O 1
ATOM 2662 N N . GLN A 1 339 ? 3.368 -9.444 -10.540 1.00 87.44 339 GLN A N 1
ATOM 2663 C CA . GLN A 1 339 ? 2.267 -9.337 -9.588 1.00 87.44 339 GLN A CA 1
ATOM 2664 C C . GLN A 1 339 ? 2.752 -9.002 -8.160 1.00 87.44 339 GLN A C 1
ATOM 2666 O O . GLN A 1 339 ? 3.787 -9.522 -7.734 1.00 87.44 339 GLN A O 1
ATOM 2671 N N . PRO A 1 340 ? 2.006 -8.211 -7.376 1.00 91.19 340 PRO A N 1
ATOM 2672 C CA . PRO A 1 340 ? 0.809 -7.484 -7.787 1.00 91.19 340 PRO A CA 1
ATOM 2673 C C . PRO A 1 340 ? 1.166 -6.164 -8.496 1.00 91.19 340 PRO A C 1
ATOM 2675 O O . PRO A 1 340 ? 2.074 -5.457 -8.067 1.00 91.19 340 PRO A O 1
ATOM 2678 N N . PHE A 1 341 ? 0.437 -5.825 -9.564 1.00 91.50 341 PHE A N 1
ATOM 2679 C CA . PHE A 1 341 ? 0.434 -4.497 -10.205 1.00 91.50 341 PHE A CA 1
ATOM 2680 C C . PHE A 1 341 ? 1.822 -3.910 -10.547 1.00 91.50 341 PHE A C 1
ATOM 2682 O O . PHE A 1 341 ? 2.062 -2.718 -10.347 1.00 91.50 341 PHE A O 1
ATOM 2689 N N . GLY A 1 342 ? 2.763 -4.710 -11.042 1.00 89.50 342 GLY A N 1
ATOM 2690 C CA . GLY A 1 342 ? 4.091 -4.224 -11.428 1.00 89.50 342 GLY A CA 1
ATOM 2691 C C . GLY A 1 342 ? 5.089 -4.104 -10.279 1.00 89.50 342 GLY A C 1
ATOM 2692 O O . GLY A 1 342 ? 6.041 -3.334 -10.389 1.00 89.50 342 GLY A O 1
ATOM 2693 N N . GLY A 1 343 ? 4.875 -4.826 -9.180 1.00 92.06 343 GLY A N 1
ATOM 2694 C CA . GLY A 1 343 ? 5.770 -4.841 -8.029 1.00 92.06 343 GLY A CA 1
ATOM 2695 C C . GLY A 1 343 ? 7.189 -5.303 -8.375 1.00 92.06 343 GLY A C 1
ATOM 2696 O O . GLY A 1 343 ? 7.399 -6.194 -9.193 1.00 92.06 343 GLY A O 1
ATOM 2697 N N . VAL A 1 344 ? 8.168 -4.733 -7.686 1.00 91.69 344 VAL A N 1
ATOM 2698 C CA . VAL A 1 344 ? 9.602 -5.002 -7.858 1.00 91.69 344 VAL A CA 1
ATOM 2699 C C . VAL A 1 344 ? 9.952 -6.445 -7.463 1.00 91.69 344 VAL A C 1
ATOM 2701 O O . VAL A 1 344 ? 9.321 -7.046 -6.582 1.00 91.69 344 VAL A O 1
ATOM 2704 N N . VAL A 1 345 ? 10.976 -6.985 -8.121 1.00 89.50 345 VAL A N 1
ATOM 2705 C CA . VAL A 1 345 ? 11.749 -8.157 -7.698 1.00 89.50 345 VAL A CA 1
ATOM 2706 C C . VAL A 1 345 ? 13.063 -7.641 -7.132 1.00 89.50 345 VAL A C 1
ATOM 2708 O O . VAL A 1 345 ? 13.944 -7.207 -7.872 1.00 89.50 345 VAL A O 1
ATOM 2711 N N . GLN A 1 346 ? 13.149 -7.605 -5.809 1.00 86.88 346 GLN A N 1
ATOM 2712 C CA . GLN A 1 346 ? 14.237 -6.953 -5.096 1.00 86.88 346 GLN A CA 1
ATOM 2713 C C . GLN A 1 346 ? 15.538 -7.781 -5.103 1.00 86.88 346 GLN A C 1
ATOM 2715 O O . GLN A 1 346 ? 15.471 -9.014 -5.054 1.00 86.88 346 GLN A O 1
ATOM 2720 N N . PRO A 1 347 ? 16.717 -7.130 -5.127 1.00 84.12 347 PRO A N 1
ATOM 2721 C CA . PRO A 1 347 ? 17.993 -7.797 -4.895 1.00 84.12 347 PRO A CA 1
ATOM 2722 C C . PRO A 1 347 ? 18.155 -8.182 -3.419 1.00 84.12 347 PRO A C 1
ATOM 2724 O O . PRO A 1 347 ? 17.374 -7.790 -2.552 1.00 84.12 347 PRO A O 1
ATOM 2727 N N . PHE A 1 348 ? 19.184 -8.978 -3.133 1.00 77.44 348 PHE A N 1
ATOM 2728 C CA . PHE A 1 348 ? 19.590 -9.291 -1.765 1.00 77.44 348 PHE A CA 1
ATOM 2729 C C . PHE A 1 348 ? 20.575 -8.223 -1.247 1.00 77.44 348 PHE A C 1
ATOM 2731 O O . PHE A 1 348 ? 21.485 -7.880 -2.000 1.00 77.44 348 PHE A O 1
ATOM 2738 N N . PRO A 1 349 ? 20.460 -7.758 0.014 1.00 81.56 349 PRO A N 1
ATOM 2739 C CA . PRO A 1 349 ? 19.403 -8.066 0.986 1.00 81.56 349 PRO A CA 1
ATOM 2740 C C . PRO A 1 349 ? 18.064 -7.390 0.644 1.00 81.56 349 PRO A C 1
ATOM 2742 O O . PRO A 1 349 ? 18.004 -6.221 0.278 1.00 81.56 349 PRO A O 1
ATOM 2745 N N . ASP A 1 350 ? 16.963 -8.120 0.812 1.00 79.19 350 ASP A N 1
ATOM 2746 C CA . ASP A 1 350 ? 15.624 -7.711 0.361 1.00 79.19 350 ASP A CA 1
ATOM 2747 C C . ASP A 1 350 ? 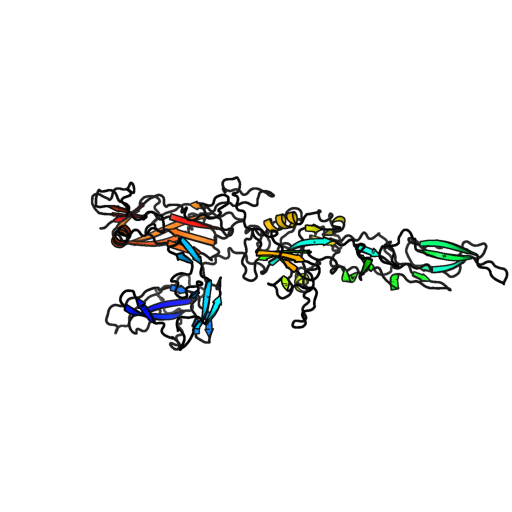15.004 -6.551 1.158 1.00 79.19 350 ASP A C 1
ATOM 2749 O O . ASP A 1 350 ? 14.044 -5.925 0.707 1.00 79.19 350 ASP A O 1
ATOM 2753 N N . ASN A 1 351 ? 15.536 -6.274 2.346 1.00 81.12 351 ASN A N 1
ATOM 2754 C CA . ASN A 1 351 ? 15.021 -5.305 3.305 1.00 81.12 351 ASN A CA 1
ATOM 2755 C C . ASN A 1 351 ? 15.890 -4.046 3.439 1.00 81.12 351 ASN A C 1
ATOM 2757 O O . ASN A 1 351 ? 15.497 -3.138 4.175 1.00 81.12 351 ASN A O 1
ATOM 2761 N N . ASN A 1 352 ? 17.039 -3.980 2.757 1.00 84.25 352 ASN A N 1
ATOM 2762 C CA . ASN A 1 352 ? 17.974 -2.867 2.877 1.00 84.25 352 ASN A CA 1
ATOM 2763 C C . ASN A 1 352 ? 18.319 -2.248 1.512 1.00 84.25 352 ASN A C 1
ATOM 2765 O O . ASN A 1 352 ? 19.352 -2.577 0.931 1.00 84.25 352 ASN A O 1
ATOM 2769 N N . PRO A 1 353 ? 17.500 -1.295 1.025 1.00 87.06 353 PRO A N 1
ATOM 2770 C CA . PRO A 1 353 ? 17.777 -0.606 -0.228 1.00 87.06 353 PRO A CA 1
ATOM 2771 C C . PRO A 1 353 ? 19.099 0.166 -0.275 1.00 87.06 353 PRO A C 1
ATOM 2773 O O . PRO A 1 353 ? 19.610 0.386 -1.362 1.00 87.06 353 PRO A O 1
ATOM 2776 N N . TYR A 1 354 ? 19.685 0.560 0.861 1.00 84.88 354 TYR A N 1
ATOM 2777 C CA . TYR A 1 354 ? 20.978 1.262 0.860 1.00 84.88 354 TYR A CA 1
ATOM 2778 C C . TYR A 1 354 ? 22.125 0.385 0.367 1.00 84.88 354 TYR A C 1
ATOM 2780 O O . TYR A 1 354 ? 23.107 0.898 -0.158 1.00 84.88 354 TYR A O 1
ATOM 2788 N N . GLU A 1 355 ? 21.989 -0.928 0.547 1.00 82.56 355 GLU A N 1
ATOM 2789 C CA . GLU A 1 355 ? 22.934 -1.904 0.024 1.00 82.56 355 GLU A CA 1
ATOM 2790 C C . GLU A 1 355 ? 22.663 -2.228 -1.434 1.00 82.56 355 GLU A C 1
ATOM 2792 O O . GLU A 1 355 ? 23.425 -2.992 -1.984 1.00 82.56 355 GLU A O 1
ATOM 2797 N N . TRP A 1 356 ? 21.613 -1.694 -2.071 1.00 85.88 356 TRP A N 1
ATOM 2798 C CA . TRP A 1 356 ? 21.351 -1.925 -3.489 1.00 85.88 356 TRP A CA 1
ATOM 2799 C C . TRP A 1 356 ? 22.259 -1.011 -4.319 1.00 85.88 356 TRP A C 1
ATOM 2801 O O . TRP A 1 356 ? 21.836 0.056 -4.766 1.00 85.88 356 TRP A O 1
ATOM 2811 N N . ASP A 1 357 ? 23.527 -1.397 -4.437 1.00 71.69 357 ASP A N 1
ATOM 2812 C CA . ASP A 1 357 ? 24.585 -0.711 -5.165 1.00 71.69 357 ASP A CA 1
ATOM 2813 C C . ASP A 1 357 ? 25.014 -1.499 -6.407 1.00 71.69 357 ASP A C 1
ATOM 2815 O O . ASP A 1 357 ? 24.998 -2.711 -6.434 1.00 71.69 357 ASP A O 1
ATOM 2819 N N . SER A 1 358 ? 25.409 -0.854 -7.498 1.00 69.62 358 SER A N 1
ATOM 2820 C CA . SER A 1 358 ? 25.716 -1.568 -8.759 1.00 69.62 358 SER A CA 1
ATOM 2821 C C . SER A 1 358 ? 26.927 -2.541 -8.732 1.00 69.62 358 SER A C 1
ATOM 2823 O O . SER A 1 358 ? 27.445 -2.906 -9.790 1.00 69.62 358 SER A O 1
ATOM 2825 N N . VAL A 1 359 ? 27.404 -2.952 -7.554 1.00 65.12 359 VAL A N 1
ATOM 2826 C CA . VAL A 1 359 ? 28.575 -3.796 -7.313 1.00 65.12 359 VAL A CA 1
ATOM 2827 C C . VAL A 1 359 ? 28.159 -5.267 -7.160 1.00 65.12 359 VAL A C 1
ATOM 2829 O O . VAL A 1 359 ? 27.049 -5.610 -6.774 1.00 65.12 359 VAL A O 1
ATOM 2832 N N . VAL A 1 360 ? 29.033 -6.204 -7.517 1.00 62.06 360 VAL A N 1
ATOM 2833 C CA . VAL A 1 360 ? 28.761 -7.635 -7.301 1.00 62.06 360 VAL A CA 1
ATOM 2834 C C . VAL A 1 360 ? 28.990 -7.968 -5.827 1.00 62.06 360 VAL A C 1
ATOM 2836 O O . VAL A 1 360 ? 30.077 -7.709 -5.309 1.00 62.06 360 VAL A O 1
ATOM 2839 N N . ASN A 1 361 ? 28.005 -8.583 -5.160 1.00 60.47 361 ASN A N 1
ATOM 2840 C CA . ASN A 1 361 ? 28.212 -9.113 -3.816 1.00 60.47 361 ASN A CA 1
ATOM 2841 C C . ASN A 1 361 ? 29.118 -10.349 -3.899 1.00 60.47 361 ASN A C 1
ATOM 2843 O O . ASN A 1 361 ? 28.659 -11.427 -4.283 1.00 60.47 361 ASN A O 1
ATOM 2847 N N . THR A 1 362 ? 30.391 -10.215 -3.531 1.00 58.75 362 THR A N 1
ATOM 2848 C CA . THR A 1 362 ? 31.365 -11.318 -3.609 1.00 58.75 362 THR A CA 1
ATOM 2849 C C . THR A 1 362 ? 31.071 -12.474 -2.653 1.00 58.75 362 THR A C 1
ATOM 2851 O O . THR A 1 362 ? 31.604 -13.561 -2.847 1.00 58.75 362 THR A O 1
ATOM 2854 N N . ASP A 1 363 ? 30.229 -12.265 -1.637 1.00 58.12 363 ASP A N 1
ATOM 2855 C CA . ASP A 1 363 ? 29.920 -13.282 -0.626 1.00 58.12 363 ASP A CA 1
ATOM 2856 C C . ASP A 1 363 ? 28.710 -14.148 -1.009 1.00 58.12 363 ASP A C 1
ATOM 2858 O O . ASP A 1 363 ? 28.542 -15.252 -0.489 1.00 58.12 363 ASP A O 1
ATOM 2862 N N . THR A 1 364 ? 27.853 -13.668 -1.917 1.00 55.97 364 THR A N 1
ATOM 2863 C CA . THR A 1 364 ? 26.643 -14.390 -2.351 1.00 55.97 364 THR A CA 1
ATOM 2864 C C . THR A 1 364 ? 26.564 -14.633 -3.858 1.00 55.97 364 THR A C 1
ATOM 2866 O O . THR A 1 364 ? 25.609 -15.277 -4.293 1.00 55.97 364 THR A O 1
ATOM 2869 N N . ASP A 1 365 ? 27.528 -14.135 -4.645 1.00 56.59 365 ASP A N 1
ATOM 2870 C CA . ASP A 1 365 ? 27.521 -14.126 -6.121 1.00 56.59 365 ASP A CA 1
ATOM 2871 C C . ASP A 1 365 ? 26.216 -13.555 -6.718 1.00 56.59 365 ASP A C 1
ATOM 2873 O O . ASP A 1 365 ? 25.839 -13.839 -7.857 1.00 56.59 365 ASP A O 1
ATOM 2877 N N . LYS A 1 366 ? 25.490 -12.739 -5.944 1.00 53.16 366 LYS A N 1
ATOM 2878 C CA . LYS A 1 366 ? 24.248 -12.096 -6.376 1.00 53.16 366 LYS A CA 1
ATOM 2879 C C . LYS A 1 366 ? 24.524 -10.659 -6.793 1.00 53.16 366 LYS A C 1
ATOM 2881 O O . LYS A 1 366 ? 25.176 -9.897 -6.081 1.00 53.16 366 LYS A O 1
ATOM 2886 N N . ASN A 1 367 ? 23.994 -10.305 -7.960 1.00 54.69 367 ASN A N 1
ATOM 2887 C CA . ASN A 1 367 ? 24.035 -8.954 -8.499 1.00 54.69 367 ASN A CA 1
ATOM 2888 C C . ASN A 1 367 ? 23.245 -8.008 -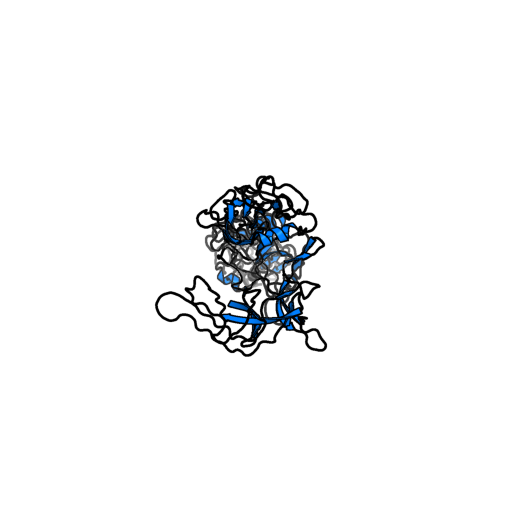7.593 1.00 54.69 367 ASN A C 1
ATOM 2890 O O . ASN A 1 367 ? 22.029 -8.142 -7.462 1.00 54.69 367 ASN A O 1
ATOM 2894 N N . ILE A 1 368 ? 23.935 -7.017 -7.040 1.00 63.12 368 ILE A N 1
ATOM 2895 C CA . ILE A 1 368 ? 23.346 -5.890 -6.320 1.00 63.12 368 ILE A CA 1
ATOM 2896 C C . ILE A 1 368 ? 22.945 -4.763 -7.321 1.00 63.12 368 ILE A C 1
ATOM 2898 O O . ILE A 1 368 ? 22.661 -3.624 -6.989 1.00 63.12 368 ILE A O 1
ATOM 2902 N N . GLN A 1 369 ? 22.867 -5.086 -8.613 1.00 66.88 369 GLN A N 1
ATOM 2903 C CA . GLN A 1 369 ? 22.641 -4.141 -9.708 1.00 66.88 369 GLN A CA 1
ATOM 2904 C C . GLN A 1 369 ? 21.453 -3.171 -9.493 1.00 66.88 369 GLN A C 1
ATOM 2906 O O . GLN A 1 369 ? 20.484 -3.521 -8.809 1.00 66.88 369 GLN A O 1
ATOM 2911 N N . PRO A 1 370 ? 21.484 -1.968 -10.114 1.00 75.81 370 PRO A N 1
ATOM 2912 C CA . PRO A 1 370 ? 20.338 -1.063 -10.119 1.00 75.81 370 PRO A CA 1
ATOM 2913 C C . PRO A 1 370 ? 19.083 -1.813 -10.566 1.00 75.81 370 PRO A C 1
ATOM 2915 O O . PRO A 1 370 ? 19.161 -2.737 -11.377 1.00 75.81 370 PRO A O 1
ATOM 2918 N N . LEU A 1 371 ? 17.912 -1.396 -10.086 1.00 87.56 371 LEU A N 1
ATOM 2919 C CA . LEU A 1 371 ? 16.660 -2.024 -10.499 1.00 87.56 371 LEU A CA 1
ATOM 2920 C C . LEU A 1 371 ? 16.362 -1.658 -11.952 1.00 87.56 371 LEU A C 1
ATOM 2922 O O . LEU A 1 371 ? 15.734 -0.636 -12.236 1.00 87.56 371 LEU A O 1
ATOM 2926 N N . TYR A 1 372 ? 16.839 -2.484 -12.872 1.00 85.62 372 TYR A N 1
ATOM 2927 C CA . TYR A 1 372 ? 16.578 -2.348 -14.292 1.00 85.62 372 TYR A CA 1
ATOM 2928 C C . TYR A 1 372 ? 15.108 -2.599 -14.598 1.00 85.62 372 TYR A C 1
ATOM 2930 O O . TYR A 1 372 ? 14.457 -3.394 -13.929 1.00 85.62 372 TYR A O 1
ATOM 2938 N N . VAL A 1 373 ? 14.579 -1.893 -15.590 1.00 84.50 373 VAL A N 1
ATOM 2939 C CA . VAL A 1 373 ? 13.217 -2.074 -16.081 1.00 84.50 373 VAL A CA 1
ATOM 2940 C C . VAL A 1 373 ? 13.277 -3.060 -17.234 1.00 84.50 373 VAL A C 1
ATOM 2942 O O . VAL A 1 373 ? 13.658 -2.705 -18.349 1.00 84.50 373 VAL A O 1
ATOM 2945 N N . THR A 1 374 ? 12.873 -4.295 -16.966 1.00 78.38 374 THR A N 1
ATOM 2946 C CA . THR A 1 374 ? 12.743 -5.341 -17.983 1.00 78.38 374 THR A CA 1
ATOM 2947 C C . THR A 1 374 ? 11.324 -5.892 -17.991 1.00 78.38 374 THR A C 1
ATOM 2949 O O . THR A 1 374 ? 10.643 -5.946 -16.961 1.00 78.38 374 THR A O 1
ATOM 2952 N N . SER A 1 375 ? 10.836 -6.283 -19.165 1.00 75.00 375 SER A N 1
ATOM 2953 C CA . SER A 1 375 ? 9.563 -6.976 -19.297 1.00 75.00 375 SER A CA 1
ATOM 2954 C C . SER A 1 375 ? 9.749 -8.402 -19.792 1.00 75.00 375 SER A C 1
ATOM 2956 O O . SER A 1 375 ? 10.595 -8.698 -20.636 1.00 75.00 375 SER A O 1
ATOM 2958 N N . PHE A 1 376 ? 8.956 -9.311 -19.230 1.00 74.75 376 PHE A N 1
ATOM 2959 C CA . PHE A 1 376 ? 8.977 -10.717 -19.606 1.00 74.75 376 PHE A CA 1
ATOM 2960 C C . PHE A 1 376 ? 7.580 -11.166 -20.002 1.00 74.75 376 PHE A C 1
ATOM 2962 O O . PHE A 1 376 ? 6.574 -10.734 -19.444 1.00 74.75 376 PHE A O 1
ATOM 2969 N N . VAL A 1 377 ? 7.506 -12.067 -20.978 1.00 70.56 377 VAL A N 1
ATOM 2970 C CA . VAL A 1 377 ? 6.222 -12.615 -21.435 1.00 70.56 377 VAL A CA 1
ATOM 2971 C C . VAL A 1 377 ? 5.614 -13.531 -20.371 1.00 70.56 377 VAL A C 1
ATOM 2973 O O . VAL A 1 377 ? 4.394 -13.592 -20.235 1.00 70.56 377 VAL A O 1
ATOM 2976 N N . LYS A 1 378 ? 6.448 -14.250 -19.607 1.00 74.69 378 LYS A N 1
ATOM 2977 C CA . LYS A 1 378 ? 5.985 -15.150 -18.548 1.00 74.69 378 LYS A CA 1
ATOM 2978 C C . LYS A 1 378 ? 6.281 -14.545 -17.174 1.00 74.69 378 LYS A C 1
ATOM 2980 O O . LYS A 1 378 ? 7.438 -14.248 -16.888 1.00 74.69 378 LYS A O 1
ATOM 2985 N N . PRO A 1 379 ? 5.292 -14.485 -16.264 1.00 69.94 379 PRO A N 1
ATOM 2986 C CA . PRO A 1 379 ? 5.508 -14.032 -14.889 1.00 69.94 379 PRO A CA 1
ATOM 2987 C C . PRO A 1 379 ? 6.585 -14.815 -14.125 1.00 69.94 379 PRO A C 1
ATOM 2989 O O . PRO A 1 379 ? 7.230 -14.267 -13.242 1.00 69.94 379 PRO A O 1
ATOM 2992 N N . ALA A 1 380 ? 6.794 -16.095 -14.454 1.00 77.88 380 ALA A N 1
ATOM 2993 C CA . ALA A 1 380 ? 7.833 -16.916 -13.830 1.00 77.88 380 ALA A CA 1
ATOM 2994 C C . ALA A 1 380 ? 9.255 -16.439 -14.166 1.00 77.88 380 ALA A C 1
ATOM 2996 O O . ALA A 1 380 ? 10.163 -16.658 -13.371 1.00 77.88 380 ALA A O 1
ATOM 2997 N N . ASP A 1 381 ? 9.443 -15.772 -15.306 1.00 80.19 381 ASP A N 1
ATOM 2998 C CA . ASP A 1 381 ? 10.761 -15.304 -15.733 1.00 80.19 381 ASP A CA 1
ATOM 2999 C C . ASP A 1 381 ? 11.216 -14.102 -14.890 1.00 80.19 381 ASP A C 1
ATOM 3001 O O . ASP A 1 381 ? 12.403 -13.973 -14.610 1.00 80.19 381 ASP A O 1
ATOM 3005 N N . TYR A 1 382 ? 10.273 -13.305 -14.367 1.00 77.44 382 TYR A N 1
ATOM 3006 C CA . TYR A 1 382 ? 10.569 -12.231 -13.413 1.00 77.44 382 TYR A CA 1
ATOM 3007 C C . TYR A 1 382 ? 11.248 -12.742 -12.139 1.00 77.44 382 TYR A C 1
ATOM 3009 O O . TYR A 1 382 ? 12.025 -12.019 -11.539 1.00 77.44 382 TYR A O 1
ATOM 3017 N N . LEU A 1 383 ? 10.981 -13.978 -11.707 1.00 78.62 383 LEU A N 1
ATOM 3018 C CA . LEU A 1 383 ? 11.593 -14.535 -10.495 1.00 78.62 383 LEU A CA 1
ATOM 3019 C C . LEU A 1 383 ? 13.062 -14.932 -10.674 1.00 78.62 383 LEU A C 1
ATOM 3021 O O . LEU A 1 383 ? 13.739 -15.190 -9.679 1.00 78.62 383 LEU A O 1
ATOM 3025 N N . ASN A 1 384 ? 13.541 -15.012 -11.915 1.00 79.44 384 ASN A N 1
ATOM 3026 C CA . ASN A 1 384 ? 14.908 -15.429 -12.206 1.00 79.44 384 ASN A CA 1
ATOM 3027 C C . ASN A 1 384 ? 15.902 -14.264 -12.137 1.00 79.44 384 ASN A C 1
ATOM 3029 O O . ASN A 1 384 ? 17.106 -14.504 -12.071 1.00 79.44 384 ASN A O 1
ATOM 3033 N N . GLU A 1 385 ? 15.417 -13.021 -12.152 1.00 78.75 385 GLU A N 1
ATOM 3034 C CA . GLU A 1 385 ? 16.245 -11.823 -12.256 1.00 78.75 385 GLU A CA 1
ATOM 3035 C C . GLU A 1 385 ? 15.726 -10.705 -11.346 1.00 78.75 385 GLU A C 1
ATOM 3037 O O . GLU A 1 385 ? 14.528 -10.558 -11.111 1.00 78.75 385 GLU A O 1
ATOM 3042 N N . VAL A 1 386 ? 16.644 -9.887 -10.838 1.00 84.12 386 VAL A N 1
ATOM 3043 C CA . VAL A 1 386 ? 16.307 -8.647 -10.130 1.00 84.12 386 VAL A CA 1
ATOM 3044 C C . VAL A 1 386 ? 15.741 -7.647 -11.139 1.00 84.12 386 VAL A C 1
ATOM 3046 O O . VAL A 1 386 ? 16.330 -7.440 -12.197 1.00 84.12 386 VAL A O 1
ATOM 3049 N N . ASN A 1 387 ? 14.600 -7.026 -10.832 1.00 85.81 387 ASN A N 1
ATOM 3050 C CA . ASN A 1 387 ? 13.889 -6.166 -11.782 1.00 85.81 387 ASN A CA 1
ATOM 3051 C C . ASN A 1 387 ? 12.985 -5.151 -11.069 1.00 85.81 387 ASN A C 1
ATOM 3053 O O . ASN A 1 387 ? 12.311 -5.465 -10.088 1.00 85.81 387 ASN A O 1
ATOM 3057 N N . ALA A 1 388 ? 12.901 -3.941 -11.615 1.00 88.12 388 ALA A N 1
ATOM 3058 C CA . ALA A 1 388 ? 11.996 -2.876 -11.199 1.00 88.12 388 ALA A CA 1
ATOM 3059 C C . ALA A 1 388 ? 10.497 -3.178 -11.404 1.00 88.12 388 ALA A C 1
ATOM 3061 O O . ALA A 1 388 ? 9.659 -2.413 -10.921 1.00 88.12 388 ALA A O 1
ATOM 3062 N N . GLY A 1 389 ? 10.148 -4.250 -12.121 1.00 87.88 389 GLY A N 1
ATOM 3063 C CA . GLY A 1 389 ? 8.763 -4.573 -12.455 1.00 87.88 389 GLY A CA 1
ATOM 3064 C C . GLY A 1 389 ? 8.208 -3.604 -13.501 1.00 87.88 389 GLY A C 1
ATOM 3065 O O . GLY A 1 389 ? 8.868 -3.320 -14.501 1.00 87.88 389 GLY A O 1
ATOM 3066 N N . SER A 1 390 ? 6.994 -3.093 -13.286 1.00 87.56 390 SER A N 1
ATOM 3067 C CA . SER A 1 390 ? 6.380 -2.100 -14.179 1.00 87.56 390 SER A CA 1
ATOM 3068 C C . SER A 1 390 ? 6.371 -0.719 -13.513 1.00 87.56 390 SER A C 1
ATOM 3070 O O . SER A 1 390 ? 5.707 -0.543 -12.489 1.00 87.56 390 SER A O 1
ATOM 3072 N N . PRO A 1 391 ? 7.084 0.279 -14.065 1.00 90.00 391 PRO A N 1
ATOM 3073 C CA . PRO A 1 391 ? 7.169 1.606 -13.458 1.00 90.00 391 PRO A CA 1
ATOM 3074 C C . PRO A 1 391 ? 5.858 2.396 -13.474 1.00 90.00 391 PRO A C 1
ATOM 3076 O O . PRO A 1 391 ? 4.998 2.162 -14.316 1.00 90.00 391 PRO A O 1
ATOM 3079 N N . TYR A 1 392 ? 5.730 3.379 -12.580 1.00 90.69 392 TYR A N 1
ATOM 3080 C CA . TYR A 1 392 ? 4.512 4.190 -12.430 1.00 90.69 392 TYR A CA 1
ATOM 3081 C C . TYR A 1 392 ? 4.613 5.622 -12.980 1.00 90.69 392 TYR A C 1
ATOM 3083 O O . TYR A 1 392 ? 3.598 6.284 -13.186 1.00 90.69 392 TYR A O 1
ATOM 3091 N N . SER A 1 393 ? 5.823 6.115 -13.227 1.00 89.62 393 SER A N 1
ATOM 3092 C CA . SER A 1 393 ? 6.093 7.436 -13.802 1.00 89.62 393 SER A CA 1
ATOM 3093 C C . SER A 1 393 ? 7.410 7.400 -14.574 1.00 89.62 393 SER A C 1
ATOM 3095 O O . SER A 1 393 ? 8.232 6.507 -14.374 1.00 89.62 393 SER A O 1
ATOM 3097 N N . CYS A 1 394 ? 7.602 8.365 -15.469 1.00 86.88 394 CYS A N 1
ATOM 3098 C CA . CYS A 1 394 ? 8.769 8.457 -16.328 1.00 86.88 394 CYS A CA 1
ATOM 3099 C C . CYS A 1 394 ? 9.356 9.876 -16.321 1.00 86.88 394 CYS A C 1
ATOM 3101 O O . CYS A 1 394 ? 8.619 10.862 -16.350 1.00 86.88 394 CYS A O 1
ATOM 3103 N N . THR A 1 395 ? 10.685 9.972 -16.361 1.00 83.62 395 THR A N 1
ATOM 3104 C CA . THR A 1 395 ? 11.446 11.195 -16.670 1.00 83.62 395 THR A CA 1
ATOM 3105 C C . THR A 1 395 ? 12.348 10.995 -17.886 1.00 83.62 395 THR A C 1
ATOM 3107 O O . THR A 1 395 ? 12.729 9.876 -18.221 1.00 83.62 395 THR A O 1
ATOM 3110 N N . GLY A 1 396 ? 12.710 12.086 -18.568 1.00 79.50 396 GLY A N 1
ATOM 3111 C CA . GLY A 1 396 ? 13.526 12.030 -19.786 1.00 79.50 396 GLY A CA 1
ATOM 3112 C C . GLY A 1 396 ? 12.680 11.806 -21.043 1.00 79.50 396 GLY A C 1
ATOM 3113 O O . GLY A 1 396 ? 11.707 12.522 -21.275 1.00 79.50 396 GLY A O 1
ATOM 3114 N N . GLN A 1 397 ? 13.051 10.835 -21.881 1.00 77.69 397 GLN A N 1
ATOM 3115 C CA . GLN A 1 397 ? 12.419 10.577 -23.186 1.00 77.69 397 GLN A CA 1
ATOM 3116 C C . GLN A 1 397 ? 11.220 9.618 -23.104 1.00 77.69 397 GLN A C 1
ATOM 3118 O O . GLN A 1 397 ? 11.159 8.597 -23.787 1.00 77.69 397 GLN A O 1
ATOM 3123 N N . CYS A 1 398 ? 10.218 9.975 -22.302 1.00 79.62 398 CYS A N 1
ATOM 3124 C CA . CYS A 1 398 ? 8.992 9.180 -22.119 1.00 79.62 398 CYS A CA 1
ATOM 3125 C C . CYS A 1 398 ? 8.166 9.021 -23.405 1.00 79.62 398 CYS A C 1
ATOM 3127 O O . CYS A 1 398 ? 7.387 8.086 -23.545 1.00 79.62 398 CYS A O 1
ATOM 3129 N N . GLY A 1 399 ? 8.412 9.902 -24.385 1.00 76.19 399 GLY A N 1
ATOM 3130 C CA . GLY A 1 399 ? 7.903 9.832 -25.757 1.00 76.19 399 GLY A CA 1
ATOM 3131 C C . GLY A 1 399 ? 8.135 8.488 -26.460 1.00 76.19 399 GLY A C 1
ATOM 3132 O O . GLY A 1 399 ? 7.443 8.184 -27.428 1.00 76.19 399 GLY A O 1
ATOM 3133 N N . LYS A 1 400 ? 9.130 7.719 -26.001 1.00 76.69 400 LYS A N 1
ATOM 3134 C CA . LYS A 1 400 ? 9.570 6.453 -26.594 1.00 76.69 400 LYS A CA 1
ATOM 3135 C C . LYS A 1 400 ? 9.258 5.229 -25.747 1.00 76.69 400 LYS A C 1
ATOM 3137 O O . LYS A 1 400 ? 9.561 4.127 -26.172 1.00 76.69 400 LYS A O 1
ATOM 3142 N N . THR A 1 401 ? 8.676 5.384 -24.570 1.00 79.88 401 THR A N 1
ATOM 3143 C CA . THR A 1 401 ? 8.316 4.260 -23.697 1.00 79.88 401 THR A CA 1
ATOM 3144 C C . THR A 1 401 ? 6.813 4.070 -23.698 1.00 79.88 401 THR A C 1
ATOM 3146 O O . THR A 1 401 ? 6.085 5.007 -23.984 1.00 79.88 401 THR A O 1
ATOM 3149 N N . GLY A 1 402 ? 6.317 2.878 -23.401 1.00 80.31 402 GLY A N 1
ATOM 3150 C CA . GLY A 1 402 ? 4.882 2.612 -23.425 1.00 80.31 402 GLY A CA 1
ATOM 3151 C C . GLY A 1 402 ? 4.530 1.273 -22.803 1.00 80.31 402 GLY A C 1
ATOM 3152 O O . GLY A 1 402 ? 5.349 0.648 -22.122 1.00 80.31 402 GLY A O 1
ATOM 3153 N N . LEU A 1 403 ? 3.303 0.830 -23.066 1.00 80.75 403 LEU A N 1
ATOM 3154 C CA . LEU A 1 403 ? 2.814 -0.485 -22.663 1.00 80.75 403 LEU A CA 1
ATOM 3155 C C . LEU A 1 403 ? 2.301 -1.248 -23.878 1.00 80.75 403 LEU A C 1
ATOM 3157 O O . LEU A 1 403 ? 1.652 -0.685 -24.760 1.00 80.75 403 LEU A O 1
ATOM 3161 N N . CYS A 1 404 ? 2.553 -2.549 -23.918 1.00 79.81 404 CYS A N 1
ATOM 3162 C CA . CYS A 1 404 ? 2.071 -3.395 -24.999 1.00 79.81 404 CYS A CA 1
ATOM 3163 C C . CYS A 1 404 ? 0.543 -3.499 -25.003 1.00 79.81 404 CYS A C 1
ATOM 3165 O O . CYS A 1 404 ? -0.095 -3.541 -23.949 1.00 79.81 404 CYS A O 1
ATOM 3167 N N . SER A 1 405 ? -0.056 -3.506 -26.197 1.00 80.12 405 SER A N 1
ATOM 3168 C CA . SER A 1 405 ? -1.505 -3.367 -26.385 1.00 80.12 405 SER A CA 1
ATOM 3169 C C . SER A 1 405 ? -2.368 -4.418 -25.684 1.00 80.12 405 SER A C 1
ATOM 3171 O O . SER A 1 405 ? -3.518 -4.113 -25.369 1.00 80.12 405 SER A O 1
ATOM 3173 N N . LEU A 1 406 ? -1.852 -5.633 -25.471 1.00 76.50 406 LEU A N 1
ATOM 3174 C CA . LEU A 1 406 ? -2.593 -6.749 -24.876 1.00 76.50 406 LEU A CA 1
ATOM 3175 C C . LEU A 1 406 ? -1.958 -7.203 -23.561 1.00 76.50 406 LEU A C 1
ATOM 3177 O O . LEU A 1 406 ? -2.637 -7.239 -22.543 1.00 76.50 406 LEU A O 1
ATOM 3181 N N . THR A 1 407 ? -0.660 -7.509 -23.562 1.00 75.62 407 THR A N 1
ATOM 3182 C CA . THR A 1 407 ? 0.052 -8.010 -22.375 1.00 75.62 407 THR A CA 1
ATOM 3183 C C . THR A 1 407 ? 0.318 -6.936 -21.336 1.00 75.62 407 THR A C 1
ATOM 3185 O O . THR A 1 407 ? 0.627 -7.268 -20.196 1.00 75.62 407 THR A O 1
ATOM 3188 N N . ARG A 1 408 ? 0.224 -5.652 -21.714 1.00 76.31 408 ARG A N 1
ATOM 3189 C CA . ARG A 1 408 ? 0.572 -4.509 -20.853 1.00 76.31 408 ARG A CA 1
ATOM 3190 C C . ARG A 1 408 ? 2.001 -4.571 -20.308 1.00 76.31 408 ARG A C 1
ATOM 3192 O O . ARG A 1 408 ? 2.330 -3.891 -19.342 1.00 76.31 408 ARG A O 1
ATOM 3199 N N . ASN A 1 409 ? 2.867 -5.343 -20.958 1.00 77.69 409 ASN A N 1
ATOM 3200 C CA . ASN A 1 409 ? 4.289 -5.359 -20.673 1.00 77.69 409 ASN A CA 1
ATOM 3201 C C . ASN A 1 409 ? 4.907 -4.008 -21.026 1.00 77.69 409 ASN A C 1
ATOM 3203 O O . ASN A 1 409 ? 4.514 -3.366 -22.001 1.00 77.69 409 ASN A O 1
ATOM 3207 N N . PHE A 1 410 ? 5.882 -3.580 -20.230 1.00 81.06 410 PHE A N 1
ATOM 3208 C CA . PHE A 1 410 ? 6.620 -2.356 -20.504 1.00 81.06 410 PHE A CA 1
ATOM 3209 C C . PHE A 1 410 ? 7.410 -2.491 -21.815 1.00 81.06 410 PHE A C 1
ATOM 3211 O O . PHE A 1 410 ? 8.057 -3.517 -22.050 1.00 81.06 410 PHE A O 1
ATOM 3218 N N . CYS A 1 411 ? 7.347 -1.465 -22.664 1.00 80.06 411 CYS A N 1
ATOM 3219 C CA . CYS A 1 411 ? 8.004 -1.452 -23.967 1.00 80.06 411 CYS A CA 1
ATOM 3220 C C . CYS A 1 411 ? 8.706 -0.131 -24.270 1.00 80.06 411 CYS A C 1
ATOM 3222 O O . CYS A 1 411 ? 8.379 0.916 -23.708 1.00 80.06 411 CYS A O 1
ATOM 3224 N N . TYR A 1 412 ? 9.661 -0.192 -25.197 1.00 78.94 412 TYR A N 1
ATOM 3225 C CA . TYR A 1 412 ? 10.355 0.969 -25.740 1.00 78.94 412 TYR A CA 1
ATOM 3226 C C . TYR A 1 412 ? 10.327 0.930 -27.272 1.00 78.94 412 TYR A C 1
ATOM 3228 O O . TYR A 1 412 ? 10.701 -0.066 -27.895 1.00 78.94 412 TYR A O 1
ATOM 3236 N N . ASP A 1 413 ? 9.904 2.030 -27.883 1.00 74.12 413 ASP A N 1
ATOM 3237 C CA . ASP A 1 413 ? 9.841 2.234 -29.322 1.00 74.12 413 ASP A CA 1
ATOM 3238 C C . ASP A 1 413 ? 11.134 2.872 -29.852 1.00 74.12 413 ASP A C 1
ATOM 3240 O O . ASP A 1 413 ? 11.390 4.069 -29.700 1.00 74.12 413 ASP A O 1
ATOM 3244 N N . LEU A 1 414 ? 11.956 2.053 -30.509 1.00 68.06 414 LEU A N 1
ATOM 3245 C CA . LEU A 1 414 ? 13.199 2.484 -31.149 1.00 68.06 414 LEU A CA 1
ATOM 3246 C C . LEU A 1 414 ? 13.011 2.985 -32.594 1.00 68.06 414 LEU A C 1
ATOM 3248 O O . LEU A 1 414 ? 14.016 3.274 -33.234 1.00 68.06 414 LEU A O 1
ATOM 3252 N N . ASN A 1 415 ? 11.775 3.118 -33.106 1.00 58.91 415 ASN A N 1
ATOM 3253 C CA . ASN A 1 415 ? 11.465 3.464 -34.503 1.00 58.91 415 ASN A CA 1
ATOM 3254 C C . ASN A 1 415 ? 12.292 2.642 -35.518 1.00 58.91 415 ASN A C 1
ATOM 3256 O O . ASN A 1 415 ? 13.275 3.136 -36.064 1.00 58.91 415 ASN A O 1
ATOM 3260 N N . THR A 1 416 ? 11.898 1.405 -35.830 1.00 55.09 416 THR A N 1
ATOM 3261 C CA . THR A 1 416 ? 12.550 0.640 -36.913 1.00 55.09 416 THR A CA 1
ATOM 3262 C C . THR A 1 416 ? 11.742 0.715 -38.209 1.00 55.09 416 THR A C 1
ATOM 3264 O O . THR A 1 416 ? 10.549 0.412 -38.205 1.00 55.09 416 THR A O 1
ATOM 3267 N N . SER A 1 417 ? 12.383 1.106 -39.314 1.00 48.72 417 SER A N 1
ATOM 3268 C CA . SER A 1 417 ? 11.832 1.051 -40.676 1.00 48.72 417 SER A CA 1
ATOM 3269 C C . SER A 1 417 ? 11.640 -0.403 -41.161 1.00 48.72 417 SER A C 1
ATOM 3271 O O . SER A 1 417 ? 12.127 -1.356 -40.559 1.00 48.72 417 SER A O 1
ATOM 3273 N N . THR A 1 418 ? 10.848 -0.578 -42.224 1.00 45.81 418 THR A N 1
ATOM 3274 C CA . THR A 1 418 ? 10.116 -1.808 -42.591 1.00 45.81 418 THR A CA 1
ATOM 3275 C C . THR A 1 418 ? 10.773 -2.718 -43.646 1.00 45.81 418 THR A C 1
ATOM 3277 O O . THR A 1 418 ? 10.058 -3.463 -44.317 1.00 45.81 418 THR A O 1
ATOM 3280 N N . CYS A 1 419 ? 12.096 -2.715 -43.837 1.00 44.38 419 CYS A N 1
ATOM 3281 C CA . CYS A 1 419 ? 12.706 -3.636 -44.812 1.00 44.38 419 CYS A CA 1
ATOM 3282 C C . CYS A 1 419 ? 12.973 -5.036 -44.229 1.00 44.38 419 CYS A C 1
ATOM 3284 O O . CYS A 1 419 ? 13.502 -5.188 -43.133 1.00 44.38 419 CYS A O 1
ATOM 3286 N N . ALA A 1 420 ? 12.568 -6.069 -44.976 1.00 47.53 420 ALA A N 1
ATOM 3287 C CA . ALA A 1 420 ? 12.571 -7.472 -44.569 1.00 47.53 420 ALA A CA 1
ATOM 3288 C C . ALA A 1 420 ? 13.229 -8.364 -45.642 1.00 47.53 420 ALA A C 1
ATOM 3290 O O . ALA A 1 420 ? 12.515 -8.999 -46.415 1.00 47.53 420 ALA A O 1
ATOM 3291 N N . ASN A 1 421 ? 14.569 -8.407 -45.727 1.00 38.34 421 ASN A N 1
ATOM 3292 C CA . ASN A 1 421 ? 15.328 -9.522 -46.337 1.00 38.34 421 ASN A CA 1
ATOM 3293 C C . ASN A 1 421 ? 16.860 -9.396 -46.134 1.00 38.34 421 ASN A C 1
ATOM 3295 O O . ASN A 1 421 ? 17.331 -8.296 -45.883 1.00 38.34 421 ASN A O 1
ATOM 3299 N N . PRO A 1 422 ? 17.661 -10.470 -46.309 1.00 41.66 422 PRO A N 1
ATOM 3300 C CA . PRO A 1 422 ? 17.897 -11.546 -45.362 1.00 41.66 422 PRO A CA 1
ATOM 3301 C C . PRO A 1 422 ? 19.318 -11.444 -44.777 1.00 41.66 422 PRO A C 1
ATOM 3303 O O . PRO A 1 422 ? 20.232 -12.150 -45.191 1.00 41.66 422 PRO A O 1
ATOM 3306 N N . VAL A 1 423 ? 19.505 -10.616 -43.760 1.00 38.12 423 VAL A N 1
ATOM 3307 C CA . VAL A 1 423 ? 20.469 -10.901 -42.692 1.00 38.12 423 VAL A CA 1
ATOM 3308 C C . VAL A 1 423 ? 19.691 -10.650 -41.409 1.00 38.12 423 VAL A C 1
ATOM 3310 O O . VAL A 1 423 ? 18.963 -9.668 -41.336 1.00 38.12 423 VAL A O 1
ATOM 3313 N N . ALA A 1 424 ? 19.714 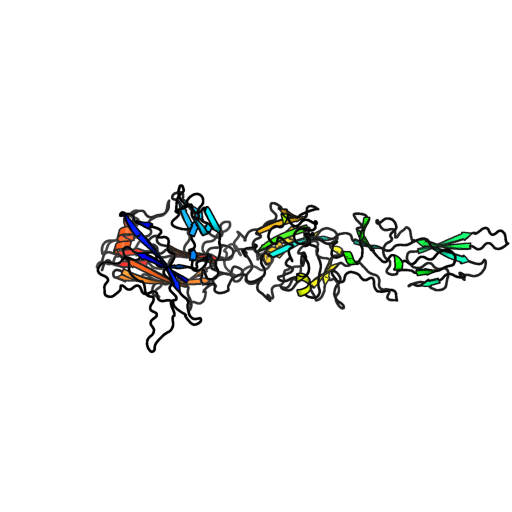-11.626 -40.501 1.00 39.00 424 ALA A N 1
ATOM 3314 C CA . ALA A 1 424 ? 18.819 -11.799 -39.355 1.00 39.00 424 ALA A CA 1
ATOM 3315 C C . ALA A 1 424 ? 18.183 -10.502 -38.804 1.00 39.00 424 ALA A C 1
ATOM 3317 O O . ALA A 1 424 ? 18.912 -9.530 -38.592 1.00 39.00 424 ALA A O 1
ATOM 3318 N N . PRO A 1 425 ? 16.862 -10.491 -38.503 1.00 45.31 425 PRO A N 1
ATOM 3319 C CA . PRO A 1 425 ? 16.248 -9.362 -37.810 1.00 45.31 425 PRO A CA 1
ATOM 3320 C C . PRO A 1 425 ? 17.109 -9.083 -36.589 1.00 45.31 425 PRO A C 1
ATOM 3322 O O . PRO A 1 425 ? 17.368 -10.016 -35.826 1.00 45.31 425 PRO A O 1
ATOM 3325 N N . ILE A 1 426 ? 17.617 -7.851 -36.473 1.00 51.81 426 ILE A N 1
ATOM 3326 C CA . ILE A 1 426 ? 18.489 -7.442 -35.371 1.00 51.81 426 ILE A CA 1
ATOM 3327 C C . ILE A 1 426 ? 17.915 -8.057 -34.106 1.00 51.81 426 ILE A C 1
ATOM 3329 O O . ILE A 1 426 ? 16.760 -7.783 -33.763 1.00 51.81 426 ILE A O 1
ATOM 3333 N N . SER A 1 427 ? 18.686 -8.942 -33.475 1.00 48.91 427 SER A N 1
ATOM 3334 C CA . SER A 1 427 ? 18.305 -9.643 -32.256 1.00 48.91 427 SER A CA 1
ATOM 3335 C C . SER A 1 427 ? 18.316 -8.641 -31.109 1.00 48.91 427 SER A C 1
ATOM 3337 O O . SER A 1 427 ? 19.190 -8.650 -30.247 1.00 48.91 427 SER A O 1
ATOM 3339 N N . PHE A 1 428 ? 17.371 -7.712 -31.150 1.00 54.34 428 PHE A N 1
ATOM 3340 C CA . PHE A 1 428 ? 17.042 -6.866 -30.030 1.00 54.34 428 PHE A CA 1
ATOM 3341 C C . PHE A 1 428 ? 16.615 -7.762 -28.887 1.00 54.34 428 PHE A C 1
ATOM 3343 O O . PHE A 1 428 ? 15.852 -8.707 -29.101 1.00 54.34 428 PHE A O 1
ATOM 3350 N N . ALA A 1 429 ? 17.086 -7.454 -27.681 1.00 52.69 429 ALA A N 1
ATOM 3351 C CA . ALA A 1 429 ? 16.548 -8.088 -26.494 1.00 52.69 429 ALA A CA 1
ATOM 3352 C C . ALA A 1 429 ? 15.011 -7.999 -26.544 1.00 52.69 429 ALA A C 1
ATOM 3354 O O . ALA A 1 429 ? 14.433 -6.911 -26.594 1.00 52.69 429 ALA A O 1
ATOM 3355 N N . ASN A 1 430 ? 14.346 -9.158 -26.552 1.00 58.16 430 ASN A N 1
ATOM 3356 C CA . ASN A 1 430 ? 12.883 -9.264 -26.544 1.00 58.16 430 ASN A CA 1
ATOM 3357 C C . ASN A 1 430 ? 12.259 -8.649 -25.277 1.00 58.16 430 ASN A C 1
ATOM 3359 O O . ASN A 1 430 ? 11.043 -8.553 -25.183 1.00 58.16 430 ASN A O 1
ATOM 3363 N N . THR A 1 431 ? 13.082 -8.244 -24.308 1.00 60.50 431 THR A N 1
ATOM 3364 C CA . THR A 1 431 ? 12.688 -7.812 -22.966 1.00 60.50 431 THR A CA 1
ATOM 3365 C C . THR A 1 431 ? 12.028 -6.438 -22.911 1.00 60.50 431 THR A C 1
ATOM 3367 O O . THR A 1 431 ? 11.548 -6.045 -21.859 1.00 60.50 431 THR A O 1
ATOM 3370 N N . LEU A 1 432 ? 12.026 -5.671 -24.004 1.00 68.88 432 LEU A N 1
ATOM 3371 C CA . LEU A 1 432 ? 11.376 -4.353 -24.081 1.00 68.88 432 LEU A CA 1
ATOM 3372 C C . LEU A 1 432 ? 10.620 -4.148 -25.405 1.00 68.88 432 LEU A C 1
ATOM 3374 O O . LEU A 1 432 ? 10.165 -3.044 -25.711 1.00 68.88 432 LEU A O 1
ATOM 3378 N N . ARG A 1 433 ? 10.471 -5.218 -26.197 1.00 74.31 433 ARG A N 1
ATOM 3379 C CA . ARG A 1 433 ? 9.610 -5.249 -27.381 1.00 74.31 433 ARG A CA 1
ATOM 3380 C C . ARG A 1 433 ? 8.309 -5.942 -27.034 1.00 74.31 433 ARG A C 1
ATOM 3382 O O . ARG A 1 433 ? 8.289 -6.925 -26.299 1.00 74.31 433 ARG A O 1
ATOM 3389 N N . CYS A 1 434 ? 7.227 -5.460 -27.626 1.00 75.50 434 CYS A N 1
ATOM 3390 C CA . CYS A 1 434 ? 5.958 -6.141 -27.478 1.00 75.50 434 CYS A CA 1
ATOM 3391 C C . CYS A 1 434 ? 5.966 -7.503 -28.180 1.00 75.50 434 CYS A C 1
ATOM 3393 O O . CYS A 1 434 ? 6.613 -7.646 -29.225 1.00 75.50 434 CYS A O 1
ATOM 3395 N N . PRO A 1 435 ? 5.259 -8.503 -27.622 1.00 76.69 435 PRO A N 1
ATOM 3396 C CA . PRO A 1 435 ? 5.061 -9.786 -28.282 1.00 76.69 435 PRO A CA 1
ATOM 3397 C C . PRO A 1 435 ? 4.473 -9.632 -29.690 1.00 76.69 435 PRO A C 1
ATOM 3399 O O . PRO A 1 435 ? 3.874 -8.614 -30.040 1.00 76.69 435 PRO A O 1
ATOM 3402 N N . SER A 1 436 ? 4.632 -10.667 -30.516 1.00 75.62 436 SER A N 1
ATOM 3403 C CA . SER A 1 436 ? 4.099 -10.659 -31.882 1.00 75.62 436 SER A CA 1
ATOM 3404 C C . SER A 1 436 ? 2.588 -10.392 -31.889 1.00 75.62 436 SER A C 1
ATOM 3406 O O . SER A 1 436 ? 1.839 -11.042 -31.163 1.00 75.62 436 SER A O 1
ATOM 3408 N N . GLY A 1 437 ? 2.148 -9.441 -32.720 1.00 73.75 437 GLY A N 1
ATOM 3409 C CA . GLY A 1 437 ? 0.746 -9.019 -32.813 1.00 73.75 437 GLY A CA 1
ATOM 3410 C C . GLY A 1 437 ? 0.357 -7.877 -31.870 1.00 73.75 437 GLY A C 1
ATOM 3411 O O . GLY A 1 437 ? -0.776 -7.404 -31.937 1.00 73.75 437 GLY A O 1
ATOM 3412 N N . GLU A 1 438 ? 1.281 -7.398 -31.037 1.00 80.38 438 GLU A N 1
ATOM 3413 C CA . GLU A 1 438 ? 1.073 -6.248 -30.164 1.00 80.38 438 GLU A CA 1
ATOM 3414 C C . GLU A 1 438 ? 1.869 -5.029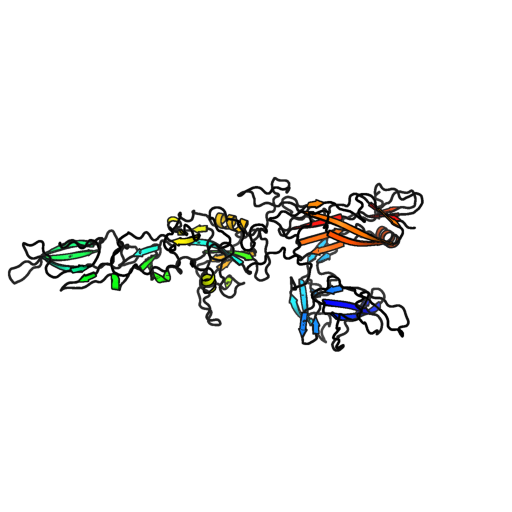 -30.624 1.00 80.38 438 GLU A C 1
ATOM 3416 O O . GLU A 1 438 ? 2.975 -5.138 -31.153 1.00 80.38 438 GLU A O 1
ATOM 3421 N N . ILE A 1 439 ? 1.312 -3.848 -30.374 1.00 77.81 439 ILE A N 1
ATOM 3422 C CA . ILE A 1 439 ? 2.002 -2.575 -30.583 1.00 77.81 439 ILE A CA 1
ATOM 3423 C C . ILE A 1 439 ? 2.314 -1.941 -29.233 1.00 77.81 439 ILE A C 1
ATOM 3425 O O . ILE A 1 439 ? 1.536 -2.077 -28.286 1.00 77.81 439 ILE A O 1
ATOM 3429 N N . CYS A 1 440 ? 3.441 -1.233 -29.153 1.00 79.19 440 CYS A N 1
ATOM 3430 C CA . CYS A 1 440 ? 3.755 -0.399 -28.000 1.00 79.19 440 CYS A CA 1
ATOM 3431 C C . CYS A 1 440 ? 2.787 0.791 -28.012 1.00 79.19 440 CYS A C 1
ATOM 3433 O O . CYS A 1 440 ? 2.912 1.701 -28.833 1.00 79.19 440 CYS A O 1
ATOM 3435 N N . GLN A 1 441 ? 1.737 0.719 -27.195 1.00 77.31 441 GLN A N 1
ATOM 3436 C CA . GLN A 1 441 ? 0.676 1.716 -27.170 1.00 77.31 441 GLN A CA 1
ATOM 3437 C C . GLN A 1 441 ? 1.077 2.888 -26.304 1.00 77.31 441 GLN A C 1
ATOM 3439 O O . GLN A 1 441 ? 1.427 2.680 -25.145 1.00 77.31 441 GLN A O 1
ATOM 3444 N N . THR A 1 442 ? 0.883 4.078 -26.888 1.00 62.16 442 THR A N 1
ATOM 3445 C CA . THR A 1 442 ? 0.968 5.422 -26.299 1.00 62.16 442 THR A CA 1
ATOM 3446 C C . THR A 1 442 ? 2.261 5.688 -25.528 1.00 62.16 442 THR A C 1
ATOM 3448 O O . THR A 1 442 ? 2.594 4.932 -24.622 1.00 62.16 442 THR A O 1
ATOM 3451 N N . PRO A 1 443 ? 2.965 6.798 -25.801 1.00 60.47 443 PRO A N 1
ATOM 3452 C CA . PRO A 1 443 ? 4.034 7.234 -24.922 1.00 60.47 443 PRO A CA 1
ATOM 3453 C C . PRO A 1 443 ? 3.567 7.200 -23.471 1.00 60.47 443 PRO A C 1
ATOM 3455 O O . PRO A 1 443 ? 2.472 7.699 -23.188 1.00 60.47 443 PRO A O 1
ATOM 3458 N N . PHE A 1 444 ? 4.362 6.605 -22.582 1.00 66.31 444 PHE A N 1
ATOM 3459 C CA . PHE A 1 444 ? 4.166 6.683 -21.143 1.00 66.31 444 PHE A CA 1
ATOM 3460 C C . PHE A 1 444 ? 3.880 8.154 -20.859 1.00 66.31 444 PHE A C 1
ATOM 3462 O O . PHE A 1 444 ? 4.731 8.989 -21.202 1.00 66.31 444 PHE A O 1
ATOM 3469 N N . PRO A 1 445 ? 2.678 8.511 -20.363 1.00 60.50 445 PRO A N 1
ATOM 3470 C CA . PRO A 1 445 ? 2.365 9.912 -20.165 1.00 60.50 445 PRO A CA 1
ATOM 3471 C C . PRO A 1 445 ? 3.495 10.507 -19.326 1.00 60.50 445 PRO A C 1
ATOM 3473 O O . PRO A 1 445 ? 4.048 9.818 -18.463 1.00 60.50 445 PRO A O 1
ATOM 3476 N N . VAL A 1 446 ? 3.917 11.737 -19.637 1.00 57.56 446 VAL A N 1
ATOM 3477 C CA . VAL A 1 446 ? 4.899 12.428 -18.797 1.00 57.56 446 VAL A CA 1
ATOM 3478 C C . VAL A 1 446 ? 4.208 12.653 -17.462 1.00 57.56 446 VAL A C 1
ATOM 3480 O O . VAL A 1 446 ? 3.458 13.605 -17.271 1.00 57.56 446 VAL A O 1
ATOM 3483 N N . LEU A 1 447 ? 4.388 11.678 -16.589 1.00 65.62 447 LEU A N 1
ATOM 3484 C CA . LEU A 1 447 ? 3.879 11.644 -15.245 1.00 65.62 447 LEU A CA 1
ATOM 3485 C C . LEU A 1 447 ? 5.055 12.073 -14.397 1.00 65.62 447 LEU A C 1
ATOM 3487 O O . LEU A 1 447 ? 6.089 11.404 -14.392 1.00 65.62 447 LEU A O 1
ATOM 3491 N N . ASP A 1 448 ? 4.922 13.199 -13.713 1.00 75.94 448 ASP A N 1
ATOM 3492 C CA . ASP A 1 448 ? 5.893 13.568 -12.698 1.00 75.94 448 ASP A CA 1
ATOM 3493 C C . ASP A 1 448 ? 5.939 12.506 -11.584 1.00 75.94 448 ASP A C 1
ATOM 3495 O O . ASP A 1 448 ? 5.119 11.582 -11.499 1.00 75.94 448 ASP A O 1
ATOM 3499 N N . ILE A 1 449 ? 6.952 12.618 -10.730 1.00 79.75 449 ILE A N 1
ATOM 3500 C CA . ILE A 1 449 ? 7.148 11.684 -9.619 1.00 79.75 449 ILE A CA 1
ATOM 3501 C C . ILE A 1 449 ? 5.937 11.655 -8.671 1.00 79.75 449 ILE A C 1
ATOM 3503 O O . ILE A 1 449 ? 5.631 10.613 -8.081 1.00 79.75 449 ILE A O 1
ATOM 3507 N N . ASP A 1 450 ? 5.225 12.779 -8.557 1.00 86.19 450 ASP A N 1
ATOM 3508 C CA . ASP A 1 450 ? 4.033 12.917 -7.729 1.00 86.19 450 ASP A CA 1
ATOM 3509 C C . ASP A 1 450 ? 2.854 12.136 -8.304 1.00 86.19 450 ASP A C 1
ATOM 3511 O O . ASP A 1 450 ? 2.119 11.499 -7.553 1.00 86.19 450 ASP A O 1
ATOM 3515 N N . THR A 1 451 ? 2.713 12.060 -9.624 1.00 86.00 451 THR A N 1
ATOM 3516 C CA . THR A 1 451 ? 1.677 11.226 -10.230 1.00 86.00 451 THR A CA 1
ATOM 3517 C C . THR A 1 451 ? 1.964 9.740 -10.017 1.00 86.00 451 THR A C 1
ATOM 3519 O O . THR A 1 451 ? 1.057 8.989 -9.658 1.00 86.00 451 THR A O 1
ATOM 3522 N N . GLY A 1 452 ? 3.227 9.308 -10.136 1.00 88.88 452 GLY A N 1
ATOM 3523 C CA . GLY A 1 452 ? 3.613 7.932 -9.794 1.00 88.88 452 GLY A CA 1
ATOM 3524 C C . GLY A 1 452 ? 3.271 7.587 -8.337 1.00 88.88 452 GLY A C 1
ATOM 3525 O O . GLY A 1 452 ? 2.706 6.529 -8.049 1.00 88.88 452 GLY A O 1
ATOM 3526 N N . LYS A 1 453 ? 3.516 8.530 -7.417 1.00 91.12 453 LYS A N 1
ATOM 3527 C CA . LYS A 1 453 ? 3.088 8.447 -6.012 1.00 91.12 453 LYS A CA 1
ATOM 3528 C C . LYS A 1 453 ? 1.561 8.356 -5.880 1.00 91.12 453 LYS A C 1
ATOM 3530 O O . LYS A 1 453 ? 1.076 7.494 -5.149 1.00 91.12 453 LYS A O 1
ATOM 3535 N N . GLU A 1 454 ? 0.799 9.202 -6.572 1.00 90.88 454 GLU A N 1
ATOM 3536 C CA . GLU A 1 454 ? -0.671 9.204 -6.530 1.00 90.88 454 GLU A CA 1
ATOM 3537 C C . GLU A 1 454 ? -1.300 7.914 -7.054 1.00 90.88 454 GLU A C 1
ATOM 3539 O O . GLU A 1 454 ? -2.340 7.499 -6.543 1.00 90.88 454 GLU A O 1
ATOM 3544 N N . LEU A 1 455 ? -0.672 7.253 -8.025 1.00 92.50 455 LEU A N 1
ATOM 3545 C CA . LEU A 1 455 ? -1.133 5.970 -8.546 1.00 92.50 455 LEU A CA 1
ATOM 3546 C C . LEU A 1 455 ? -0.839 4.816 -7.577 1.00 92.50 455 LEU A C 1
ATOM 3548 O O . LEU A 1 455 ? -1.738 4.026 -7.290 1.00 92.50 455 LEU A O 1
ATOM 3552 N N . ILE A 1 456 ? 0.363 4.754 -6.989 1.00 94.62 456 ILE A N 1
ATOM 3553 C CA . ILE A 1 456 ? 0.701 3.720 -5.990 1.00 94.62 456 ILE A CA 1
ATOM 3554 C C . ILE A 1 456 ? -0.147 3.890 -4.717 1.00 94.62 456 ILE A C 1
ATOM 3556 O O . ILE A 1 456 ? -0.591 2.898 -4.132 1.00 94.62 456 ILE A O 1
ATOM 3560 N N . LYS A 1 457 ? -0.481 5.134 -4.336 1.00 94.25 457 LYS A N 1
ATOM 3561 C CA . LYS A 1 457 ? -1.428 5.439 -3.245 1.00 94.25 457 LYS A CA 1
ATOM 3562 C C . LYS A 1 457 ? -2.789 4.768 -3.405 1.00 94.25 457 LYS A C 1
ATOM 3564 O O . LYS A 1 457 ? -3.478 4.586 -2.404 1.00 94.25 457 LYS A O 1
ATOM 3569 N N . ARG A 1 458 ? -3.188 4.401 -4.630 1.00 93.50 458 ARG A N 1
ATOM 3570 C CA . ARG A 1 458 ? -4.445 3.690 -4.923 1.00 93.50 458 ARG A CA 1
ATOM 3571 C C . ARG A 1 458 ? -4.382 2.193 -4.649 1.00 93.50 458 ARG A C 1
ATOM 3573 O O . ARG A 1 458 ? -5.432 1.561 -4.683 1.00 93.50 458 ARG A O 1
ATOM 3580 N N . LEU A 1 459 ? -3.195 1.649 -4.395 1.00 95.44 459 LEU A N 1
ATOM 3581 C CA . LEU A 1 459 ? -2.963 0.257 -4.009 1.00 95.44 459 LEU A CA 1
ATOM 3582 C C . LEU A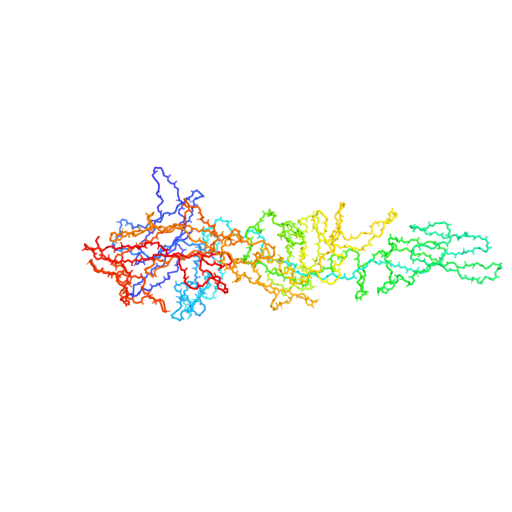 1 459 ? -2.582 0.161 -2.529 1.00 95.44 459 LEU A C 1
ATOM 3584 O O . LEU A 1 459 ? -3.116 -0.676 -1.802 1.00 95.44 459 LEU A O 1
ATOM 3588 N N . PHE A 1 460 ? -1.737 1.082 -2.054 1.00 96.50 460 PHE A N 1
ATOM 3589 C CA . PHE A 1 460 ? -1.302 1.156 -0.660 1.00 96.50 460 PHE A CA 1
ATOM 3590 C C . PHE A 1 460 ? -1.406 2.583 -0.124 1.00 96.50 460 PHE A C 1
ATOM 3592 O O . PHE A 1 460 ? -0.731 3.501 -0.585 1.00 96.50 460 PHE A O 1
ATOM 3599 N N . ALA A 1 461 ? -2.229 2.767 0.904 1.00 95.06 461 ALA A N 1
ATOM 3600 C CA . ALA A 1 461 ? -2.479 4.048 1.546 1.00 95.06 461 ALA A CA 1
ATOM 3601 C C . ALA A 1 461 ? -1.289 4.590 2.353 1.00 95.06 461 ALA A C 1
ATOM 3603 O O . ALA A 1 461 ? -1.333 5.742 2.766 1.00 95.06 461 ALA A O 1
ATOM 3604 N N . GLN A 1 462 ? -0.228 3.808 2.562 1.00 94.31 462 GLN A N 1
ATOM 3605 C CA . GLN A 1 462 ? 0.990 4.244 3.247 1.00 94.31 462 GLN A CA 1
ATOM 3606 C C . GLN A 1 462 ? 2.239 3.649 2.586 1.00 94.31 462 GLN A C 1
ATOM 3608 O O . GLN A 1 462 ? 2.221 2.488 2.171 1.00 94.31 462 GLN A O 1
ATOM 3613 N N . SER A 1 463 ? 3.322 4.431 2.551 1.00 94.81 463 SER A N 1
ATOM 3614 C CA . SER A 1 463 ? 4.681 3.939 2.321 1.00 94.81 463 SER A CA 1
ATOM 3615 C C . SER A 1 463 ? 5.455 3.794 3.632 1.00 94.81 463 SER A C 1
ATOM 3617 O O . SER A 1 463 ? 5.190 4.483 4.619 1.00 94.81 463 SER A O 1
ATOM 3619 N N . TYR A 1 464 ? 6.434 2.894 3.631 1.00 89.75 464 TYR A N 1
ATOM 3620 C CA . TYR A 1 464 ? 7.345 2.640 4.756 1.00 89.75 464 TYR A CA 1
ATOM 3621 C C . TYR A 1 464 ? 8.772 3.127 4.494 1.00 89.75 464 TYR A C 1
ATOM 3623 O O . TYR A 1 464 ? 9.643 3.006 5.349 1.00 89.75 464 TYR A O 1
ATOM 3631 N N . GLY A 1 465 ? 8.987 3.702 3.317 1.00 91.12 465 GLY A N 1
ATOM 3632 C CA . GLY A 1 465 ? 10.211 4.373 2.931 1.00 91.12 465 GLY A CA 1
ATOM 3633 C C . GLY A 1 465 ? 10.229 4.604 1.430 1.00 91.12 465 GLY A C 1
ATOM 3634 O O . GLY A 1 465 ? 9.576 3.887 0.656 1.00 91.12 465 GLY A O 1
ATOM 3635 N N . THR A 1 466 ? 10.984 5.614 1.028 1.00 92.94 466 THR A N 1
ATOM 3636 C CA . THR A 1 466 ? 11.222 5.963 -0.365 1.00 92.94 466 THR A CA 1
ATOM 3637 C C . THR A 1 466 ? 12.697 6.258 -0.569 1.00 92.94 466 THR A C 1
ATOM 3639 O O . THR A 1 466 ? 13.334 6.937 0.240 1.00 92.94 466 THR A O 1
ATOM 3642 N N . TRP A 1 467 ? 13.238 5.732 -1.664 1.00 93.38 467 TRP A N 1
ATOM 3643 C CA . TRP A 1 467 ? 14.647 5.875 -1.998 1.00 93.38 467 TRP A CA 1
ATOM 3644 C C . TRP A 1 467 ? 14.817 6.290 -3.448 1.00 93.38 467 TRP A C 1
ATOM 3646 O O . TRP A 1 467 ? 14.027 5.899 -4.311 1.00 93.38 467 TRP A O 1
ATOM 3656 N N . GLN A 1 468 ? 15.875 7.048 -3.702 1.00 92.88 468 GLN A N 1
ATOM 3657 C CA . GLN A 1 468 ? 16.266 7.520 -5.016 1.00 92.88 468 GLN A CA 1
ATOM 3658 C C . GLN A 1 468 ? 17.658 7.013 -5.369 1.00 92.88 468 GLN A C 1
ATOM 3660 O O . GLN A 1 468 ? 18.546 6.991 -4.526 1.00 92.88 468 GLN A O 1
ATOM 3665 N N . TRP A 1 469 ? 17.838 6.638 -6.628 1.00 90.31 469 TRP A N 1
ATOM 3666 C CA . TRP A 1 469 ? 19.137 6.302 -7.187 1.00 90.31 469 TRP A CA 1
ATOM 3667 C C . TRP A 1 469 ? 20.000 7.560 -7.326 1.00 90.31 469 TRP A C 1
ATOM 3669 O O . TRP A 1 469 ? 19.603 8.500 -8.022 1.00 90.31 469 TRP A O 1
ATOM 3679 N N . ASP A 1 470 ? 21.176 7.578 -6.699 1.00 87.19 470 ASP A N 1
ATOM 3680 C CA . ASP A 1 470 ? 22.107 8.716 -6.747 1.00 87.19 470 ASP A CA 1
ATOM 3681 C C . ASP A 1 470 ? 23.175 8.610 -7.850 1.00 87.19 470 ASP A C 1
ATOM 3683 O O . ASP A 1 470 ? 23.909 9.564 -8.105 1.00 87.19 470 ASP A O 1
ATOM 3687 N N . GLY A 1 471 ? 23.235 7.466 -8.532 1.00 82.62 471 GLY A N 1
ATOM 3688 C CA . GLY A 1 471 ? 24.273 7.135 -9.504 1.00 82.62 471 GLY A CA 1
ATOM 3689 C C . GLY A 1 471 ? 25.050 5.875 -9.133 1.00 82.62 471 GLY A C 1
ATOM 3690 O O . GLY A 1 471 ? 25.497 5.183 -10.045 1.00 82.62 471 GLY A O 1
ATOM 3691 N N . SER A 1 472 ? 25.146 5.535 -7.843 1.00 82.75 472 SER A N 1
ATOM 3692 C CA . SER A 1 472 ? 25.800 4.306 -7.378 1.00 82.75 472 SER A CA 1
ATOM 3693 C C . SER A 1 472 ? 24.919 3.416 -6.507 1.00 82.75 472 SER A C 1
ATOM 3695 O O . SER A 1 472 ? 25.094 2.201 -6.568 1.00 82.75 472 SER A O 1
ATOM 3697 N N . HIS A 1 473 ? 24.019 3.992 -5.703 1.00 86.62 473 HIS A N 1
ATOM 3698 C CA . HIS A 1 473 ? 23.157 3.265 -4.768 1.00 86.62 473 HIS A CA 1
ATOM 3699 C C . HIS A 1 473 ? 21.844 4.015 -4.494 1.00 86.62 473 HIS A C 1
ATOM 3701 O O . HIS A 1 473 ? 21.658 5.172 -4.886 1.00 86.62 473 HIS A O 1
ATOM 3707 N N . TYR A 1 474 ? 20.897 3.351 -3.828 1.00 90.31 474 TYR A N 1
ATOM 3708 C CA . TYR A 1 474 ? 19.652 3.985 -3.398 1.00 90.31 474 TYR A CA 1
ATOM 3709 C C . TYR A 1 474 ? 19.816 4.701 -2.053 1.00 90.31 474 TYR A C 1
ATOM 3711 O O . TYR A 1 474 ? 20.141 4.097 -1.033 1.00 90.31 474 TYR A O 1
ATOM 3719 N N . VAL A 1 475 ? 19.493 5.992 -2.028 1.00 91.19 475 VAL A N 1
ATOM 3720 C CA . VAL A 1 475 ? 19.525 6.840 -0.828 1.00 91.19 475 VAL A CA 1
ATOM 3721 C C . VAL A 1 475 ? 18.121 7.292 -0.445 1.00 91.19 475 VAL A C 1
ATOM 3723 O O . VAL A 1 475 ? 17.277 7.536 -1.305 1.00 91.19 475 VAL A O 1
ATOM 3726 N N . SER A 1 476 ? 17.838 7.404 0.853 1.00 89.69 476 SER A N 1
ATOM 3727 C CA . SER A 1 476 ? 16.519 7.835 1.330 1.00 89.69 476 SER A CA 1
ATOM 3728 C C . SER A 1 476 ? 16.231 9.279 0.944 1.00 89.69 476 SER A C 1
ATOM 3730 O O . SER A 1 476 ? 17.096 10.142 1.109 1.00 89.69 476 SER A O 1
ATOM 3732 N N . VAL A 1 477 ? 14.993 9.566 0.544 1.00 85.56 477 VAL A N 1
ATOM 3733 C CA . VAL A 1 477 ? 14.576 10.928 0.193 1.00 85.56 477 VAL A CA 1
ATOM 3734 C C . VAL A 1 477 ? 13.532 11.443 1.175 1.00 85.56 477 VAL A C 1
ATOM 3736 O O . VAL A 1 477 ? 12.453 10.874 1.325 1.00 85.56 477 VAL A O 1
ATOM 3739 N N . SER A 1 478 ? 13.825 12.571 1.821 1.00 81.94 478 SER A N 1
ATOM 3740 C CA . SER A 1 478 ? 12.874 13.222 2.726 1.00 81.94 478 SER A CA 1
ATOM 3741 C C . SER A 1 478 ? 11.660 13.779 1.968 1.00 81.94 478 SER A C 1
ATOM 3743 O O . SER A 1 478 ? 11.790 14.336 0.879 1.00 81.94 478 SER A O 1
ATOM 3745 N N . GLY A 1 479 ? 10.464 13.638 2.548 1.00 77.56 479 GLY A N 1
ATOM 3746 C CA . GLY A 1 479 ? 9.209 14.187 2.012 1.00 77.56 479 GLY A CA 1
ATOM 3747 C C . GLY A 1 479 ? 8.569 13.392 0.865 1.00 77.56 479 GLY A C 1
ATOM 3748 O O . GLY A 1 479 ? 7.465 13.722 0.427 1.00 77.56 479 GLY A O 1
ATOM 3749 N N . GLN A 1 480 ? 9.215 12.324 0.392 1.00 81.50 480 GLN A N 1
ATOM 3750 C CA . GLN A 1 480 ? 8.695 11.486 -0.692 1.00 81.50 480 GLN A CA 1
ATOM 3751 C C . GLN A 1 480 ? 7.743 10.381 -0.218 1.00 81.50 480 GLN A C 1
ATOM 3753 O O . GLN A 1 480 ? 6.953 9.868 -1.024 1.00 81.50 480 GLN A O 1
ATOM 3758 N N . ASP A 1 481 ? 7.739 10.104 1.084 1.00 88.88 481 ASP A N 1
ATOM 3759 C CA . ASP A 1 481 ? 6.817 9.183 1.737 1.00 88.88 481 ASP A CA 1
ATOM 3760 C C . ASP A 1 481 ? 5.374 9.702 1.768 1.00 88.88 481 ASP A C 1
ATOM 3762 O O . ASP A 1 481 ? 5.074 10.881 1.526 1.00 88.88 481 ASP A O 1
ATOM 3766 N N . TRP A 1 482 ? 4.442 8.795 2.047 1.00 93.31 482 TRP A N 1
ATOM 3767 C CA . TRP A 1 482 ? 3.060 9.140 2.339 1.00 93.31 482 TRP A CA 1
ATOM 3768 C C . TRP A 1 482 ? 2.502 8.286 3.467 1.00 93.31 482 TRP A C 1
ATOM 3770 O O . TRP A 1 482 ? 2.839 7.116 3.631 1.00 93.31 482 TRP A O 1
ATOM 3780 N N . SER A 1 483 ? 1.598 8.891 4.223 1.00 92.94 483 SER A N 1
ATOM 3781 C CA . SER A 1 483 ? 0.794 8.232 5.236 1.00 92.94 483 SER A CA 1
ATOM 3782 C C . SER A 1 483 ? -0.644 8.065 4.753 1.00 92.94 483 SER A C 1
ATOM 3784 O O . SER A 1 483 ? -1.062 8.636 3.739 1.00 92.94 483 SER A O 1
ATOM 3786 N N . VAL A 1 484 ? -1.401 7.286 5.524 1.00 93.38 484 VAL A N 1
ATOM 3787 C CA . VAL A 1 484 ? -2.853 7.152 5.388 1.00 93.38 484 VAL A CA 1
ATOM 3788 C C . VAL A 1 484 ? -3.539 8.525 5.327 1.00 93.38 484 VAL A C 1
ATOM 3790 O O . VAL A 1 484 ? -3.060 9.484 5.945 1.00 93.38 484 VAL A O 1
ATOM 3793 N N . PRO A 1 485 ? -4.672 8.653 4.613 1.00 94.31 485 PRO A N 1
ATOM 3794 C CA . PRO A 1 485 ? -5.370 9.925 4.521 1.00 94.31 485 PRO A CA 1
ATOM 3795 C C . PRO A 1 485 ? -5.830 10.391 5.903 1.00 94.31 485 PRO A C 1
ATOM 3797 O O . PRO A 1 485 ? -6.404 9.619 6.668 1.00 94.31 485 PRO A O 1
ATOM 3800 N N . VAL A 1 486 ? -5.619 11.676 6.190 1.00 93.88 486 VAL A N 1
ATOM 3801 C CA . VAL A 1 486 ? -6.057 12.333 7.436 1.00 93.88 486 VAL A CA 1
ATOM 3802 C C . VAL A 1 486 ? -7.362 13.112 7.275 1.00 93.88 486 VAL A C 1
ATOM 3804 O O . VAL A 1 486 ? -7.860 13.671 8.246 1.00 93.88 486 VAL A O 1
ATOM 3807 N N . ASN A 1 487 ? -7.920 13.151 6.064 1.00 95.56 487 ASN A N 1
ATOM 3808 C CA . ASN A 1 487 ? -9.176 13.828 5.763 1.00 95.56 487 ASN A CA 1
ATOM 3809 C C . ASN A 1 487 ? -10.294 12.815 5.533 1.00 95.56 487 ASN A C 1
ATOM 3811 O O . ASN A 1 487 ? -10.092 11.789 4.883 1.00 95.56 487 ASN A O 1
ATOM 3815 N N . LEU A 1 488 ? -11.478 13.146 6.025 1.00 96.50 488 LEU A N 1
ATOM 3816 C CA . LEU A 1 488 ? -12.705 12.390 5.855 1.00 96.50 488 LEU A CA 1
ATOM 3817 C C . LEU A 1 488 ? -13.246 12.515 4.431 1.00 96.50 488 LEU A C 1
ATOM 3819 O O . LEU A 1 488 ? -13.268 13.601 3.844 1.00 96.50 488 LEU A O 1
ATOM 3823 N N . CYS A 1 489 ? -13.758 11.413 3.891 1.00 96.00 489 CYS A N 1
ATOM 3824 C CA . CYS A 1 489 ? -14.490 11.441 2.630 1.00 96.00 489 CYS A CA 1
ATOM 3825 C C . CYS A 1 489 ? -15.775 12.259 2.776 1.00 96.00 489 CYS A C 1
ATOM 3827 O O . CYS A 1 489 ? -16.430 12.211 3.817 1.00 96.00 489 CYS A O 1
ATOM 3829 N N . ASN A 1 490 ? -16.153 13.004 1.733 1.00 92.69 490 ASN A N 1
ATOM 3830 C CA . ASN A 1 490 ? -17.364 13.838 1.721 1.00 92.69 490 ASN A CA 1
ATOM 3831 C C . ASN A 1 490 ? -17.441 14.858 2.885 1.00 92.69 490 ASN A C 1
ATOM 3833 O O . ASN A 1 490 ? -18.514 15.367 3.192 1.00 92.69 490 ASN A O 1
ATOM 3837 N N . GLY A 1 491 ? -16.325 15.123 3.579 1.00 90.19 491 GLY A N 1
ATOM 3838 C CA . GLY A 1 491 ? -16.261 15.951 4.787 1.00 90.19 491 GLY A CA 1
ATOM 3839 C C . GLY A 1 491 ? -16.817 15.306 6.066 1.00 90.19 491 GLY A C 1
ATOM 3840 O O . GLY A 1 491 ? -16.550 15.820 7.149 1.00 90.19 491 GLY A O 1
ATOM 3841 N N . THR A 1 492 ? -17.547 14.189 5.971 1.00 91.06 492 THR A N 1
ATOM 3842 C CA . THR A 1 492 ? -18.222 13.528 7.107 1.00 91.06 492 THR A CA 1
ATOM 3843 C C . THR A 1 492 ? -17.683 12.136 7.423 1.00 91.06 492 THR A C 1
ATOM 3845 O O . THR A 1 492 ? -17.915 11.626 8.515 1.00 91.06 492 THR A O 1
ATOM 3848 N N . GLY A 1 493 ? -16.977 11.506 6.482 1.00 91.75 493 GLY A N 1
ATOM 3849 C CA . GLY A 1 493 ? -16.474 10.140 6.613 1.00 91.75 493 GLY A CA 1
ATOM 3850 C C . GLY A 1 493 ? -17.558 9.087 6.487 1.00 91.75 493 GLY A C 1
ATOM 3851 O O . GLY A 1 493 ? -17.344 7.951 6.894 1.00 91.75 493 GLY A O 1
ATOM 3852 N N . ILE A 1 494 ? -18.722 9.461 5.960 1.00 92.75 494 ILE A N 1
ATOM 3853 C CA . ILE A 1 494 ? -19.836 8.551 5.720 1.00 92.75 494 ILE A CA 1
ATOM 3854 C C . ILE A 1 494 ? -19.755 8.069 4.269 1.00 92.75 494 ILE A C 1
ATOM 3856 O O . ILE A 1 494 ? -19.513 8.857 3.348 1.00 92.75 494 ILE A O 1
ATOM 3860 N N . ALA A 1 495 ? -19.952 6.764 4.083 1.00 90.25 495 ALA A N 1
ATOM 3861 C CA . ALA A 1 495 ? -20.041 6.124 2.777 1.00 90.25 495 ALA A CA 1
ATOM 3862 C C . ALA A 1 495 ? -21.150 6.758 1.899 1.00 90.25 495 ALA A C 1
ATOM 3864 O O . ALA A 1 495 ? -22.132 7.279 2.429 1.00 90.25 495 ALA A O 1
ATOM 3865 N N . PRO A 1 496 ? -21.042 6.698 0.559 1.00 92.94 496 PRO A N 1
ATOM 3866 C CA . PRO A 1 496 ? -20.029 5.982 -0.216 1.00 92.94 496 PRO A CA 1
ATOM 3867 C C . PRO A 1 496 ? -18.717 6.759 -0.383 1.00 92.94 496 PRO A C 1
ATOM 3869 O O . PRO A 1 496 ? -18.683 7.993 -0.377 1.00 92.94 496 PRO A O 1
ATOM 3872 N N . ARG A 1 497 ? -17.626 6.013 -0.581 1.00 93.69 497 ARG A N 1
ATOM 3873 C CA . ARG A 1 497 ? -16.330 6.569 -0.980 1.00 93.69 497 ARG A CA 1
ATOM 3874 C C . ARG A 1 497 ? -16.443 7.244 -2.364 1.00 93.69 497 ARG A C 1
ATOM 3876 O O . ARG A 1 497 ? -17.035 6.646 -3.264 1.00 93.69 497 ARG A O 1
ATOM 3883 N N . PRO A 1 498 ? -15.875 8.450 -2.562 1.00 94.94 498 PRO A N 1
ATOM 3884 C CA . PRO A 1 498 ? -15.819 9.099 -3.871 1.00 94.94 498 PRO A CA 1
ATOM 3885 C C . PRO A 1 498 ? -15.063 8.270 -4.914 1.00 94.94 498 PRO A C 1
ATOM 3887 O O . PRO A 1 498 ? -14.242 7.421 -4.574 1.00 94.94 498 PRO A O 1
ATOM 3890 N N . ALA A 1 499 ? -15.293 8.565 -6.192 1.00 92.19 499 ALA A N 1
ATOM 3891 C CA . ALA A 1 499 ? -14.485 8.019 -7.278 1.00 92.19 499 ALA A CA 1
ATOM 3892 C C . ALA A 1 499 ? -13.112 8.713 -7.372 1.00 92.19 499 ALA A C 1
ATOM 3894 O O . ALA A 1 499 ? -12.929 9.842 -6.902 1.00 92.19 499 ALA A O 1
ATOM 3895 N N . TYR A 1 500 ? -12.160 8.045 -8.030 1.00 90.12 500 TYR A N 1
ATOM 3896 C CA . TYR A 1 500 ? -10.880 8.638 -8.424 1.00 90.12 500 TYR A CA 1
ATOM 3897 C C . TYR A 1 500 ? -11.105 9.970 -9.171 1.00 90.12 500 TYR A C 1
ATOM 3899 O O . TYR A 1 500 ? -12.006 10.038 -10.012 1.00 90.12 500 TYR A O 1
ATOM 3907 N N . PRO A 1 501 ? -10.315 11.028 -8.899 1.00 91.38 501 PRO A N 1
ATOM 3908 C CA . PRO A 1 501 ? -9.113 11.065 -8.048 1.00 91.38 501 PRO A CA 1
ATOM 3909 C C . PRO A 1 501 ? -9.357 11.389 -6.562 1.00 91.38 501 PRO A C 1
ATOM 3911 O O . PRO A 1 501 ? -8.413 11.454 -5.778 1.00 91.38 501 PRO A O 1
ATOM 3914 N N . ASN A 1 502 ? -10.611 11.586 -6.149 1.00 92.56 502 ASN A N 1
ATOM 3915 C CA . ASN A 1 502 ? -10.959 12.068 -4.806 1.00 92.56 502 ASN A CA 1
ATOM 3916 C C . ASN A 1 502 ? -11.173 10.938 -3.784 1.00 92.56 502 ASN A C 1
ATOM 3918 O O . ASN A 1 502 ? -11.655 11.173 -2.679 1.00 92.56 502 ASN A O 1
ATOM 3922 N N . ASP A 1 503 ? -10.829 9.703 -4.143 1.00 94.06 503 ASP A N 1
ATOM 3923 C CA . ASP A 1 503 ? -11.046 8.502 -3.340 1.00 94.06 503 ASP A CA 1
ATOM 3924 C C . ASP A 1 503 ? -10.037 8.360 -2.181 1.00 94.06 503 ASP A C 1
ATOM 3926 O O . ASP A 1 503 ? -10.270 7.546 -1.286 1.00 94.06 503 ASP A O 1
ATOM 3930 N N . PHE A 1 504 ? -8.946 9.152 -2.145 1.00 95.12 504 PHE A N 1
ATOM 3931 C CA . PHE A 1 504 ? -7.936 9.137 -1.061 1.00 95.12 504 PHE A CA 1
ATOM 3932 C C . PHE A 1 504 ? -8.412 9.838 0.221 1.00 95.12 504 PHE A C 1
ATOM 3934 O O . PHE A 1 504 ? -7.950 10.922 0.578 1.00 95.12 504 PHE A O 1
ATOM 3941 N N . CYS A 1 505 ? -9.352 9.234 0.929 1.00 95.81 505 CYS A N 1
ATOM 3942 C CA . CYS A 1 505 ? -9.935 9.813 2.136 1.00 95.81 505 CYS A CA 1
ATOM 3943 C C . CYS A 1 505 ? -10.347 8.722 3.136 1.00 95.81 505 CYS A C 1
ATOM 3945 O O . CYS A 1 505 ? -10.410 7.547 2.786 1.00 95.81 505 CYS A O 1
ATOM 3947 N N . GLY A 1 506 ? -10.590 9.072 4.395 1.00 95.81 506 GLY A N 1
ATOM 3948 C CA . GLY A 1 506 ? -11.076 8.137 5.411 1.00 95.81 506 GLY A CA 1
ATOM 3949 C C . GLY A 1 506 ? -12.598 8.021 5.411 1.00 95.81 506 GLY A C 1
ATOM 3950 O O . GLY A 1 506 ? -13.294 9.038 5.442 1.00 95.81 506 GLY A O 1
ATOM 3951 N N . ILE A 1 507 ? -13.116 6.795 5.416 1.00 96.69 507 ILE A N 1
ATOM 3952 C CA . ILE A 1 507 ? -14.477 6.473 5.854 1.00 96.69 507 ILE A CA 1
ATOM 3953 C C . ILE A 1 507 ? -14.373 5.978 7.295 1.00 96.69 507 ILE A C 1
ATOM 3955 O O . ILE A 1 507 ? -13.471 5.212 7.635 1.00 96.69 507 ILE A O 1
ATOM 3959 N N . LEU A 1 508 ? -15.262 6.463 8.158 1.00 96.69 508 LEU A N 1
ATOM 3960 C CA . LEU A 1 508 ? -15.283 6.073 9.560 1.00 96.69 508 LEU A CA 1
ATOM 3961 C C . LEU A 1 508 ? -15.897 4.678 9.694 1.00 96.69 508 LEU A C 1
ATOM 3963 O O . LEU A 1 508 ? -16.975 4.443 9.143 1.00 96.69 508 LEU A O 1
ATOM 3967 N N . PRO A 1 509 ? -15.279 3.767 10.462 1.00 96.25 509 PRO A N 1
ATOM 3968 C CA . PRO A 1 509 ? -15.924 2.509 10.791 1.00 96.25 509 PRO A CA 1
ATOM 3969 C C . PRO A 1 509 ? -17.128 2.769 11.712 1.00 96.25 509 PRO A C 1
ATOM 3971 O O . PRO A 1 509 ? -17.093 3.639 12.584 1.00 96.25 509 PRO A O 1
ATOM 3974 N N . ILE A 1 510 ? -18.208 2.016 11.537 1.00 96.06 510 ILE A N 1
ATOM 3975 C CA . ILE A 1 510 ? -19.483 2.235 12.226 1.00 96.06 510 ILE A CA 1
ATOM 3976 C C . ILE A 1 510 ? -19.712 1.122 13.246 1.00 96.06 510 ILE A C 1
ATOM 3978 O O . ILE A 1 510 ? -19.605 -0.061 12.935 1.00 96.06 510 ILE A O 1
ATOM 3982 N N . ILE A 1 511 ? -20.079 1.503 14.471 1.00 96.38 511 ILE A N 1
ATOM 3983 C CA . ILE A 1 511 ? -20.596 0.580 15.490 1.00 96.38 511 ILE A CA 1
ATOM 3984 C C . ILE A 1 511 ? -22.117 0.690 15.505 1.00 96.38 511 ILE A C 1
ATOM 3986 O O . ILE A 1 511 ? -22.653 1.799 15.569 1.00 96.38 511 ILE A O 1
ATOM 3990 N N . SER A 1 512 ? -22.833 -0.427 15.499 1.00 95.94 512 SER A N 1
ATOM 3991 C CA . SER A 1 512 ? -24.299 -0.453 15.575 1.00 95.94 512 SER A CA 1
ATOM 3992 C C . SER A 1 512 ? -24.796 -1.596 16.463 1.00 95.94 512 SER A C 1
ATOM 3994 O O . SER A 1 512 ? -24.012 -2.428 16.913 1.00 95.94 512 SER A O 1
ATOM 3996 N N . ASN A 1 513 ? -26.100 -1.602 16.766 1.00 94.38 513 ASN A N 1
ATOM 3997 C CA . ASN A 1 513 ? -26.779 -2.680 17.499 1.00 94.38 513 ASN A CA 1
ATOM 3998 C C . ASN A 1 513 ? -26.093 -3.100 18.810 1.00 94.38 513 ASN A C 1
ATOM 4000 O O . ASN A 1 513 ? -26.006 -4.291 19.108 1.00 94.38 513 ASN A O 1
ATOM 4004 N N . ILE A 1 514 ? -25.612 -2.132 19.596 1.00 95.88 514 ILE A N 1
ATOM 4005 C CA . ILE A 1 514 ? -25.058 -2.431 20.918 1.00 95.88 514 ILE A CA 1
ATOM 4006 C C . ILE A 1 514 ? -26.199 -2.936 21.804 1.00 95.88 514 ILE A C 1
ATOM 4008 O O . ILE A 1 514 ? -27.180 -2.224 22.024 1.00 95.88 514 ILE A O 1
ATOM 4012 N N . LYS A 1 515 ? -26.077 -4.171 22.285 1.00 94.69 515 LYS A N 1
ATOM 4013 C CA . LYS A 1 515 ? -27.048 -4.833 23.158 1.00 94.69 515 LYS A CA 1
ATOM 4014 C C . LYS A 1 515 ? -26.344 -5.463 24.346 1.00 94.69 515 LYS A C 1
ATOM 4016 O O . LYS A 1 515 ? -25.224 -5.952 24.218 1.00 94.69 515 LYS A O 1
ATOM 4021 N N . VAL A 1 516 ? -27.042 -5.511 25.472 1.00 93.38 516 VAL A N 1
ATOM 4022 C CA . VAL A 1 516 ? -26.625 -6.217 26.684 1.00 93.38 516 VAL A CA 1
ATOM 4023 C C . VAL A 1 516 ? -27.713 -7.227 27.028 1.00 93.38 516 VAL A C 1
ATOM 4025 O O . VAL A 1 516 ? -28.881 -6.862 27.140 1.00 93.38 516 VAL A O 1
ATOM 4028 N N . ASN A 1 517 ? -27.363 -8.512 27.127 1.00 89.75 517 ASN A N 1
ATOM 4029 C CA . ASN A 1 517 ? -28.321 -9.609 27.344 1.00 89.75 517 ASN A CA 1
ATOM 4030 C C . ASN A 1 517 ? -29.517 -9.572 26.363 1.00 89.75 517 ASN A C 1
ATOM 4032 O O . ASN A 1 517 ? -30.649 -9.881 26.721 1.00 89.75 517 ASN A O 1
ATOM 4036 N N . SER A 1 518 ? -29.252 -9.207 25.102 1.00 86.38 518 SER A N 1
ATOM 4037 C CA . SER A 1 518 ? -30.235 -8.997 24.018 1.00 86.38 518 SER A CA 1
ATOM 4038 C C . SER A 1 518 ? -31.105 -7.733 24.115 1.00 86.38 518 SER A C 1
ATOM 4040 O O . SER A 1 518 ? -31.832 -7.441 23.163 1.00 86.38 518 SER A O 1
ATOM 4042 N N . GLY A 1 519 ? -31.021 -6.959 25.200 1.00 89.12 519 GLY A N 1
ATOM 4043 C CA . GLY A 1 519 ? -31.736 -5.691 25.367 1.00 89.12 519 GLY A CA 1
ATOM 4044 C C . GLY A 1 519 ? -30.933 -4.472 24.900 1.00 89.12 519 GLY A C 1
ATOM 4045 O O . GLY A 1 519 ? -29.705 -4.506 24.859 1.00 89.12 519 GLY A O 1
ATOM 4046 N N . ALA A 1 520 ? -31.638 -3.396 24.534 1.00 87.62 520 ALA A N 1
ATOM 4047 C CA . ALA A 1 520 ? -31.056 -2.126 24.069 1.00 87.62 520 ALA A CA 1
ATOM 4048 C C . ALA A 1 520 ? -31.240 -0.948 25.054 1.00 87.62 520 ALA A C 1
ATOM 4050 O O . ALA A 1 520 ? -30.679 0.124 24.834 1.00 87.62 520 ALA A O 1
ATOM 4051 N N . GLY A 1 521 ? -32.049 -1.141 26.101 1.00 91.06 521 GLY A N 1
ATOM 4052 C CA . GLY A 1 521 ? -32.311 -0.165 27.162 1.00 91.06 521 GLY A CA 1
ATOM 4053 C C . GLY A 1 521 ? -31.693 -0.596 28.488 1.00 91.06 521 GLY A C 1
ATOM 4054 O O . GLY A 1 521 ? -30.755 -1.389 28.500 1.00 91.06 521 GLY A O 1
ATOM 4055 N N . ASP A 1 522 ? -32.227 -0.087 29.593 1.00 90.94 522 ASP A N 1
ATOM 4056 C CA . ASP A 1 522 ? -31.698 -0.388 30.923 1.00 90.94 522 ASP A CA 1
ATOM 4057 C C . ASP A 1 522 ? -31.821 -1.884 31.253 1.00 90.94 522 ASP A C 1
ATOM 4059 O O . ASP A 1 522 ? -32.856 -2.511 31.012 1.00 90.94 522 ASP A O 1
ATOM 4063 N N . ILE A 1 523 ? -30.745 -2.459 31.792 1.00 92.62 523 ILE A N 1
ATOM 4064 C CA . ILE A 1 523 ? -30.654 -3.872 32.164 1.00 92.62 523 ILE A CA 1
ATOM 4065 C C . ILE A 1 523 ? -30.437 -3.971 33.663 1.00 92.62 523 ILE A C 1
ATOM 4067 O O . ILE A 1 523 ? -29.442 -3.475 34.184 1.00 92.62 523 ILE A O 1
ATOM 4071 N N . GLU A 1 524 ? -31.336 -4.665 34.348 1.00 91.38 524 GLU A N 1
ATOM 4072 C CA . GLU A 1 524 ? -31.233 -4.889 35.786 1.00 91.38 524 GLU A CA 1
ATOM 4073 C C . GLU A 1 524 ? -30.568 -6.233 36.085 1.00 91.38 524 GLU A C 1
ATOM 4075 O O . GLU A 1 524 ? -30.980 -7.275 35.571 1.00 91.38 524 GLU A O 1
ATOM 4080 N N . LEU A 1 525 ? -29.552 -6.204 36.943 1.00 90.62 525 LEU A N 1
ATOM 4081 C CA . LEU A 1 525 ? -28.830 -7.368 37.438 1.00 90.62 525 LEU A CA 1
ATOM 4082 C C . LEU A 1 525 ? -29.024 -7.473 38.951 1.00 90.62 525 LEU A C 1
ATOM 4084 O O . LEU A 1 525 ? -28.885 -6.485 39.675 1.00 90.62 525 LEU A O 1
ATOM 4088 N N . ASN A 1 526 ? -29.296 -8.684 39.434 1.00 84.81 526 ASN A N 1
ATOM 4089 C CA . ASN A 1 526 ? -29.384 -8.965 40.868 1.00 84.81 526 ASN A CA 1
ATOM 4090 C C . ASN A 1 526 ? -28.065 -9.587 41.344 1.00 84.81 526 ASN A C 1
ATOM 4092 O O . ASN A 1 526 ? -27.658 -10.629 40.822 1.00 84.81 526 ASN A O 1
ATOM 4096 N N . ASN A 1 527 ? -27.424 -8.992 42.353 1.00 78.50 527 ASN A N 1
ATOM 4097 C CA . ASN A 1 527 ? -26.123 -9.413 42.887 1.00 78.50 527 ASN A CA 1
ATOM 4098 C C . ASN A 1 527 ? -25.011 -9.447 41.820 1.00 78.50 527 ASN A C 1
ATOM 4100 O O . ASN A 1 527 ? -24.689 -8.421 41.223 1.00 78.50 527 ASN A O 1
ATOM 4104 N N . ASN A 1 528 ? -24.403 -10.620 41.609 1.00 83.12 528 ASN A N 1
ATOM 4105 C CA . ASN A 1 528 ? -23.285 -10.822 40.699 1.00 83.12 528 ASN A CA 1
ATOM 4106 C C . ASN A 1 528 ? -23.767 -11.601 39.481 1.00 83.12 528 ASN A C 1
ATOM 4108 O O . ASN A 1 528 ? -24.200 -12.750 39.615 1.00 83.12 528 ASN A O 1
ATOM 4112 N N . GLN A 1 529 ? -23.684 -11.000 38.298 1.00 82.69 529 GLN A N 1
ATOM 4113 C CA . GLN A 1 529 ? -24.141 -11.632 37.064 1.00 82.69 529 GLN A CA 1
ATOM 4114 C C . GLN A 1 529 ? -23.213 -11.323 35.898 1.00 82.69 529 GLN A C 1
ATOM 4116 O O . GLN A 1 529 ? -22.725 -10.203 35.739 1.00 82.69 529 GLN A O 1
ATOM 4121 N N . PHE A 1 530 ? -22.996 -12.341 35.065 1.00 84.06 530 PHE A N 1
ATOM 4122 C CA . PHE A 1 530 ? -22.376 -12.148 33.766 1.00 84.06 530 PHE A CA 1
ATOM 4123 C C . PHE A 1 530 ? -23.366 -11.479 32.825 1.00 84.06 530 PHE A C 1
ATOM 4125 O O . PHE A 1 530 ? -24.524 -11.890 32.724 1.00 84.06 530 PHE A O 1
ATOM 4132 N N . ILE A 1 531 ? -22.875 -10.492 32.095 1.00 86.88 531 ILE A N 1
ATOM 4133 C CA . ILE A 1 531 ? -23.566 -9.934 30.948 1.00 86.88 531 ILE A CA 1
ATOM 4134 C C . ILE A 1 531 ? -22.916 -10.414 29.660 1.00 86.88 531 ILE A C 1
ATOM 4136 O O . ILE A 1 531 ? -21.712 -10.655 29.609 1.00 86.88 531 ILE A O 1
ATOM 4140 N N . ASN A 1 532 ? -23.720 -10.520 28.610 1.00 86.44 532 ASN A N 1
ATOM 4141 C CA . ASN A 1 532 ? -23.238 -10.630 27.243 1.00 86.44 532 ASN A CA 1
ATOM 4142 C C . ASN A 1 532 ? -23.448 -9.286 26.545 1.00 86.44 532 ASN A C 1
ATOM 4144 O O . ASN A 1 532 ? -24.595 -8.900 26.299 1.00 86.44 532 ASN A O 1
ATOM 4148 N N . LEU A 1 533 ? -22.355 -8.591 26.238 1.00 89.12 533 LEU A N 1
ATOM 4149 C CA . LEU A 1 533 ? -22.370 -7.400 25.403 1.00 89.12 533 LEU A CA 1
ATOM 4150 C C . LEU A 1 533 ? -22.119 -7.805 23.957 1.00 89.12 533 LEU A C 1
ATOM 4152 O O . LEU A 1 533 ? -21.114 -8.440 23.632 1.00 89.12 533 LEU A O 1
ATOM 4156 N N . THR A 1 534 ? -23.028 -7.392 23.082 1.00 91.19 534 THR A N 1
ATOM 4157 C CA . THR A 1 534 ? -22.915 -7.621 21.646 1.00 91.19 534 THR A CA 1
ATOM 4158 C C . THR A 1 534 ? -22.993 -6.322 20.875 1.00 91.19 534 THR A C 1
ATOM 4160 O O . THR A 1 534 ? -23.789 -5.459 21.231 1.00 91.19 534 THR A O 1
ATOM 4163 N N . PHE A 1 535 ? -22.228 -6.198 19.796 1.00 95.06 535 PHE A N 1
ATOM 4164 C CA . PHE A 1 535 ? -22.334 -5.077 18.863 1.00 95.06 535 PHE A CA 1
ATOM 4165 C C . PHE A 1 535 ? -21.955 -5.505 17.447 1.00 95.06 535 PHE A C 1
ATOM 4167 O O . PHE A 1 535 ? -21.201 -6.458 17.246 1.00 95.06 535 PHE A O 1
ATOM 4174 N N . ASN A 1 536 ? -22.465 -4.781 16.460 1.00 94.31 536 ASN A N 1
ATOM 4175 C CA . ASN A 1 536 ? -22.072 -4.924 15.066 1.00 94.31 536 ASN A CA 1
ATOM 4176 C C . ASN A 1 536 ? -21.003 -3.893 14.705 1.00 94.31 536 ASN A C 1
ATOM 4178 O O . ASN A 1 536 ? -20.985 -2.783 15.246 1.00 94.31 536 ASN A O 1
ATOM 4182 N N . SER A 1 537 ? -20.127 -4.266 13.777 1.00 94.25 537 SER A N 1
ATOM 4183 C CA . SER A 1 537 ? -19.145 -3.366 13.177 1.00 94.25 537 SER A CA 1
ATOM 4184 C C . SER A 1 537 ? -19.296 -3.385 11.662 1.00 94.25 537 SER A C 1
ATOM 4186 O O . SER A 1 537 ? -19.410 -4.465 11.092 1.00 94.25 537 SER A O 1
ATOM 4188 N N . ASP A 1 538 ? -19.240 -2.224 11.031 1.00 92.81 538 ASP A N 1
ATOM 4189 C CA . ASP A 1 538 ? -19.267 -2.055 9.577 1.00 92.81 538 ASP A CA 1
ATOM 4190 C C . ASP A 1 538 ? -18.069 -1.185 9.184 1.00 92.81 538 ASP A C 1
ATOM 4192 O O . ASP A 1 538 ? -17.871 -0.099 9.740 1.00 92.81 538 ASP A O 1
ATOM 4196 N N . VAL A 1 539 ? -17.206 -1.710 8.321 1.00 92.25 539 VAL A N 1
ATOM 4197 C CA . VAL A 1 539 ? -15.951 -1.066 7.920 1.00 92.25 539 VAL A CA 1
ATOM 4198 C C . VAL A 1 539 ? -15.940 -0.958 6.404 1.00 92.25 539 VAL A C 1
ATOM 4200 O O . VAL A 1 539 ? -16.283 -1.907 5.705 1.00 92.25 539 VAL A O 1
ATOM 4203 N N . ASP A 1 540 ? -15.499 0.189 5.884 1.00 93.75 540 ASP A N 1
ATOM 4204 C CA . ASP A 1 540 ? -15.383 0.381 4.441 1.00 93.75 540 ASP A CA 1
ATOM 4205 C C . ASP A 1 540 ? -14.560 -0.740 3.795 1.00 93.75 540 ASP A C 1
ATOM 4207 O O . ASP A 1 540 ? -13.462 -1.076 4.244 1.00 93.75 540 ASP A O 1
ATOM 4211 N N . SER A 1 541 ? -15.085 -1.282 2.697 1.00 89.25 541 SER A N 1
ATOM 4212 C CA . SER A 1 541 ? -14.494 -2.414 1.972 1.00 89.25 541 SER A CA 1
ATOM 4213 C C . SER A 1 541 ? -13.052 -2.190 1.500 1.00 89.25 541 SER A C 1
ATOM 4215 O O . SER A 1 541 ? -12.372 -3.155 1.168 1.00 89.25 541 SER A O 1
ATOM 4217 N N . GLN A 1 542 ? -12.584 -0.937 1.442 1.00 92.38 542 GLN A N 1
ATOM 4218 C CA . GLN A 1 542 ? -11.208 -0.589 1.088 1.00 92.38 542 GLN A CA 1
ATOM 4219 C C . GLN A 1 542 ? -10.292 -0.408 2.310 1.00 92.38 542 GLN A C 1
ATOM 4221 O O . GLN A 1 542 ? -9.071 -0.416 2.156 1.00 92.38 542 GLN A O 1
ATOM 4226 N N . GLN A 1 543 ? -10.870 -0.247 3.505 1.00 93.50 543 GLN A N 1
ATOM 4227 C CA . GLN A 1 543 ? -10.182 -0.031 4.785 1.00 93.50 543 GLN A CA 1
ATOM 4228 C C . GLN A 1 543 ? -10.167 -1.271 5.685 1.00 93.50 543 GLN A C 1
ATOM 4230 O O . GLN A 1 543 ? -9.518 -1.254 6.733 1.00 93.50 543 GLN A O 1
ATOM 4235 N N . LEU A 1 544 ? -10.840 -2.355 5.283 1.00 86.94 544 LEU A N 1
ATOM 4236 C CA . LEU A 1 544 ? -10.695 -3.664 5.917 1.00 86.94 544 LEU A CA 1
ATOM 4237 C C . LEU A 1 544 ? -9.220 -4.113 5.918 1.00 86.94 544 LEU A C 1
ATOM 4239 O O . LEU A 1 544 ? -8.465 -3.734 5.014 1.00 86.94 544 LEU A O 1
ATOM 4243 N N . PRO A 1 545 ? -8.797 -4.942 6.886 1.00 88.94 545 PRO A N 1
ATOM 4244 C CA . PRO A 1 545 ? -9.586 -5.527 7.978 1.00 88.94 545 PRO A CA 1
ATOM 4245 C C . PRO A 1 545 ? -9.874 -4.568 9.143 1.00 88.94 545 PRO A C 1
ATOM 4247 O O . PRO A 1 545 ? -9.289 -3.491 9.260 1.00 88.94 545 PRO A O 1
ATOM 4250 N N . LEU A 1 546 ? -10.749 -4.998 10.055 1.00 85.50 546 LEU A N 1
ATOM 4251 C CA . LEU A 1 546 ? -10.840 -4.425 11.394 1.00 85.50 546 LEU A CA 1
ATOM 4252 C C . LEU A 1 546 ? -9.617 -4.881 12.206 1.00 85.50 546 LEU A C 1
ATOM 4254 O O . LEU A 1 546 ? -9.403 -6.081 12.364 1.00 85.50 546 LEU A O 1
ATOM 4258 N N . VAL A 1 547 ? -8.822 -3.940 12.726 1.00 85.38 547 VAL A N 1
ATOM 4259 C CA . VAL A 1 547 ? -7.544 -4.248 13.412 1.00 85.38 547 VAL A CA 1
ATOM 4260 C C . VAL A 1 547 ? -7.598 -4.085 14.927 1.00 85.38 547 VAL A C 1
ATOM 4262 O O . VAL A 1 547 ? -6.658 -4.453 15.638 1.00 85.38 547 VAL A O 1
ATOM 4265 N N . MET A 1 548 ? -8.675 -3.480 15.428 1.00 87.12 548 MET A N 1
ATOM 4266 C CA . MET A 1 548 ? -8.924 -3.364 16.856 1.00 87.12 548 MET A CA 1
ATOM 4267 C C . MET A 1 548 ? -10.404 -3.168 17.152 1.00 87.12 548 MET A C 1
ATOM 4269 O O . MET A 1 548 ? -11.091 -2.398 16.479 1.00 87.12 548 MET A O 1
ATOM 4273 N N . TYR A 1 549 ? -10.844 -3.763 18.254 1.00 86.69 549 TYR A N 1
ATOM 4274 C CA . TYR A 1 549 ? -11.973 -3.257 19.019 1.00 86.69 549 TYR A CA 1
ATOM 4275 C C . TYR A 1 549 ? -11.579 -3.103 20.490 1.00 86.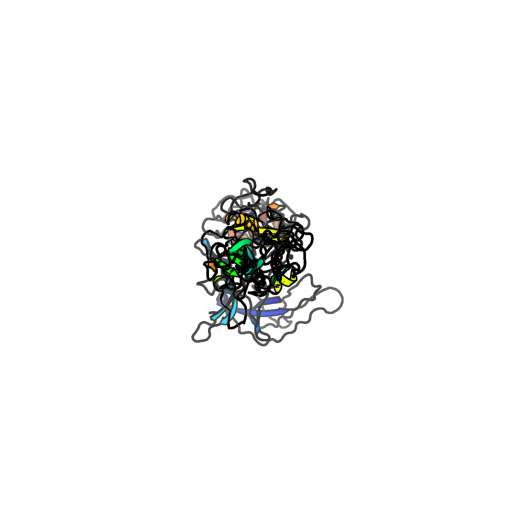69 549 TYR A C 1
ATOM 4277 O O . TYR A 1 549 ? -10.718 -3.812 21.009 1.00 86.69 549 TYR A O 1
ATOM 4285 N N . ALA A 1 550 ? -12.215 -2.160 21.166 1.00 87.31 550 ALA A N 1
ATOM 4286 C CA . ALA A 1 550 ? -12.062 -1.909 22.584 1.00 87.31 550 ALA A CA 1
ATOM 4287 C C . ALA A 1 550 ? -13.446 -1.715 23.201 1.00 87.31 550 ALA A C 1
ATOM 4289 O O . ALA A 1 550 ? -14.261 -0.966 22.667 1.00 87.31 550 ALA A O 1
ATOM 4290 N N . VAL A 1 551 ? -13.702 -2.375 24.322 1.00 87.44 551 VAL A N 1
ATOM 4291 C CA . VAL A 1 551 ? -14.897 -2.183 25.142 1.00 87.44 551 VAL A CA 1
ATOM 4292 C C . VAL A 1 551 ? -14.447 -1.587 26.461 1.00 87.44 551 VAL A C 1
ATOM 4294 O O . VAL A 1 551 ? -13.620 -2.175 27.151 1.00 87.44 551 VAL A O 1
ATOM 4297 N N . ASN A 1 552 ? -14.971 -0.413 26.785 1.00 90.06 552 ASN A N 1
ATOM 4298 C CA . ASN A 1 552 ? -14.929 0.143 28.126 1.00 90.06 552 ASN A CA 1
ATOM 4299 C C . ASN A 1 552 ? -16.180 -0.350 28.851 1.00 90.06 552 ASN A C 1
ATOM 4301 O O . ASN A 1 552 ? -17.291 -0.061 28.409 1.00 90.06 552 ASN A O 1
ATOM 4305 N N . TRP A 1 553 ? -16.020 -1.092 29.939 1.00 88.38 553 TRP A N 1
ATOM 4306 C CA . TRP A 1 553 ? -17.145 -1.659 30.684 1.00 88.38 553 TRP A CA 1
ATOM 4307 C C . TRP A 1 553 ? -17.831 -0.638 31.603 1.00 88.38 553 TRP A C 1
ATOM 4309 O O . TRP A 1 553 ? -18.851 -0.940 32.220 1.00 88.38 553 TRP A O 1
ATOM 4319 N N . GLY A 1 554 ? -17.324 0.593 31.682 1.00 87.44 554 GLY A N 1
ATOM 4320 C CA . GLY A 1 554 ? -17.886 1.652 32.522 1.00 87.44 554 GLY A CA 1
ATOM 4321 C C . GLY A 1 554 ? -17.581 1.482 34.014 1.00 87.44 554 GLY A C 1
ATOM 4322 O O . GLY A 1 554 ? -17.965 2.333 34.811 1.00 87.44 554 GLY A O 1
ATOM 4323 N N . ASP A 1 555 ? -16.850 0.435 34.387 1.00 84.62 555 ASP A N 1
ATOM 4324 C CA . ASP A 1 555 ? -16.369 0.128 35.736 1.00 84.62 555 ASP A CA 1
ATOM 4325 C C . ASP A 1 555 ? -14.844 0.259 35.864 1.00 84.62 555 ASP A C 1
ATOM 4327 O O . ASP A 1 555 ? -14.229 -0.351 36.737 1.00 84.62 555 ASP A O 1
ATOM 4331 N N . ASN A 1 556 ? -14.250 1.068 34.983 1.00 78.06 556 ASN A N 1
ATOM 4332 C CA . ASN A 1 556 ? -12.808 1.262 34.816 1.00 78.06 556 ASN A CA 1
ATOM 4333 C C . ASN A 1 556 ? -12.054 0.039 34.270 1.00 78.06 556 ASN A C 1
ATOM 4335 O O . ASN A 1 556 ? -10.832 0.103 34.131 1.00 78.06 556 ASN A O 1
ATOM 4339 N N . GLU A 1 557 ? -12.751 -1.034 33.888 1.00 80.19 557 GLU A N 1
ATOM 4340 C CA . GLU A 1 557 ? -12.153 -2.148 33.162 1.00 80.19 557 GLU A CA 1
ATOM 4341 C C . GLU A 1 557 ? -12.338 -2.006 31.653 1.00 80.19 557 GLU A C 1
ATOM 4343 O O . GLU A 1 557 ? -13.338 -1.489 31.142 1.00 80.19 557 GLU A O 1
ATOM 4348 N N . TYR A 1 558 ? -11.341 -2.500 30.921 1.00 79.81 558 TYR A N 1
ATOM 4349 C CA . TYR A 1 558 ? -11.308 -2.449 29.471 1.00 79.81 558 TYR A CA 1
ATOM 4350 C C . TYR A 1 558 ? -11.005 -3.828 28.909 1.00 79.81 558 TYR A C 1
ATOM 4352 O O . TYR A 1 558 ? -10.065 -4.502 29.328 1.00 79.81 558 TYR A O 1
ATOM 4360 N N . THR A 1 559 ? -11.747 -4.217 27.881 1.00 79.81 559 THR A N 1
ATOM 4361 C CA . THR A 1 559 ? -11.349 -5.316 27.007 1.00 79.81 559 THR A CA 1
ATOM 4362 C C . THR A 1 559 ? -10.867 -4.735 25.697 1.00 79.81 559 THR A C 1
ATOM 4364 O O . THR A 1 559 ? -11.652 -4.188 24.928 1.00 79.81 559 THR A O 1
ATOM 4367 N N . VAL A 1 560 ? -9.569 -4.857 25.438 1.00 78.06 560 VAL A N 1
ATOM 4368 C CA . VAL A 1 560 ? -8.939 -4.363 24.215 1.00 78.06 560 VAL A CA 1
ATOM 4369 C C . VAL A 1 560 ? -8.409 -5.548 23.430 1.00 78.06 560 VAL A C 1
ATOM 4371 O O . VAL A 1 560 ? -7.628 -6.346 23.940 1.00 78.06 560 VAL A O 1
ATOM 4374 N N . VAL A 1 561 ? -8.829 -5.645 22.175 1.00 74.56 561 VAL A N 1
ATOM 4375 C CA . VAL A 1 561 ? -8.306 -6.611 21.216 1.00 74.56 561 VAL A CA 1
ATOM 4376 C C . VAL A 1 561 ? -7.660 -5.828 20.089 1.00 74.56 561 VAL A C 1
ATOM 4378 O O . VAL A 1 561 ? -8.316 -5.025 19.430 1.00 74.56 561 VAL A O 1
ATOM 4381 N N . THR A 1 562 ? -6.357 -6.023 19.906 1.00 73.38 562 THR A N 1
ATOM 4382 C CA . THR A 1 562 ? -5.512 -5.355 18.907 1.00 73.38 562 THR A CA 1
ATOM 4383 C C . THR A 1 562 ? -4.594 -6.377 18.244 1.00 73.38 562 THR A C 1
ATOM 4385 O O . THR A 1 562 ? -4.452 -7.498 18.728 1.00 73.38 562 THR A O 1
ATOM 4388 N N . GLY A 1 563 ? -3.968 -5.997 17.127 1.00 61.06 563 GLY A N 1
ATOM 4389 C CA . GLY A 1 563 ? -2.967 -6.838 16.457 1.00 61.06 563 GLY A CA 1
ATOM 4390 C C . GLY A 1 563 ? -3.556 -8.028 15.698 1.00 61.06 563 GLY A C 1
ATOM 4391 O O . GLY A 1 563 ? -2.811 -8.882 15.230 1.00 61.06 563 GLY A O 1
ATOM 4392 N N . VAL A 1 564 ? -4.882 -8.069 15.550 1.00 64.50 564 VAL A N 1
ATOM 4393 C CA . VAL A 1 564 ? -5.606 -9.134 14.854 1.00 64.50 564 VAL A CA 1
ATOM 4394 C C . VAL A 1 564 ? -6.330 -8.569 13.642 1.00 64.50 564 VAL A C 1
ATOM 4396 O O . VAL A 1 564 ? -6.928 -7.501 13.715 1.00 64.50 564 VAL A O 1
ATOM 4399 N N . GLU A 1 565 ? -6.268 -9.281 12.522 1.00 74.44 565 GLU A N 1
ATOM 4400 C CA . GLU A 1 565 ? -6.968 -8.922 11.289 1.00 74.44 565 GLU A CA 1
ATOM 4401 C C . GLU A 1 565 ? -8.311 -9.652 11.251 1.00 74.44 565 GLU A C 1
ATOM 4403 O O . GLU A 1 565 ? -8.393 -10.836 10.908 1.00 74.44 565 GLU A O 1
ATOM 4408 N N . MET A 1 566 ? -9.365 -8.941 11.642 1.00 78.88 566 MET A N 1
ATOM 4409 C CA . MET A 1 566 ? -10.724 -9.470 11.729 1.00 78.88 566 MET A CA 1
ATOM 4410 C C . MET A 1 566 ? -11.565 -8.947 10.572 1.00 78.88 566 MET A C 1
ATOM 4412 O O . MET A 1 566 ? -11.374 -7.814 10.113 1.00 78.88 566 MET A O 1
ATOM 4416 N N . ARG A 1 567 ? -12.536 -9.743 10.118 1.00 78.69 567 ARG A N 1
ATOM 4417 C CA . ARG A 1 567 ? -13.595 -9.178 9.287 1.00 78.69 567 ARG A CA 1
ATOM 4418 C C . ARG A 1 567 ? -14.488 -8.307 10.155 1.00 78.69 567 ARG A C 1
ATOM 4420 O O . ARG A 1 567 ? -14.600 -8.477 11.373 1.00 78.69 567 ARG A O 1
ATOM 4427 N N . ASP A 1 568 ? -15.109 -7.337 9.515 1.00 84.69 568 ASP A N 1
ATOM 4428 C CA . ASP A 1 568 ? -16.219 -6.638 10.119 1.00 84.69 568 ASP A CA 1
ATOM 4429 C C . ASP A 1 568 ? -17.418 -7.590 10.295 1.00 84.69 568 ASP A C 1
ATOM 4431 O O . ASP A 1 568 ? -17.488 -8.688 9.736 1.00 84.69 568 ASP A O 1
ATOM 4435 N N . ARG A 1 569 ? -18.363 -7.189 11.144 1.00 88.94 569 ARG A N 1
ATOM 4436 C CA . ARG A 1 569 ? -19.555 -7.965 11.484 1.00 88.94 569 ARG A CA 1
ATOM 4437 C C . ARG A 1 569 ? -20.797 -7.094 11.307 1.00 88.94 569 ARG A C 1
ATOM 4439 O O . ARG A 1 569 ? -21.413 -6.723 12.311 1.00 88.94 569 ARG A O 1
ATOM 4446 N N . PRO A 1 570 ? -21.169 -6.742 10.061 1.00 85.69 570 PRO A N 1
ATOM 4447 C CA . PRO A 1 570 ? -22.321 -5.882 9.804 1.00 85.69 570 PRO A CA 1
ATOM 4448 C C . PRO A 1 570 ? -23.647 -6.639 9.969 1.00 85.69 570 PRO A C 1
ATOM 4450 O O . PRO A 1 570 ? -24.669 -6.036 10.289 1.00 85.69 570 PRO A O 1
ATOM 4453 N N . ASN A 1 571 ? -23.642 -7.970 9.801 1.00 79.56 571 ASN A N 1
ATOM 4454 C CA . ASN A 1 571 ? -24.831 -8.805 9.974 1.00 79.56 571 ASN A CA 1
ATOM 4455 C C . ASN A 1 571 ? -25.234 -8.903 11.457 1.00 79.56 571 ASN A C 1
ATOM 4457 O O . ASN A 1 571 ? -24.483 -9.429 12.281 1.00 79.56 571 ASN A O 1
ATOM 4461 N N . ALA A 1 572 ? -26.450 -8.458 11.777 1.00 86.81 572 ALA A N 1
ATOM 4462 C CA . ALA A 1 572 ? -27.026 -8.501 13.121 1.00 86.81 572 ALA A CA 1
ATOM 4463 C C . ALA A 1 572 ? -27.096 -9.913 13.734 1.00 86.81 572 ALA A C 1
ATOM 4465 O O . ALA A 1 572 ? -27.061 -10.034 14.957 1.00 86.81 572 ALA A O 1
ATOM 4466 N N . ASP A 1 573 ? -27.142 -10.961 12.908 1.00 81.19 573 ASP A N 1
ATOM 4467 C CA . ASP A 1 573 ? -27.193 -12.357 13.360 1.00 81.19 573 ASP A CA 1
ATOM 4468 C C . ASP A 1 573 ? -25.817 -12.913 13.768 1.00 81.19 573 ASP A C 1
ATOM 4470 O O . ASP A 1 573 ? -25.732 -13.956 14.416 1.00 81.19 573 ASP A O 1
ATOM 4474 N N . ASN A 1 574 ? -24.729 -12.223 13.412 1.00 82.50 574 ASN A N 1
ATOM 4475 C CA . ASN A 1 574 ? -23.364 -12.600 13.773 1.00 82.50 574 ASN A CA 1
ATOM 4476 C C . ASN A 1 574 ? -22.585 -11.397 14.333 1.00 82.50 574 ASN A C 1
ATOM 4478 O O . ASN A 1 574 ? -21.661 -10.916 13.677 1.00 82.50 574 ASN A O 1
ATOM 4482 N N . PRO A 1 575 ? -22.951 -10.870 15.515 1.00 87.88 575 PRO A N 1
ATOM 4483 C CA . PRO A 1 575 ? -22.273 -9.727 16.113 1.00 87.88 575 PRO A CA 1
ATOM 4484 C C . PRO A 1 575 ? -20.930 -10.118 16.751 1.00 87.88 575 PRO A C 1
ATOM 4486 O O . PRO A 1 575 ? -20.592 -11.295 16.922 1.00 87.88 575 PRO A O 1
ATOM 4489 N N . HIS A 1 576 ? -20.156 -9.115 17.161 1.00 84.06 576 HIS A N 1
ATOM 4490 C CA . HIS A 1 576 ? -19.128 -9.304 18.189 1.00 84.06 576 HIS A CA 1
ATOM 4491 C C . HIS A 1 576 ? -19.825 -9.626 19.512 1.00 84.06 576 HIS A C 1
ATOM 4493 O O . HIS A 1 576 ? -20.873 -9.049 19.791 1.00 84.06 576 HIS A O 1
ATOM 4499 N N . SER A 1 577 ? -19.283 -10.545 20.312 1.00 86.62 577 SER A N 1
ATOM 4500 C CA . SER A 1 577 ? -19.874 -10.962 21.592 1.00 86.62 577 SER A CA 1
ATOM 4501 C C . SER A 1 577 ? -18.784 -11.110 22.640 1.00 86.62 577 SER A C 1
ATOM 4503 O O . SER A 1 577 ? -17.798 -11.817 22.429 1.00 86.62 577 SER A O 1
ATOM 4505 N N . LEU A 1 578 ? -18.969 -10.415 23.757 1.00 86.19 578 LEU A N 1
ATOM 4506 C CA . LEU A 1 578 ? -18.043 -10.379 24.877 1.00 86.19 578 LEU A CA 1
ATOM 4507 C C . LEU A 1 578 ? -18.811 -10.564 26.178 1.00 86.19 578 LEU A C 1
ATOM 4509 O O . LEU A 1 578 ? -19.951 -10.119 26.306 1.00 86.19 578 LEU A O 1
ATOM 4513 N N . TYR A 1 579 ? -18.159 -11.187 27.152 1.00 82.19 579 TYR A N 1
ATOM 4514 C CA . TYR A 1 579 ? -18.732 -11.418 28.468 1.00 82.19 579 TYR A CA 1
ATOM 4515 C C . TYR A 1 579 ? -17.964 -10.633 29.517 1.00 82.19 579 TYR A C 1
ATOM 4517 O O . TYR A 1 579 ? -16.736 -10.597 29.479 1.00 82.19 579 TYR A O 1
ATOM 4525 N N . HIS A 1 580 ? -18.701 -10.057 30.461 1.00 85.88 580 HIS A N 1
ATOM 4526 C CA . HIS A 1 580 ? -18.150 -9.354 31.615 1.00 85.88 580 HIS A CA 1
ATOM 4527 C C . HIS A 1 580 ? -18.968 -9.666 32.860 1.00 85.88 580 HIS A C 1
ATOM 4529 O O . HIS A 1 580 ? -20.175 -9.891 32.757 1.00 85.88 580 HIS A O 1
ATOM 4535 N N . LEU A 1 581 ? -18.324 -9.708 34.022 1.00 86.62 581 LEU A N 1
ATOM 4536 C CA . LEU A 1 581 ? -18.984 -9.952 35.302 1.00 86.62 581 LEU A CA 1
ATOM 4537 C C . LEU A 1 581 ? -19.146 -8.630 36.039 1.00 86.62 581 LEU A C 1
ATOM 4539 O O . LEU A 1 581 ? -18.153 -8.023 36.420 1.00 86.62 581 LEU A O 1
ATOM 4543 N N . TYR A 1 582 ? -20.385 -8.242 36.332 1.00 86.50 582 TYR A N 1
ATOM 4544 C CA . TYR A 1 582 ? -20.626 -7.151 37.269 1.00 86.50 582 TYR A CA 1
ATOM 4545 C C . TYR A 1 582 ? -20.972 -7.683 38.654 1.00 86.50 582 TYR A C 1
ATOM 4547 O O . TYR A 1 582 ? -21.718 -8.653 38.795 1.00 86.50 582 TYR A O 1
ATOM 4555 N N . SER A 1 583 ? -20.445 -7.005 39.672 1.00 90.06 583 SER A N 1
ATOM 4556 C CA . SER A 1 583 ? -20.697 -7.259 41.089 1.00 90.06 583 SER A CA 1
ATOM 4557 C C . SER A 1 583 ? -21.038 -5.945 41.780 1.00 90.06 583 SER A C 1
ATOM 4559 O O . SER A 1 583 ? -20.282 -4.978 41.684 1.00 90.06 583 SER A O 1
ATOM 4561 N N . TYR A 1 584 ? -22.160 -5.901 42.504 1.00 89.62 584 TYR A N 1
ATOM 4562 C CA . TYR A 1 584 ? -22.578 -4.690 43.223 1.00 89.62 584 TYR A CA 1
ATOM 4563 C C . TYR A 1 584 ? -21.492 -4.194 44.187 1.00 89.62 584 TYR A C 1
ATOM 4565 O O . TYR A 1 584 ? -21.194 -3.001 44.240 1.00 89.62 584 TYR A O 1
ATOM 4573 N N . TRP A 1 585 ? -20.883 -5.109 44.944 1.00 89.19 585 TRP A N 1
ATOM 4574 C CA . TRP A 1 585 ? -19.877 -4.764 45.948 1.00 89.19 585 TRP A CA 1
ATOM 4575 C C . TRP A 1 585 ? -18.578 -4.263 45.323 1.00 89.19 585 TRP A C 1
ATOM 4577 O O . TRP A 1 585 ? -17.963 -3.347 45.867 1.00 89.19 585 TRP A O 1
ATOM 4587 N N . ASP A 1 586 ? -18.207 -4.815 44.169 1.00 89.38 586 ASP A N 1
ATOM 4588 C CA . ASP A 1 586 ? -17.051 -4.355 43.403 1.00 89.38 586 ASP A CA 1
ATOM 4589 C C . ASP A 1 586 ? -17.285 -2.941 42.852 1.00 89.38 586 ASP A C 1
ATOM 4591 O O . ASP A 1 586 ? -16.496 -2.032 43.102 1.00 89.38 586 ASP A O 1
ATOM 4595 N N . LEU A 1 587 ? -18.441 -2.697 42.226 1.00 90.19 587 LEU A N 1
ATOM 4596 C CA . LEU A 1 587 ? -18.814 -1.367 41.739 1.00 90.19 587 LEU A CA 1
ATOM 4597 C C . LEU A 1 587 ? -18.889 -0.334 42.871 1.00 90.19 587 LEU A C 1
ATOM 4599 O O . LEU A 1 587 ? -18.384 0.781 42.742 1.00 90.19 587 LEU A O 1
ATOM 4603 N N . LYS A 1 588 ? -19.465 -0.704 44.019 1.00 89.56 588 LYS A N 1
ATOM 4604 C CA . LYS A 1 588 ? -19.532 0.165 45.201 1.00 89.56 588 LYS A CA 1
ATOM 4605 C C . LYS A 1 588 ? -18.141 0.529 45.721 1.00 89.56 588 LYS A C 1
ATOM 4607 O O . LYS A 1 588 ? -17.931 1.680 46.103 1.00 89.56 588 LYS A O 1
ATOM 4612 N N . ALA A 1 589 ? -17.202 -0.418 45.713 1.00 87.06 589 ALA A N 1
ATOM 4613 C CA . ALA A 1 589 ? -15.805 -0.172 46.063 1.00 87.06 589 ALA A CA 1
ATOM 4614 C C . ALA A 1 589 ? -15.102 0.722 45.023 1.00 87.06 589 ALA A C 1
ATOM 4616 O O . ALA A 1 589 ? -14.440 1.693 45.385 1.00 87.06 589 ALA A O 1
ATOM 4617 N N . LYS A 1 590 ? -15.311 0.473 43.727 1.00 85.94 590 LYS A N 1
ATOM 4618 C CA . LYS A 1 590 ? -14.760 1.293 42.634 1.00 85.94 590 LYS A CA 1
ATOM 4619 C C . LYS A 1 590 ? -15.313 2.721 42.625 1.00 85.94 590 LYS A C 1
ATOM 4621 O O . LYS A 1 590 ? -14.609 3.652 42.245 1.00 85.94 590 LYS A O 1
ATOM 4626 N N . ARG A 1 591 ? -16.541 2.935 43.106 1.00 86.38 591 ARG A N 1
ATOM 4627 C CA . ARG A 1 591 ? -17.173 4.261 43.229 1.00 86.38 591 ARG A CA 1
ATOM 4628 C C . ARG A 1 591 ? -16.546 5.147 44.311 1.00 86.38 591 ARG A C 1
ATOM 4630 O O . ARG A 1 591 ? -16.625 6.366 44.197 1.00 86.38 591 ARG A O 1
ATOM 4637 N N . VAL A 1 592 ? -15.942 4.581 45.360 1.00 79.44 592 VAL A N 1
ATOM 4638 C CA . VAL A 1 592 ? -15.354 5.370 46.469 1.00 79.44 592 VAL A CA 1
ATOM 4639 C C . VAL A 1 592 ? -13.905 5.797 46.231 1.00 79.44 592 VAL A C 1
ATOM 4641 O O . VAL A 1 592 ? -13.345 6.515 47.053 1.00 79.44 592 VAL A O 1
ATOM 4644 N N . VAL A 1 593 ? -13.307 5.411 45.103 1.00 71.94 593 VAL A N 1
ATOM 4645 C CA . VAL A 1 593 ? -11.955 5.819 44.707 1.00 71.94 593 VAL A CA 1
ATOM 4646 C C . VAL A 1 593 ? -12.038 6.599 43.397 1.00 71.94 593 VAL A C 1
ATOM 4648 O O . VAL A 1 593 ? -12.756 6.204 42.477 1.00 71.94 593 VAL A O 1
ATOM 4651 N N . ASN A 1 594 ? -11.309 7.711 43.278 1.00 67.69 594 ASN A N 1
ATOM 4652 C CA . ASN A 1 594 ? -11.157 8.373 41.985 1.00 67.69 594 ASN A CA 1
ATOM 4653 C C . ASN A 1 594 ? -10.200 7.563 41.107 1.00 67.69 594 ASN A C 1
ATOM 4655 O O . ASN A 1 594 ? -8.991 7.760 41.158 1.00 67.69 594 ASN A O 1
ATOM 4659 N N . GLN A 1 595 ? -10.747 6.631 40.336 1.00 63.09 595 GLN A N 1
ATOM 4660 C CA . GLN A 1 595 ? -9.982 5.793 39.409 1.00 63.09 595 GLN A CA 1
ATOM 4661 C C . GLN A 1 595 ? -9.883 6.406 38.005 1.00 63.09 595 GLN A C 1
ATOM 4663 O O . GLN A 1 595 ? -9.467 5.738 37.061 1.00 63.09 595 GLN A O 1
ATOM 4668 N N . ALA A 1 596 ? -10.293 7.665 37.833 1.00 56.94 596 ALA A N 1
ATOM 4669 C CA . ALA A 1 596 ? -10.216 8.301 36.536 1.00 56.94 596 ALA A CA 1
ATOM 4670 C C . ALA A 1 596 ? -8.760 8.600 36.157 1.00 56.94 596 ALA A C 1
ATOM 4672 O O . ALA A 1 596 ? -8.045 9.294 36.881 1.00 56.94 596 ALA A O 1
ATOM 4673 N N . LEU A 1 597 ? -8.346 8.118 34.983 1.00 50.88 597 LEU A N 1
ATOM 4674 C CA . LEU A 1 597 ? -7.093 8.519 34.347 1.00 50.88 597 LEU A CA 1
ATOM 4675 C C . LEU A 1 597 ? -7.084 10.049 34.184 1.00 50.88 597 LEU A C 1
ATOM 4677 O O . LEU A 1 597 ? -8.083 10.625 33.746 1.00 50.88 597 LEU A O 1
ATOM 4681 N N . SER A 1 598 ? -5.975 10.681 34.579 1.00 41.69 598 SER A N 1
ATOM 4682 C CA . SER A 1 598 ? -5.677 12.122 34.604 1.00 41.69 598 SER A CA 1
ATOM 4683 C C . SER A 1 598 ? -6.680 13.016 33.851 1.00 41.69 598 SER A C 1
ATOM 4685 O O . SER A 1 598 ? -6.500 13.322 32.674 1.00 41.69 598 SER A O 1
ATOM 4687 N N . GLY A 1 599 ? -7.738 13.447 34.554 1.00 47.38 599 GLY A N 1
ATOM 4688 C CA . GLY A 1 599 ? -8.739 14.410 34.066 1.00 47.38 599 GLY A CA 1
ATOM 4689 C C . GLY A 1 599 ? -10.135 13.857 33.738 1.00 47.38 599 GLY A C 1
ATOM 4690 O O . GLY A 1 599 ? -11.021 14.649 33.422 1.00 47.38 599 GLY A O 1
ATOM 4691 N N . GLY A 1 600 ? -10.366 12.541 33.820 1.00 55.16 600 GLY A N 1
ATOM 4692 C CA . GLY A 1 600 ? -11.704 11.947 33.674 1.00 55.16 600 GLY A CA 1
ATOM 4693 C C . GLY A 1 600 ? -12.571 12.033 34.942 1.00 55.16 600 GLY A C 1
ATOM 4694 O O . GLY A 1 600 ? -12.076 12.291 36.038 1.00 55.16 600 GLY A O 1
ATOM 4695 N N . ALA A 1 601 ? -13.873 11.773 34.810 1.00 61.03 601 ALA A N 1
ATOM 4696 C CA . ALA A 1 601 ? -14.757 11.487 35.943 1.00 61.03 601 ALA A CA 1
ATOM 4697 C C . ALA A 1 601 ? -14.912 9.966 36.104 1.00 61.03 601 ALA A C 1
ATOM 4699 O O . ALA A 1 601 ? -14.956 9.249 35.107 1.00 61.03 601 ALA A O 1
ATOM 4700 N N . ASN A 1 602 ? -15.018 9.474 37.344 1.00 74.19 602 ASN A N 1
ATOM 4701 C CA . ASN A 1 602 ? -15.364 8.073 37.611 1.00 74.19 602 ASN A CA 1
ATOM 4702 C C . ASN A 1 602 ? -16.722 7.750 36.950 1.00 74.19 602 ASN A C 1
ATOM 4704 O O . ASN A 1 602 ? -17.692 8.486 37.160 1.00 74.19 602 ASN A O 1
ATOM 4708 N N . SER A 1 603 ? -16.773 6.686 36.144 1.00 84.50 603 SER A N 1
ATOM 4709 C CA . SER A 1 603 ? -17.955 6.264 35.378 1.00 84.50 603 SER A CA 1
ATOM 4710 C C . SER A 1 603 ? -18.883 5.311 36.138 1.00 84.50 603 SER A C 1
ATOM 4712 O O . SER A 1 603 ? -19.909 4.903 35.594 1.00 84.50 603 SER A O 1
ATOM 4714 N N . VAL A 1 604 ? -18.547 4.974 37.388 1.00 91.38 604 VAL A N 1
ATOM 4715 C CA . VAL A 1 604 ? -19.398 4.187 38.284 1.00 91.38 604 VAL A CA 1
ATOM 4716 C C . VAL A 1 604 ? -20.212 5.111 39.178 1.00 91.38 604 VAL A C 1
ATOM 4718 O O . VAL A 1 604 ? -19.665 5.918 39.935 1.00 91.38 604 VAL A O 1
ATOM 4721 N N . TYR A 1 605 ? -21.530 4.945 39.141 1.00 93.69 605 TYR A N 1
ATOM 4722 C CA . TYR A 1 605 ? -22.475 5.728 39.929 1.00 93.69 605 TYR A CA 1
ATOM 4723 C C . TYR A 1 605 ? -23.204 4.798 40.887 1.00 93.69 605 TYR A C 1
ATOM 4725 O O . TYR A 1 605 ? -23.671 3.745 40.474 1.00 93.69 605 TYR A O 1
ATOM 4733 N N . CYS A 1 606 ? -23.330 5.160 42.161 1.00 94.06 606 CYS A N 1
ATOM 4734 C CA . CYS A 1 606 ? -24.073 4.346 43.123 1.00 94.06 606 CYS A CA 1
ATOM 4735 C C . CYS A 1 606 ? -24.995 5.213 43.974 1.00 94.06 606 CYS A C 1
ATOM 4737 O O . CYS A 1 606 ? -24.638 6.334 44.346 1.00 94.06 606 CYS A O 1
ATOM 4739 N N . GLY A 1 607 ? -26.162 4.671 44.314 1.00 93.75 607 GLY A N 1
ATOM 4740 C CA . GLY A 1 607 ? -27.191 5.337 45.106 1.00 93.75 607 GLY A CA 1
ATOM 4741 C C . GLY A 1 607 ? -27.808 4.401 46.142 1.00 93.75 607 GLY A C 1
ATOM 4742 O O . GLY A 1 607 ? -27.836 3.176 45.984 1.00 93.75 607 GLY A O 1
ATOM 4743 N N . SER A 1 608 ? -28.296 4.987 47.233 1.00 93.19 608 SER A N 1
ATOM 4744 C CA . SER A 1 608 ? -29.166 4.278 48.177 1.00 93.19 608 SER A CA 1
ATOM 4745 C C . SER A 1 608 ? -30.544 4.050 47.548 1.00 93.19 608 SER A C 1
ATOM 4747 O O . SER A 1 608 ? -30.912 4.735 46.598 1.00 93.19 608 SER A O 1
ATOM 4749 N N . ALA A 1 609 ? -31.323 3.117 48.095 1.00 92.88 609 ALA A N 1
ATOM 4750 C CA . ALA A 1 609 ? -32.672 2.832 47.609 1.00 92.88 609 ALA A CA 1
ATOM 4751 C C . ALA A 1 609 ? -33.533 4.109 47.510 1.00 92.88 609 ALA A C 1
ATOM 4753 O O . ALA A 1 609 ? -33.621 4.866 48.478 1.00 92.88 609 ALA A O 1
ATOM 4754 N N . GLY A 1 610 ? -34.143 4.343 46.345 1.00 90.81 610 GLY A N 1
ATOM 4755 C CA . GLY A 1 610 ? -34.994 5.507 46.071 1.00 90.81 610 GLY A CA 1
ATOM 4756 C C . GLY A 1 610 ? -34.260 6.840 45.893 1.00 90.81 610 GLY A C 1
ATOM 4757 O O . GLY A 1 610 ? -34.923 7.862 45.756 1.00 90.81 610 GLY A O 1
ATOM 4758 N N . ASN A 1 611 ? -32.924 6.847 45.913 1.00 93.06 611 ASN A N 1
ATOM 4759 C CA . ASN A 1 611 ? -32.112 8.041 45.703 1.00 93.06 611 ASN A CA 1
ATOM 4760 C C . ASN A 1 611 ? -31.328 7.947 44.392 1.00 93.06 611 ASN A C 1
ATOM 4762 O O . ASN A 1 611 ? -31.034 6.854 43.900 1.00 93.06 611 ASN A O 1
ATOM 4766 N N . ASN A 1 612 ? -30.923 9.106 43.886 1.00 93.50 612 ASN A N 1
ATOM 4767 C CA . ASN A 1 612 ? -30.111 9.213 42.688 1.00 93.50 612 ASN A CA 1
ATOM 4768 C C . ASN A 1 612 ? -28.742 8.524 42.837 1.00 93.50 612 ASN A C 1
ATOM 4770 O O . ASN A 1 612 ? -28.091 8.606 43.890 1.00 93.50 612 ASN A O 1
ATOM 4774 N N . ALA A 1 613 ? -28.298 7.847 41.779 1.00 93.19 613 ALA A N 1
ATOM 4775 C CA . ALA A 1 613 ? -26.965 7.276 41.702 1.00 93.19 613 ALA A CA 1
ATOM 4776 C C . ALA A 1 613 ? -25.924 8.348 41.340 1.00 93.19 613 ALA A C 1
ATOM 4778 O O . ALA A 1 613 ? -25.936 8.903 40.242 1.00 93.19 613 ALA A O 1
ATOM 4779 N N . VAL A 1 614 ? -24.963 8.579 42.239 1.00 92.12 614 VAL A N 1
ATOM 4780 C CA . VAL A 1 614 ? -23.903 9.584 42.046 1.00 92.12 614 VAL A CA 1
ATOM 4781 C C . VAL A 1 614 ? -22.518 8.940 42.014 1.00 92.12 614 VAL A C 1
ATOM 4783 O O . VAL A 1 614 ? -22.256 7.955 42.722 1.00 92.12 614 VAL A O 1
ATOM 4786 N N . ASN A 1 615 ? -21.611 9.501 41.216 1.00 90.31 615 ASN A N 1
ATOM 4787 C CA . ASN A 1 615 ? -20.227 9.026 41.141 1.00 90.31 615 ASN A CA 1
ATOM 4788 C C . ASN A 1 615 ? -19.362 9.545 42.304 1.00 90.31 615 ASN A C 1
ATOM 4790 O O . ASN A 1 615 ? -19.850 10.213 43.219 1.00 90.31 615 ASN A O 1
ATOM 4794 N N . TYR A 1 616 ? -18.062 9.235 42.263 1.00 85.69 616 TYR A N 1
ATOM 4795 C CA . TYR A 1 616 ? -17.074 9.699 43.245 1.00 85.69 616 TYR A CA 1
ATOM 4796 C C . TYR A 1 616 ? -17.101 11.223 43.459 1.00 85.69 616 TYR A C 1
ATOM 4798 O O . TYR A 1 616 ? -17.038 11.696 44.591 1.00 85.69 616 TYR A O 1
ATOM 4806 N N . SER A 1 617 ? -17.233 11.993 42.376 1.00 86.06 617 SER A N 1
ATOM 4807 C CA . SER A 1 617 ? -17.228 13.461 42.401 1.00 86.06 617 SER A CA 1
ATOM 4808 C C . SER A 1 617 ? -18.577 14.069 42.809 1.00 86.06 617 SER A C 1
ATOM 4810 O O . SER A 1 617 ? -18.731 15.287 42.757 1.00 86.06 617 SER A O 1
ATOM 4812 N N . GLY A 1 618 ? -19.564 13.244 43.179 1.00 86.38 618 GLY A N 1
ATOM 4813 C CA . GLY A 1 618 ? -20.919 13.685 43.512 1.00 86.38 618 GLY A CA 1
ATOM 4814 C C . GLY A 1 618 ? -21.747 14.123 42.302 1.00 86.38 618 GLY A C 1
ATOM 4815 O O . GLY A 1 618 ? -22.771 14.776 42.480 1.00 86.38 618 GLY A O 1
ATOM 4816 N N . ILE A 1 619 ? -21.316 13.784 41.083 1.00 87.94 619 ILE A N 1
ATOM 4817 C CA . ILE A 1 619 ? -22.062 14.080 39.858 1.00 87.94 619 ILE A CA 1
ATOM 4818 C C . ILE A 1 619 ? -23.219 13.088 39.739 1.00 87.94 619 ILE A C 1
ATOM 4820 O O . ILE A 1 619 ? -23.026 11.875 39.851 1.00 87.94 619 ILE A O 1
ATOM 4824 N N . ASP A 1 620 ? -24.401 13.644 39.505 1.00 88.50 620 ASP A N 1
ATOM 4825 C CA . ASP A 1 620 ? -25.670 12.952 39.308 1.00 88.50 620 ASP A CA 1
ATOM 4826 C C . ASP A 1 620 ? -25.710 12.246 37.938 1.00 88.50 620 ASP A C 1
ATOM 4828 O O . ASP A 1 620 ? -25.286 12.810 36.925 1.00 88.50 620 ASP A O 1
ATOM 4832 N N . SER A 1 621 ? -26.176 10.995 37.913 1.00 88.81 621 SER A N 1
ATOM 4833 C CA . SER A 1 621 ? -26.302 10.194 36.682 1.00 88.81 621 SER A CA 1
ATOM 4834 C C . SER A 1 621 ? -27.610 10.420 35.914 1.00 88.81 621 SER A C 1
ATOM 4836 O O . SER A 1 621 ? -27.739 9.986 34.769 1.00 88.81 621 SER A O 1
ATOM 4838 N N . GLY A 1 622 ? -28.590 11.061 36.547 1.00 89.75 622 GLY A N 1
ATOM 4839 C CA . GLY A 1 622 ? -29.977 11.174 36.109 1.00 89.75 622 GLY A CA 1
ATOM 4840 C C . GLY A 1 622 ? -30.816 9.920 36.372 1.00 89.75 622 GLY A C 1
ATOM 4841 O O . GLY A 1 622 ? -31.950 9.859 35.903 1.00 89.75 622 GLY A O 1
ATOM 4842 N N . TYR A 1 623 ? -30.274 8.921 37.077 1.00 91.62 623 TYR A N 1
ATOM 4843 C CA . TYR A 1 623 ? -30.939 7.647 37.339 1.00 91.62 623 TYR A CA 1
ATOM 4844 C C . TYR A 1 623 ? -31.187 7.448 38.838 1.00 91.62 623 TYR A C 1
ATOM 4846 O O . TYR A 1 623 ? -30.255 7.435 39.649 1.00 91.62 623 TYR A O 1
ATOM 4854 N N . ASP A 1 624 ? -32.449 7.221 39.199 1.00 93.50 624 ASP A N 1
ATOM 4855 C CA . ASP A 1 624 ? -32.852 6.923 40.571 1.00 93.50 624 ASP A CA 1
ATOM 4856 C C . ASP A 1 624 ? -32.803 5.420 40.841 1.00 93.50 624 ASP A C 1
ATOM 4858 O O . ASP A 1 624 ? -33.418 4.611 40.139 1.00 93.50 624 ASP A O 1
ATOM 4862 N N . CYS A 1 625 ? -32.092 5.025 41.900 1.00 92.62 625 CYS A N 1
ATOM 4863 C CA . CYS A 1 625 ? -32.076 3.631 42.311 1.00 92.62 625 CYS A CA 1
ATOM 4864 C C . CYS A 1 625 ? -33.483 3.167 42.724 1.00 92.62 625 CYS A C 1
ATOM 4866 O O . CYS A 1 625 ? -34.228 3.925 43.354 1.00 92.62 625 CYS A O 1
ATOM 4868 N N . PRO A 1 626 ? -33.842 1.897 42.461 1.00 90.81 626 PRO A N 1
ATOM 4869 C CA . PRO A 1 626 ? -35.136 1.349 42.852 1.00 90.81 626 PRO A CA 1
ATOM 4870 C C . PRO A 1 626 ? -35.435 1.584 44.337 1.00 90.81 626 PRO A C 1
ATOM 4872 O O . PRO A 1 626 ? -34.573 1.389 45.195 1.00 90.81 626 PRO A O 1
ATOM 4875 N N . ALA A 1 627 ? -36.680 1.932 44.671 1.00 89.25 627 ALA A N 1
ATOM 4876 C CA . ALA A 1 627 ? -37.088 2.208 46.056 1.00 89.25 627 ALA A CA 1
ATOM 4877 C C . ALA A 1 627 ? -36.852 1.028 47.023 1.00 89.25 627 ALA A C 1
ATOM 4879 O O . ALA A 1 627 ? -36.779 1.218 48.234 1.00 89.25 627 ALA A O 1
ATOM 4880 N N . ALA A 1 628 ? -36.727 -0.192 46.494 1.00 87.69 628 ALA A N 1
ATOM 4881 C CA . ALA A 1 628 ? -36.539 -1.412 47.269 1.00 87.69 628 ALA A CA 1
ATOM 4882 C C . ALA A 1 628 ? -35.064 -1.798 47.511 1.00 87.69 628 ALA A C 1
ATOM 4884 O O . ALA A 1 628 ? -34.805 -2.657 48.357 1.00 87.69 628 ALA A O 1
ATOM 4885 N N . SER A 1 629 ? -34.097 -1.220 46.787 1.00 90.94 629 SER A N 1
ATOM 4886 C CA . SER A 1 629 ? -32.694 -1.659 46.849 1.00 90.94 629 SER A CA 1
ATOM 4887 C C . SER A 1 629 ? -31.709 -0.564 46.453 1.00 90.94 629 SER A C 1
ATOM 4889 O O . SER A 1 629 ? -31.923 0.137 45.465 1.00 90.94 629 SER A O 1
ATOM 4891 N N . ALA A 1 630 ? -30.579 -0.483 47.158 1.00 93.19 630 ALA A N 1
ATOM 4892 C CA . ALA A 1 630 ? -29.438 0.283 46.673 1.00 93.19 630 ALA A CA 1
ATOM 4893 C C . ALA A 1 630 ? -28.935 -0.297 45.342 1.00 93.19 630 ALA A C 1
ATOM 4895 O O . ALA A 1 630 ? -29.046 -1.503 45.092 1.00 93.19 630 ALA A O 1
ATOM 4896 N N . CYS A 1 631 ? -28.384 0.564 44.491 1.00 94.50 631 CYS A N 1
ATOM 4897 C CA . CYS A 1 631 ? -27.909 0.171 43.173 1.00 94.50 631 CYS A CA 1
ATOM 4898 C C . CYS A 1 631 ? -26.589 0.855 42.822 1.00 94.50 631 CYS A C 1
ATOM 4900 O O . CYS A 1 631 ? -26.266 1.926 43.341 1.00 94.50 631 CYS A O 1
ATOM 4902 N N . CYS A 1 632 ? -25.826 0.207 41.952 1.00 94.50 632 CYS A N 1
ATOM 4903 C CA . CYS A 1 632 ? -24.731 0.818 41.221 1.00 94.50 632 CYS A CA 1
ATOM 4904 C C . CYS A 1 632 ? -25.018 0.680 39.732 1.00 94.50 632 CYS A C 1
ATOM 4906 O O . CYS A 1 632 ? -25.483 -0.369 39.290 1.00 94.50 632 CYS A O 1
ATOM 4908 N N . ILE A 1 633 ? -24.753 1.732 38.971 1.00 94.12 633 ILE A N 1
ATOM 4909 C CA . ILE A 1 633 ? -24.989 1.775 37.540 1.00 94.12 633 ILE A CA 1
ATOM 4910 C C . ILE A 1 633 ? -23.709 2.112 36.790 1.00 94.12 633 ILE A C 1
ATOM 4912 O O . ILE A 1 633 ? -22.874 2.898 37.250 1.00 94.12 633 ILE A O 1
ATOM 4916 N N . VAL A 1 634 ? -23.585 1.498 35.622 1.00 93.94 634 VAL A N 1
ATOM 4917 C CA . VAL A 1 634 ? -22.471 1.679 34.694 1.00 93.94 634 VAL A CA 1
ATOM 4918 C C . VAL A 1 634 ? -22.990 1.686 33.268 1.00 93.94 634 VAL A C 1
ATOM 4920 O O . VAL A 1 634 ? -24.061 1.145 32.972 1.00 93.94 634 VAL A O 1
ATOM 4923 N N . LYS A 1 635 ? -22.223 2.307 32.375 1.00 92.56 635 LYS A N 1
ATOM 4924 C CA . LYS A 1 635 ? -22.573 2.422 30.963 1.00 92.56 635 LYS A CA 1
ATOM 4925 C C . LYS A 1 635 ? -21.414 1.932 30.103 1.00 92.56 635 LYS A C 1
ATOM 4927 O O . LYS A 1 635 ? -20.441 2.669 29.934 1.00 92.56 635 LYS A O 1
ATOM 4932 N N . PRO A 1 636 ? -21.477 0.695 29.584 1.00 93.50 636 PRO A N 1
ATOM 4933 C CA . PRO A 1 636 ? -20.423 0.201 28.724 1.00 93.50 636 PRO A CA 1
ATOM 4934 C C . PRO A 1 636 ? -20.458 0.912 27.371 1.00 93.50 636 PRO A C 1
ATOM 4936 O O . PRO A 1 636 ? -21.505 1.366 26.897 1.00 93.50 636 PRO A O 1
ATOM 4939 N N . SER A 1 637 ? -19.305 0.986 26.725 1.00 93.19 637 SER A N 1
ATOM 4940 C CA . SER A 1 637 ? -19.134 1.662 25.448 1.00 93.19 637 SER A CA 1
ATOM 4941 C C . SER A 1 637 ? -18.067 0.970 24.605 1.00 93.19 637 SER A C 1
ATOM 4943 O O . SER A 1 637 ? -17.150 0.334 25.123 1.00 93.19 637 SER A O 1
ATOM 4945 N N . ALA A 1 638 ? -18.199 1.048 23.283 1.00 93.31 638 ALA A N 1
ATOM 4946 C CA . ALA A 1 638 ? -17.338 0.333 22.346 1.00 93.31 638 ALA A CA 1
ATOM 4947 C C . ALA A 1 638 ? -16.617 1.289 21.393 1.00 93.31 638 ALA A C 1
ATOM 4949 O O . ALA A 1 638 ? -17.139 2.335 21.011 1.00 93.31 638 ALA A O 1
ATOM 4950 N N . LYS A 1 639 ? -15.414 0.912 20.978 1.00 93.06 639 LYS A N 1
ATOM 4951 C CA . LYS A 1 639 ? -14.606 1.628 19.996 1.00 93.06 639 LYS A CA 1
ATOM 4952 C C . LYS A 1 639 ? -13.978 0.635 19.038 1.00 93.06 639 LYS A C 1
ATOM 4954 O O . LYS A 1 639 ? -13.503 -0.410 19.464 1.00 93.06 639 LYS A O 1
ATOM 4959 N N . ILE A 1 640 ? -13.949 0.963 17.756 1.00 93.19 640 ILE A N 1
ATOM 4960 C CA . ILE A 1 640 ? -13.366 0.110 16.717 1.00 93.19 640 ILE A CA 1
ATOM 4961 C C . ILE A 1 640 ? -12.378 0.906 15.875 1.00 93.19 640 ILE A C 1
ATOM 4963 O O . ILE A 1 640 ? -12.503 2.128 15.783 1.00 93.19 640 ILE A O 1
ATOM 4967 N N . LYS A 1 641 ? -11.396 0.217 15.289 1.00 92.44 641 LYS A N 1
ATOM 4968 C CA . LYS A 1 641 ? -10.371 0.801 14.420 1.00 92.44 641 LYS A CA 1
ATOM 4969 C C . LYS A 1 641 ? -10.120 -0.083 13.206 1.00 92.44 641 LYS A C 1
ATOM 4971 O O . LYS A 1 641 ? -9.924 -1.291 13.348 1.00 92.44 641 LYS A O 1
ATOM 4976 N N . ASP A 1 642 ? -10.080 0.533 12.036 1.00 93.62 642 ASP A N 1
ATOM 4977 C CA . ASP A 1 642 ? -9.788 -0.139 10.771 1.00 93.62 642 ASP A CA 1
ATOM 4978 C C . ASP A 1 642 ? -8.283 -0.220 10.461 1.00 93.62 642 ASP A C 1
ATOM 4980 O O . ASP A 1 642 ? -7.441 0.311 11.198 1.00 93.62 642 ASP A O 1
ATOM 4984 N N . ASN A 1 643 ? -7.929 -0.877 9.354 1.00 90.56 643 ASN A N 1
ATOM 4985 C CA . ASN A 1 643 ? -6.537 -1.052 8.965 1.00 90.56 643 ASN A CA 1
ATOM 4986 C C . ASN A 1 643 ? -5.835 0.275 8.673 1.00 90.56 643 ASN A C 1
ATOM 4988 O O . ASN A 1 643 ? -4.659 0.419 8.997 1.00 90.56 643 ASN A O 1
ATOM 4992 N N . TRP A 1 644 ? -6.520 1.276 8.129 1.00 92.69 644 TRP A N 1
ATOM 4993 C CA . TRP A 1 644 ? -5.919 2.591 7.875 1.00 92.69 644 TRP A CA 1
ATOM 4994 C C . TRP A 1 644 ? -5.764 3.423 9.148 1.00 92.69 644 TRP A C 1
ATOM 4996 O O . TRP A 1 644 ? -5.095 4.451 9.159 1.00 92.69 644 TRP A O 1
ATOM 5006 N N . GLY A 1 645 ? -6.319 2.941 10.251 1.00 91.56 645 GLY A N 1
ATOM 5007 C CA . GLY A 1 645 ? -6.190 3.510 11.569 1.00 91.56 645 GLY A CA 1
ATOM 5008 C C . GLY A 1 645 ? -7.262 4.530 11.922 1.00 91.56 645 GLY A C 1
ATOM 5009 O O . GLY A 1 645 ? -7.107 5.205 12.943 1.00 91.56 645 GLY A O 1
ATOM 5010 N N . TRP A 1 646 ? -8.335 4.611 11.135 1.00 94.00 646 TRP A N 1
ATOM 5011 C CA . TRP A 1 646 ? -9.517 5.392 11.465 1.00 94.00 646 TRP A CA 1
ATOM 5012 C C . TRP A 1 646 ? -10.348 4.674 12.525 1.00 94.00 646 TRP A C 1
ATOM 5014 O O . TRP A 1 646 ? -10.536 3.459 12.472 1.00 94.00 646 TRP A O 1
ATOM 5024 N N . CYS A 1 647 ? -10.834 5.433 13.504 1.00 95.44 647 CYS A N 1
ATOM 5025 C CA . CYS A 1 647 ? -11.756 4.953 14.529 1.00 95.44 647 CYS A CA 1
ATOM 5026 C C . CYS A 1 647 ? -13.161 5.500 14.304 1.00 95.44 647 CYS A C 1
ATOM 5028 O O . CYS A 1 647 ? -13.332 6.501 13.619 1.00 95.44 647 CYS A O 1
ATOM 5030 N N . ASN A 1 648 ? -14.171 4.901 14.935 1.00 95.12 648 ASN A N 1
ATOM 5031 C CA . ASN A 1 648 ? -15.572 5.325 14.791 1.00 95.12 648 ASN A CA 1
ATOM 5032 C C . ASN A 1 648 ? -15.862 6.769 15.250 1.00 95.12 648 ASN A C 1
ATOM 5034 O O . ASN A 1 648 ? -16.952 7.280 15.013 1.00 95.12 648 ASN A O 1
ATOM 5038 N N . ASN A 1 649 ? -14.909 7.417 15.922 1.00 93.56 649 ASN A N 1
ATOM 5039 C CA . ASN A 1 649 ? -14.947 8.815 16.350 1.00 93.56 649 ASN A CA 1
ATOM 5040 C C . ASN A 1 649 ? -13.878 9.686 15.663 1.00 93.56 649 ASN A C 1
ATOM 5042 O O . ASN A 1 649 ? -13.492 10.725 16.200 1.00 93.56 649 ASN A O 1
ATOM 5046 N N . GLY A 1 650 ? -13.331 9.221 14.539 1.00 93.00 650 GLY A N 1
ATOM 5047 C CA . GLY A 1 650 ? -12.298 9.927 13.794 1.00 93.00 650 GLY A CA 1
ATOM 5048 C C . GLY A 1 650 ? -12.765 11.286 13.282 1.00 93.00 650 GLY A C 1
ATOM 5049 O O . GLY A 1 650 ? -13.933 11.482 12.951 1.00 93.00 650 GLY A O 1
ATOM 5050 N N . VAL A 1 651 ? -11.829 12.228 13.199 1.00 94.31 651 VAL A N 1
ATOM 5051 C CA . VAL A 1 651 ? -12.047 13.571 12.648 1.00 94.31 651 VAL A CA 1
ATOM 5052 C C . VAL A 1 651 ? -10.888 13.952 11.730 1.00 94.31 651 VAL A C 1
ATOM 5054 O O . VAL A 1 651 ? -9.833 13.317 11.756 1.00 94.31 651 VAL A O 1
ATOM 5057 N N . ASN A 1 652 ? -11.056 15.002 10.925 1.00 93.81 652 ASN A N 1
ATOM 5058 C CA . ASN A 1 652 ? -9.969 15.515 10.087 1.00 93.81 652 ASN A CA 1
ATOM 5059 C C . ASN A 1 652 ? -8.718 15.823 10.931 1.00 93.81 652 ASN A C 1
ATOM 5061 O O . ASN A 1 652 ? -8.809 16.450 11.985 1.00 93.81 652 ASN A O 1
ATOM 5065 N N . GLY A 1 653 ? -7.554 15.366 10.471 1.00 91.50 653 GLY A N 1
ATOM 5066 C CA . GLY A 1 653 ? -6.267 15.510 11.160 1.00 91.50 653 GLY A CA 1
ATOM 5067 C C . GLY A 1 653 ? -6.035 14.522 12.309 1.00 91.50 653 GLY A C 1
ATOM 5068 O O . GLY A 1 653 ? -4.887 14.304 12.689 1.00 91.50 653 GLY A O 1
ATOM 5069 N N . ALA A 1 654 ? -7.082 13.879 12.833 1.00 90.81 654 ALA A N 1
ATOM 5070 C CA . ALA A 1 654 ? -6.987 12.911 13.920 1.00 90.81 654 ALA A CA 1
ATOM 5071 C C . ALA A 1 654 ? -7.839 11.665 13.609 1.00 90.81 654 ALA A C 1
ATOM 5073 O O . ALA A 1 654 ? -8.975 11.559 14.081 1.00 90.81 654 ALA A O 1
ATOM 5074 N N . PRO A 1 655 ? -7.291 10.691 12.850 1.00 90.56 655 PRO A N 1
ATOM 5075 C CA . PRO A 1 655 ? -8.021 9.488 12.442 1.00 90.56 655 PRO A CA 1
ATOM 5076 C C . PRO A 1 655 ? -8.592 8.666 13.604 1.00 90.56 655 PRO A C 1
ATOM 5078 O O . PRO A 1 655 ? -9.656 8.063 13.488 1.00 90.56 655 PRO A O 1
ATOM 5081 N N . CYS A 1 656 ? -7.909 8.660 14.751 1.00 90.25 656 CYS A N 1
ATOM 5082 C CA . CYS A 1 656 ? -8.374 7.985 15.958 1.00 90.25 656 CYS A CA 1
ATOM 5083 C C . CYS A 1 656 ? -7.999 8.780 17.221 1.00 90.25 656 CYS A C 1
ATOM 5085 O O . CYS A 1 656 ? -6.978 8.487 17.849 1.00 90.25 656 CYS A O 1
ATOM 5087 N N . PRO A 1 657 ? -8.800 9.789 17.610 1.00 88.44 657 PRO A N 1
ATOM 5088 C CA . PRO A 1 657 ? -8.574 10.578 18.820 1.00 88.44 657 PRO A CA 1
ATOM 5089 C C . PRO A 1 657 ? -8.655 9.708 20.078 1.00 88.44 657 PRO A C 1
ATOM 5091 O O . PRO A 1 657 ? -9.346 8.685 20.079 1.00 88.44 657 PRO A O 1
ATOM 5094 N N . ALA A 1 658 ? -8.002 10.115 21.170 1.00 78.31 658 ALA A N 1
ATOM 5095 C CA . ALA A 1 658 ? -8.197 9.480 22.475 1.00 78.31 658 ALA A CA 1
ATOM 5096 C C . ALA A 1 658 ? -9.668 9.637 22.930 1.00 78.31 658 ALA A C 1
ATOM 5098 O O . ALA A 1 658 ? -10.256 10.702 22.765 1.00 78.31 658 ALA A O 1
ATOM 5099 N N . GLY A 1 659 ? -10.284 8.572 23.461 1.00 77.00 659 GLY A N 1
ATOM 5100 C CA . GLY A 1 659 ? -11.704 8.567 23.856 1.00 77.00 659 GLY A CA 1
ATOM 5101 C C . GLY A 1 659 ? -12.696 8.335 22.703 1.00 77.00 659 GLY A C 1
ATOM 5102 O O . GLY A 1 659 ? -12.361 7.653 21.733 1.00 77.00 659 GLY A O 1
ATOM 5103 N N . GLY A 1 660 ? -13.920 8.866 22.841 1.00 80.62 660 GLY A N 1
ATOM 5104 C CA . GLY A 1 660 ? -14.999 8.790 21.839 1.00 80.62 660 GLY A CA 1
ATOM 5105 C C . GLY A 1 660 ? -15.550 7.384 21.593 1.00 80.62 660 GLY A C 1
ATOM 5106 O O . GLY A 1 660 ? -15.778 6.983 20.452 1.00 80.62 660 GLY A O 1
ATOM 5107 N N . TYR A 1 661 ? -15.735 6.620 22.664 1.00 90.25 661 TYR A N 1
ATOM 5108 C CA . TYR A 1 661 ? -16.436 5.345 22.590 1.00 90.25 661 TYR A CA 1
ATOM 5109 C C . TYR A 1 661 ? -17.920 5.584 22.277 1.00 90.25 661 TYR A C 1
ATOM 5111 O O . TYR A 1 661 ? -18.493 6.605 22.652 1.00 90.25 661 TYR A O 1
ATOM 5119 N N . LYS A 1 662 ? -18.540 4.649 21.557 1.00 94.25 662 LYS A N 1
ATOM 5120 C CA . LYS A 1 662 ? -19.979 4.640 21.320 1.00 94.25 662 LYS A CA 1
ATOM 5121 C C . LYS A 1 662 ? -20.664 3.935 22.480 1.00 94.25 662 LYS A C 1
ATOM 5123 O O . LYS A 1 662 ? -20.469 2.734 22.670 1.00 94.25 662 LYS A O 1
ATOM 5128 N N . ASP A 1 663 ? -21.461 4.684 23.224 1.00 93.44 663 ASP A N 1
ATOM 5129 C CA . ASP A 1 663 ? -22.164 4.169 24.392 1.00 93.44 663 ASP A CA 1
ATOM 5130 C C . ASP A 1 663 ? -23.271 3.181 24.028 1.00 93.44 663 ASP A C 1
ATOM 5132 O O . ASP A 1 663 ? -23.964 3.316 23.012 1.00 93.44 663 ASP A O 1
ATOM 5136 N N . PHE A 1 664 ? -23.481 2.221 24.923 1.00 94.75 664 PHE A N 1
ATOM 5137 C CA . PHE A 1 664 ? -24.729 1.482 25.010 1.00 94.75 664 PHE A CA 1
ATOM 5138 C C . PHE A 1 664 ? -25.910 2.432 25.291 1.00 94.75 664 PHE A C 1
ATOM 5140 O O . PHE A 1 664 ? -25.757 3.448 25.962 1.00 94.75 664 PHE A O 1
ATOM 5147 N N . GLY A 1 665 ? -27.097 2.125 24.762 1.00 90.19 665 GLY A N 1
ATOM 5148 C CA . GLY A 1 665 ? -28.259 3.016 24.856 1.00 90.19 665 GLY A CA 1
ATOM 5149 C C . GLY A 1 665 ? -28.800 3.206 26.277 1.00 90.19 665 GLY A C 1
ATOM 5150 O O . GLY A 1 665 ? -29.265 4.299 26.594 1.00 90.19 665 GLY A O 1
ATOM 5151 N N . GLY A 1 666 ? -28.711 2.176 27.123 1.00 91.88 666 GLY A N 1
ATOM 5152 C CA . GLY A 1 666 ? -29.199 2.193 28.505 1.00 91.88 666 GLY A CA 1
ATOM 5153 C C . GLY A 1 666 ? -28.100 2.105 29.563 1.00 91.88 666 GLY A C 1
ATOM 5154 O O . GLY A 1 666 ? -26.905 2.163 29.265 1.00 91.88 666 GLY A O 1
ATOM 5155 N N . TRP A 1 667 ? -28.527 1.938 30.809 1.00 94.12 667 TRP A N 1
ATOM 5156 C CA . TRP A 1 667 ? -27.696 1.666 31.977 1.00 94.12 667 TRP A CA 1
ATOM 5157 C C . TRP A 1 667 ? -27.684 0.180 32.320 1.00 94.12 667 TRP A C 1
ATOM 5159 O O . TRP A 1 667 ? -28.688 -0.518 32.196 1.00 94.12 667 TRP A O 1
ATOM 5169 N N . ILE A 1 668 ? -26.554 -0.309 32.820 1.00 94.56 668 ILE A N 1
ATOM 5170 C CA . ILE A 1 668 ? -26.507 -1.589 33.526 1.00 94.56 668 ILE A CA 1
ATOM 5171 C C . ILE A 1 668 ? -26.670 -1.289 35.006 1.00 94.56 668 ILE A C 1
ATOM 5173 O O . ILE A 1 668 ? -25.814 -0.637 35.595 1.00 94.56 668 ILE A O 1
ATOM 5177 N N . VAL A 1 669 ? -27.765 -1.763 35.589 1.00 94.25 669 VAL A N 1
ATOM 5178 C CA . VAL A 1 669 ? -28.195 -1.465 36.953 1.00 94.25 669 VAL A CA 1
ATOM 5179 C C . VAL A 1 669 ? -27.983 -2.690 37.821 1.00 94.25 669 VAL A C 1
ATOM 5181 O O . VAL A 1 669 ? -28.739 -3.654 37.762 1.00 94.25 669 VAL A O 1
ATOM 5184 N N . VAL A 1 670 ? -26.953 -2.647 38.654 1.00 94.19 670 VAL A N 1
ATOM 5185 C CA . VAL A 1 670 ? -26.559 -3.748 39.531 1.00 94.19 670 VAL A CA 1
ATOM 5186 C C . VAL A 1 670 ? -27.097 -3.483 40.926 1.00 94.19 670 VAL A C 1
ATOM 5188 O O . VAL A 1 670 ? -26.723 -2.502 41.574 1.00 94.19 670 VAL A O 1
ATOM 5191 N N . ARG A 1 671 ? -28.011 -4.332 41.387 1.00 92.94 671 ARG A N 1
ATOM 5192 C CA . ARG A 1 671 ? -28.679 -4.192 42.684 1.00 92.94 671 ARG A CA 1
ATOM 5193 C C . ARG A 1 671 ? -27.927 -4.943 43.775 1.00 92.94 671 ARG A C 1
ATOM 5195 O O . ARG A 1 671 ? -27.352 -6.003 43.538 1.00 92.94 671 ARG A O 1
ATOM 5202 N N . GLU A 1 672 ? -27.995 -4.405 44.991 1.00 87.19 672 GLU A N 1
ATOM 5203 C CA . GLU A 1 672 ? -27.429 -5.035 46.193 1.00 87.19 672 GLU A CA 1
ATOM 5204 C C . GLU A 1 672 ? -28.100 -6.371 46.560 1.00 87.19 672 GLU A C 1
ATOM 5206 O O . GLU A 1 672 ? -27.498 -7.166 47.279 1.00 87.19 672 GLU A O 1
ATOM 5211 N N . LYS A 1 673 ? -29.341 -6.605 46.110 1.00 74.50 673 LYS A N 1
ATOM 5212 C CA . LYS A 1 673 ? -30.140 -7.801 46.411 1.00 74.50 673 LYS A CA 1
ATOM 5213 C C . LYS A 1 673 ? -30.726 -8.415 45.155 1.00 74.50 673 LYS A C 1
ATOM 5215 O O . LYS A 1 673 ? -31.288 -7.640 44.350 1.00 74.50 673 LYS A O 1
#

Secondary structure (DSSP, 8-state):
-EEEEEESS--PPPP----SSS----------------EEE-TT-PEEEEEEEE----TT-----------TT--S--------EE-EEEEETTEEEEEEEE-SS-TT-S-SEEE-TTS-EEEPEEEEEEEE--TTS-TT-EEEEEE-S--TTSS---S-S--S-SSEEEEEEEEE--EEEEEE---EEEEEE-TT-S-EET-EEESTT--SSS-PPTTEEEEEEE---TTS--PEEEEEEE-GGGB-SSTTEEE--S---EEE-TT--EEHHHH--EEEETTT--EEETTSGGGT-EEEEEEEEE-TT--B-B-TTTSSTT----BTTTTB-TTSSSTTTT--BPPSSTT-GGG-BSSEETTTTEE----B----SSTTGGGGS-B--S-S-EEE-GGGEEEETTT--EEE---------SS------GGGSPPTT--EES------HHHHHHHHTTTBS--SEEEEE-SSBEEE-TT----S--SBGGGTTPSSPPPTTTT-SBPPPEEEEEEETTBSS-EEEESEEEEEEEEEEE--TTTPSEEEEEEE-SSS-EEEEEEEEE--B-STTS-EEEEEEEEHHHHHHHHTS---STTPPP--EEE-TTSEEE-TT--EEEEEPPTTS-EEEE--EEEEEETT--BTT-BTTBSS-S---EE-SS-EEEE--

Radius of gyration: 38.08 Å; chains: 1; bounding box: 87×59×124 Å

Sequence (673 aa):
GIIYLFEHKWIDVFFKCNYSYAFLPCQVDLPLSGIVPQRGMDLFGNEWTYQLGNFKTLAAAARIKITLHSQNSAVGNFYFDDVKIRPALNSKASWYTPQTCRLYPESDSLSCDYYEDSGKRQKGWLGYCLEHDRYPGSDNACVLWWPVDKVKGEGVEEGAGYLDRFPLYYCKQFTARRLALVESRQSVNFGYADSGSDECSGAYCNGCGCSGACTCPSGYWFQSVEGSSSWGGNPNWVYCNANAGEVSPCAGWYYYNGDLQNFGGNAGSFNEASYGAKLCDLDTGELFATNEFGNLIYCTNIAQTVTSVGQNKYWSGRVYKGSDYIVPLLNYEYTAGYQPFGGVVQPFPDNNPYEWDSVVNTDTDKNIQPLYVTSFVKPADYLNEVNAGSPYSCTGQCGKTGLCSLTRNFCYDLNTSTCANPVAPISFANTLRCPSGEICQTPFPVLDIDTGKELIKRLFAQSYGTWQWDGSHYVSVSGQDWSVPVNLCNGTGIAPRPAYPNDFCGILPIISNIKVNSGAGDIELNNNQFINLTFNSDVDSQQLPLVMYAVNWGDNEYTVVTGVEMRDRPNADNPHSLYHLYSYWDLKAKRVVNQALSGGANSVYCGSAGNNAVNYSGIDSGYDCPAASACCIVKPSAKIKDNWGWCNNGVNGAPCPAGGYKDFGGWIVVREK

pLDDT: mean 73.84, std 18.53, range [25.36, 96.69]